Protein AF-A0A832PZA5-F1 (afdb_monomer)

pLDDT: mean 76.02, std 22.04, range [25.92, 98.25]

Structure (mmCIF, N/CA/C/O backbone):
data_AF-A0A832PZA5-F1
#
_entry.id   AF-A0A832PZA5-F1
#
loop_
_atom_site.group_PDB
_atom_site.id
_atom_site.type_symbol
_atom_site.label_atom_id
_atom_site.label_alt_id
_atom_site.label_comp_id
_atom_site.label_asym_id
_atom_site.label_entity_id
_atom_site.label_seq_id
_atom_site.pdbx_PDB_ins_code
_atom_site.Cartn_x
_atom_site.Cartn_y
_atom_site.Cartn_z
_atom_site.occupancy
_atom_site.B_iso_or_equiv
_atom_site.auth_seq_id
_atom_site.auth_comp_id
_atom_site.auth_asym_id
_atom_site.auth_atom_id
_atom_site.pdbx_PDB_model_num
ATOM 1 N N . MET A 1 1 ? -50.909 27.562 25.250 1.00 35.25 1 MET A N 1
ATOM 2 C CA . MET A 1 1 ? -50.581 27.257 23.842 1.00 35.25 1 MET A CA 1
ATOM 3 C C . MET A 1 1 ? -49.892 25.910 23.851 1.00 35.25 1 MET A C 1
ATOM 5 O O . MET A 1 1 ? -49.040 25.723 24.706 1.00 35.25 1 MET A O 1
ATOM 9 N N . SER A 1 2 ? -50.349 24.961 23.034 1.00 37.31 2 SER A N 1
ATOM 10 C CA . SER A 1 2 ? -49.816 23.594 22.998 1.00 37.31 2 SER A CA 1
ATOM 11 C C . SER A 1 2 ? -48.307 23.645 22.751 1.00 37.31 2 SER A C 1
ATOM 13 O O . SER A 1 2 ? -47.894 24.059 21.672 1.00 37.31 2 SER A O 1
ATOM 15 N N . SER A 1 3 ? -47.504 23.308 23.763 1.00 50.38 3 SER A N 1
ATOM 16 C CA . SER A 1 3 ? -46.043 23.255 23.664 1.00 50.38 3 SER A CA 1
ATOM 17 C C . SER A 1 3 ? -45.668 21.981 22.911 1.00 50.38 3 SER A C 1
ATOM 19 O O . SER A 1 3 ? -45.455 20.931 23.508 1.00 50.38 3 SER A O 1
ATOM 21 N N . THR A 1 4 ? -45.730 22.029 21.582 1.00 72.38 4 THR A N 1
ATOM 22 C CA . THR A 1 4 ? -45.308 20.914 20.730 1.00 72.38 4 THR A CA 1
ATOM 23 C C . THR A 1 4 ? -43.789 20.937 20.626 1.00 72.38 4 THR A C 1
ATOM 25 O O . THR A 1 4 ? -43.232 21.939 20.170 1.00 72.38 4 THR A O 1
ATOM 28 N N . ARG A 1 5 ? -43.130 19.854 21.057 1.00 83.94 5 ARG A N 1
ATOM 29 C CA . ARG A 1 5 ? -41.674 19.695 20.941 1.00 83.94 5 ARG A CA 1
ATOM 30 C C . ARG A 1 5 ? -41.260 19.811 19.461 1.00 83.94 5 ARG A C 1
ATOM 32 O O . ARG A 1 5 ? -41.980 19.302 18.599 1.00 83.94 5 ARG A O 1
ATOM 39 N N . PRO A 1 6 ? -40.154 20.498 19.122 1.00 90.69 6 PRO A N 1
ATOM 40 C CA . PRO A 1 6 ? -39.727 20.608 17.731 1.00 90.69 6 PRO A CA 1
ATOM 41 C C . PRO A 1 6 ? -39.336 19.231 17.179 1.00 90.69 6 PRO A C 1
ATOM 43 O O . PRO A 1 6 ? -38.584 18.497 17.820 1.00 90.69 6 PRO A O 1
ATOM 46 N N . ARG A 1 7 ? -39.841 18.887 15.989 1.00 93.75 7 ARG A N 1
ATOM 47 C CA . ARG A 1 7 ? -39.627 17.572 15.368 1.00 93.75 7 ARG A CA 1
ATOM 48 C C . ARG A 1 7 ? -38.314 17.533 14.594 1.00 93.75 7 ARG A C 1
ATOM 50 O O . ARG A 1 7 ? -38.109 18.360 13.705 1.00 93.75 7 ARG A O 1
ATOM 57 N N . ILE A 1 8 ? -37.445 16.578 14.905 1.00 95.38 8 ILE A N 1
ATOM 58 C CA . ILE A 1 8 ? -36.122 16.421 14.286 1.00 95.38 8 ILE A CA 1
ATOM 59 C C . ILE A 1 8 ? -36.120 15.133 13.476 1.00 95.38 8 ILE A C 1
ATOM 61 O O . ILE A 1 8 ? -36.293 14.051 14.029 1.00 95.38 8 ILE A O 1
ATOM 65 N N . LEU A 1 9 ? -35.942 15.239 12.162 1.00 96.12 9 LEU A N 1
ATOM 66 C CA . LEU A 1 9 ? -35.866 14.067 11.294 1.00 96.12 9 LEU A CA 1
ATOM 67 C C . LEU A 1 9 ? -34.481 13.430 11.407 1.00 96.12 9 LEU A C 1
ATOM 69 O O . LEU A 1 9 ? -33.485 14.124 11.221 1.00 96.12 9 LEU A O 1
ATOM 73 N N . ILE A 1 10 ? -34.414 12.125 11.654 1.00 96.25 10 ILE A N 1
ATOM 74 C CA . ILE A 1 10 ? -33.165 11.368 11.754 1.00 96.25 10 ILE A CA 1
ATOM 75 C C . ILE A 1 10 ? -33.154 10.306 10.659 1.00 96.25 10 ILE A C 1
ATOM 77 O O . ILE A 1 10 ? -34.005 9.416 10.640 1.00 96.25 10 ILE A O 1
ATOM 81 N N . LEU A 1 11 ? -32.175 10.403 9.761 1.00 95.31 11 LEU A N 1
ATOM 82 C CA . LEU A 1 11 ? -31.917 9.421 8.713 1.00 95.31 11 LEU A CA 1
ATOM 83 C C . LEU A 1 11 ? -30.481 8.904 8.877 1.00 95.31 11 LEU A C 1
ATOM 85 O O . LEU A 1 11 ? -29.527 9.477 8.347 1.00 95.31 11 LEU A O 1
ATOM 89 N N . GLU A 1 12 ? -30.353 7.831 9.655 1.00 93.88 12 GLU A N 1
ATOM 90 C CA . GLU A 1 12 ? -29.091 7.221 10.095 1.00 93.88 12 GLU A CA 1
ATOM 91 C C . GLU A 1 12 ? -29.134 5.710 9.813 1.00 93.88 12 GLU A C 1
ATOM 93 O O . GLU A 1 12 ? -30.137 5.057 10.119 1.00 93.88 12 GLU A O 1
ATOM 98 N N . ASP A 1 13 ? -28.093 5.154 9.182 1.00 89.62 13 ASP A N 1
ATOM 99 C CA . ASP A 1 13 ? -28.044 3.738 8.781 1.00 89.62 13 ASP A CA 1
ATOM 100 C C . ASP A 1 13 ? -27.594 2.800 9.900 1.00 89.62 13 ASP A C 1
ATOM 102 O O . ASP A 1 13 ? -27.978 1.629 9.898 1.00 89.62 13 ASP A O 1
ATOM 106 N N . ASP A 1 14 ? -26.811 3.303 10.852 1.00 92.56 14 ASP A N 1
ATOM 107 C CA . ASP A 1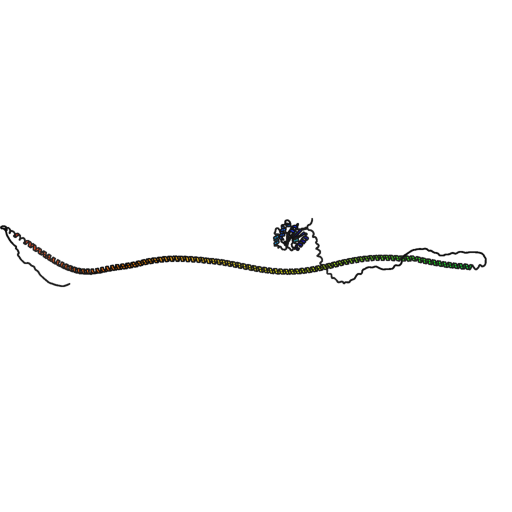 14 ? -26.380 2.534 12.012 1.00 92.56 14 ASP A CA 1
ATOM 108 C C . ASP A 1 14 ? -27.431 2.567 13.135 1.00 92.56 14 ASP A C 1
ATOM 110 O O . ASP A 1 14 ? -27.966 3.619 13.489 1.00 92.56 14 ASP A O 1
ATOM 114 N N . ALA A 1 15 ? -27.753 1.396 13.692 1.00 89.69 15 ALA A N 1
ATOM 115 C CA . ALA A 1 15 ? -28.785 1.265 14.719 1.00 89.69 15 ALA A CA 1
ATOM 116 C C . ALA A 1 15 ? -28.372 1.897 16.059 1.00 89.69 15 ALA A C 1
ATOM 118 O O . ALA A 1 15 ? -29.226 2.465 16.738 1.00 89.69 15 ALA A O 1
ATOM 119 N N . GLY A 1 16 ? -27.084 1.834 16.414 1.00 89.38 16 GLY A N 1
ATOM 120 C CA . GLY A 1 16 ? -26.558 2.419 17.646 1.00 89.38 16 GLY A CA 1
ATOM 121 C C . GLY A 1 16 ? -26.517 3.942 17.572 1.00 89.38 16 GLY A C 1
ATOM 122 O O . GLY A 1 16 ? -27.028 4.614 18.465 1.00 89.38 16 GLY A O 1
ATOM 123 N N . ASP A 1 17 ? -26.003 4.491 16.468 1.00 91.62 17 ASP A N 1
ATOM 124 C CA . ASP A 1 17 ? -26.001 5.938 16.216 1.00 91.62 17 ASP A CA 1
ATOM 125 C C . ASP A 1 17 ? -27.432 6.500 16.206 1.00 91.62 17 ASP A C 1
ATOM 127 O O . ASP A 1 17 ? -27.710 7.554 16.777 1.00 91.62 17 ASP A O 1
ATOM 131 N N . ARG A 1 18 ? -28.371 5.776 15.592 1.00 94.00 18 ARG A N 1
ATOM 132 C CA . ARG A 1 18 ? -29.792 6.139 15.541 1.00 94.00 18 ARG A CA 1
ATOM 133 C C . ARG A 1 18 ? -30.441 6.165 16.925 1.00 94.00 18 ARG A C 1
ATOM 135 O O . ARG A 1 18 ? -31.191 7.096 17.219 1.00 94.00 18 ARG A O 1
ATOM 142 N N . GLU A 1 19 ? -30.182 5.159 17.758 1.00 91.88 19 GLU A N 1
ATOM 143 C CA . GLU A 1 19 ? -30.696 5.102 19.130 1.00 91.88 19 GLU A CA 1
ATOM 144 C C . GLU A 1 19 ? -30.107 6.227 19.986 1.00 91.88 19 GLU A C 1
ATOM 146 O O . GLU A 1 19 ? -30.859 6.952 20.639 1.00 91.88 19 GLU A O 1
ATOM 151 N N . TYR A 1 20 ? -28.795 6.457 19.881 1.00 92.25 20 TYR A N 1
ATOM 152 C CA . TYR A 1 20 ? -28.116 7.575 20.532 1.00 92.25 20 TYR A CA 1
ATOM 153 C C . TYR A 1 20 ? -28.724 8.928 20.134 1.00 92.25 20 TYR A C 1
ATOM 155 O O . TYR A 1 20 ? -29.116 9.704 21.002 1.00 92.25 20 TYR A O 1
ATOM 163 N N . LEU A 1 21 ? -28.883 9.204 18.833 1.00 92.94 21 LEU A N 1
ATOM 164 C CA . LEU A 1 21 ? -29.484 10.452 18.344 1.00 92.94 21 LEU A CA 1
ATOM 165 C C . LEU A 1 21 ? -30.940 10.620 18.800 1.00 92.94 21 LEU A C 1
ATOM 167 O O . LEU A 1 21 ? -31.375 11.739 19.078 1.00 92.94 21 LEU A O 1
ATOM 171 N N . SER A 1 22 ? -31.696 9.523 18.888 1.00 93.06 22 SER A N 1
ATOM 172 C CA . SER A 1 22 ? -33.075 9.531 19.380 1.00 93.06 22 SER A CA 1
ATOM 173 C C . SER A 1 22 ? -33.149 9.895 20.865 1.00 93.06 22 SER A C 1
ATOM 175 O O . SER A 1 22 ? -33.921 10.781 21.243 1.00 93.06 22 SER A O 1
ATOM 177 N N . GLN A 1 23 ? -32.326 9.260 21.705 1.00 90.19 23 GLN A N 1
ATOM 178 C CA . GLN A 1 23 ? -32.237 9.564 23.138 1.00 90.19 23 GLN A CA 1
ATOM 179 C C . GLN A 1 23 ? -31.742 10.997 23.365 1.00 90.19 23 GLN A C 1
ATOM 181 O O . GLN A 1 23 ? -32.330 11.745 24.144 1.00 90.19 23 GLN A O 1
ATOM 186 N N . LEU A 1 24 ? -30.730 11.419 22.603 1.00 90.88 24 LEU A N 1
ATOM 187 C CA . LEU A 1 24 ? -30.199 12.776 22.629 1.00 90.88 24 LEU A CA 1
ATOM 188 C C . LEU A 1 24 ? -31.280 13.823 22.342 1.00 90.88 24 LEU A C 1
ATOM 190 O O . LEU A 1 24 ? -31.416 14.801 23.076 1.00 90.88 24 LEU A O 1
ATOM 194 N N . CYS A 1 25 ? -32.074 13.607 21.290 1.00 90.31 25 CYS A N 1
ATOM 195 C CA . CYS A 1 25 ? -33.170 14.500 20.938 1.00 90.31 25 CYS A CA 1
ATOM 196 C C . CYS A 1 25 ? -34.215 14.580 22.059 1.00 90.31 25 CYS A C 1
ATOM 198 O O . CYS A 1 25 ? -34.615 15.685 22.420 1.00 90.31 25 CYS A O 1
ATOM 200 N N . HIS A 1 26 ? -34.612 13.443 22.643 1.00 89.19 26 HIS A N 1
ATOM 201 C CA . HIS A 1 26 ? -35.561 13.417 23.761 1.00 89.19 26 HIS A CA 1
ATOM 202 C C . HIS A 1 26 ? -35.044 14.194 24.977 1.00 89.19 26 HIS A C 1
ATOM 204 O O . HIS A 1 26 ? -35.772 15.036 25.508 1.00 89.19 26 HIS A O 1
ATOM 210 N N . ASN A 1 27 ? -33.790 13.961 25.372 1.00 86.25 27 ASN A N 1
ATOM 211 C CA . ASN A 1 27 ? -33.162 14.602 26.531 1.00 86.25 27 ASN A CA 1
ATOM 212 C C . ASN A 1 27 ? -33.036 16.123 26.360 1.00 86.25 27 ASN A C 1
ATOM 214 O O . ASN A 1 27 ? -33.122 16.868 27.331 1.00 86.25 27 ASN A O 1
ATOM 218 N N . GLN A 1 28 ? -32.874 16.590 25.120 1.00 85.12 28 GLN A N 1
ATOM 219 C CA . GLN A 1 28 ? -32.786 18.012 24.776 1.00 85.12 28 GLN A CA 1
ATOM 220 C C . GLN A 1 28 ? -34.157 18.656 24.475 1.00 85.12 28 GLN A C 1
ATOM 222 O O . GLN A 1 28 ? -34.224 19.805 24.041 1.00 85.12 28 GLN A O 1
ATOM 227 N N . GLY A 1 29 ? -35.266 17.939 24.697 1.00 86.62 29 GLY A N 1
ATOM 228 C CA . GLY A 1 29 ? -36.623 18.474 24.538 1.00 86.62 29 GLY A CA 1
ATOM 229 C C . GLY A 1 29 ? -37.155 18.498 23.099 1.00 86.62 29 GLY A C 1
ATOM 230 O O . GLY A 1 29 ? -38.168 19.149 22.834 1.00 86.62 29 GLY A O 1
ATOM 231 N N . TYR A 1 30 ? -36.518 17.778 22.177 1.00 91.62 30 TYR A N 1
ATOM 232 C CA . TYR A 1 30 ? -36.980 17.577 20.803 1.00 91.62 30 TYR A CA 1
ATOM 233 C C . TYR A 1 30 ? -37.810 16.289 20.655 1.00 91.62 30 TYR A C 1
ATOM 235 O O . TYR A 1 30 ? -37.770 15.394 21.497 1.00 91.62 30 TYR A O 1
ATOM 243 N N . GLU A 1 31 ? -38.559 16.180 19.556 1.00 92.94 31 GLU A N 1
ATOM 244 C CA . GLU A 1 31 ? -39.270 14.959 19.155 1.00 92.94 31 GLU A CA 1
ATOM 245 C C . GLU A 1 31 ? -38.549 14.316 17.953 1.00 92.94 31 GLU A C 1
ATOM 247 O O . GLU A 1 31 ? -38.624 14.854 16.843 1.00 92.94 31 GLU A O 1
ATOM 252 N N . PRO A 1 32 ? -37.823 13.197 18.119 1.00 94.44 32 PRO A N 1
ATOM 253 C CA . PRO A 1 32 ? -37.143 12.549 17.002 1.00 94.44 32 PRO A CA 1
ATOM 254 C C . PRO A 1 32 ? -38.125 11.795 16.096 1.00 94.44 32 PRO A C 1
ATOM 256 O O . PRO A 1 32 ? -38.978 11.038 16.554 1.00 94.44 32 PRO A O 1
ATOM 259 N N . VAL A 1 33 ? -37.959 11.957 14.785 1.00 94.94 33 VAL A N 1
ATOM 260 C CA . VAL A 1 33 ? -38.695 11.237 13.743 1.00 94.94 33 VAL A CA 1
ATOM 261 C C . VAL A 1 33 ? -37.697 10.426 12.932 1.00 94.94 33 VAL A C 1
ATOM 263 O O . VAL A 1 33 ? -36.955 10.968 12.116 1.00 94.94 33 VAL A O 1
ATOM 266 N N . ILE A 1 34 ? -37.664 9.122 13.171 1.00 95.31 34 ILE A N 1
ATOM 267 C CA . ILE A 1 34 ? -36.734 8.206 12.511 1.00 95.31 34 ILE A CA 1
ATOM 268 C C . ILE A 1 34 ? -37.328 7.767 11.174 1.00 95.31 34 ILE A C 1
ATOM 270 O O . ILE A 1 34 ? -38.479 7.331 11.121 1.00 95.31 34 ILE A O 1
ATOM 274 N N . VAL A 1 35 ? -36.539 7.866 10.107 1.00 94.12 35 VAL A N 1
ATOM 275 C CA . VAL A 1 35 ? -36.907 7.409 8.761 1.00 94.12 35 VAL A CA 1
ATOM 276 C C . VAL A 1 35 ? -35.748 6.662 8.116 1.00 94.12 35 VAL A C 1
ATOM 278 O O . VAL A 1 35 ? -34.586 6.964 8.382 1.00 94.12 35 VAL A O 1
ATOM 281 N N . ASP A 1 36 ? -36.056 5.722 7.223 1.00 89.25 36 ASP A N 1
ATOM 282 C CA . ASP A 1 36 ? -35.030 4.951 6.505 1.00 89.25 36 ASP A CA 1
ATOM 283 C C . ASP A 1 36 ? -34.825 5.450 5.059 1.00 89.25 36 ASP A C 1
ATOM 285 O O . ASP A 1 36 ? -33.898 5.030 4.360 1.00 89.25 36 ASP A O 1
ATOM 289 N N . SER A 1 37 ? -35.682 6.360 4.578 1.00 89.88 37 SER A N 1
ATOM 290 C CA . SER A 1 37 ? -35.643 6.869 3.203 1.00 89.88 37 SER A CA 1
ATOM 291 C C . SER A 1 37 ? -36.042 8.341 3.083 1.00 89.88 37 SER A C 1
ATOM 293 O O . SER A 1 37 ? -36.694 8.920 3.953 1.00 89.88 37 SER A O 1
ATOM 295 N N . PHE A 1 38 ? -35.664 8.958 1.960 1.00 89.56 38 PHE A N 1
ATOM 296 C CA . PHE A 1 38 ? -36.055 10.333 1.642 1.00 89.56 38 PHE A CA 1
ATOM 297 C C . PHE A 1 38 ? -37.581 10.468 1.530 1.00 89.56 38 PHE A C 1
ATOM 299 O O . PHE A 1 38 ? -38.152 11.436 2.017 1.00 89.56 38 PHE A O 1
ATOM 306 N N . GLU A 1 39 ? -38.240 9.486 0.915 1.00 92.25 39 GLU A N 1
ATOM 307 C CA . GLU A 1 39 ? -39.678 9.491 0.635 1.00 92.25 39 GLU A CA 1
ATOM 308 C C . GLU A 1 39 ? -40.533 9.439 1.916 1.00 92.25 39 GLU A C 1
ATOM 310 O O . GLU A 1 39 ? -41.672 9.910 1.933 1.00 92.25 39 GLU A O 1
ATOM 315 N N . GLU A 1 40 ? -40.001 8.861 2.992 1.00 90.50 40 GLU A N 1
ATOM 316 C CA . GLU A 1 40 ? -40.606 8.898 4.327 1.00 90.50 40 GLU A CA 1
ATOM 317 C C . GLU A 1 40 ? -40.354 10.238 5.019 1.00 90.50 40 GLU A C 1
ATOM 319 O O . GLU A 1 40 ? -41.283 10.818 5.584 1.00 90.50 40 GLU A O 1
ATOM 324 N N . GLY A 1 41 ? -39.132 10.770 4.905 1.00 87.50 41 GLY A N 1
ATOM 325 C CA . GLY A 1 41 ? -38.785 12.098 5.412 1.00 87.50 41 GLY A CA 1
ATOM 326 C C . GLY A 1 41 ? -39.622 13.216 4.792 1.00 87.50 41 GLY A C 1
ATOM 327 O O . GLY A 1 41 ? -40.035 14.142 5.486 1.00 87.50 41 GLY A O 1
ATOM 328 N N . GLU A 1 42 ? -39.963 13.089 3.509 1.00 90.19 42 GLU A N 1
ATOM 329 C CA . GLU A 1 42 ? -40.822 14.033 2.788 1.00 90.19 42 GLU A CA 1
ATOM 330 C C . GLU A 1 42 ? -42.252 14.085 3.347 1.00 90.19 42 GLU A C 1
ATOM 332 O O . GLU A 1 42 ? -42.892 15.135 3.365 1.00 90.19 42 GLU A O 1
ATOM 337 N N . LYS A 1 43 ? -42.744 12.966 3.887 1.00 90.25 43 LYS A N 1
ATOM 338 C CA . LYS A 1 43 ? -44.077 12.872 4.502 1.00 90.25 43 LYS A CA 1
ATOM 339 C C . LYS A 1 43 ? -44.095 13.312 5.965 1.00 90.25 43 LYS A C 1
ATOM 341 O O . LYS A 1 43 ? -45.173 13.486 6.527 1.00 90.25 43 LYS A O 1
ATOM 346 N N . ALA A 1 44 ? -42.929 13.479 6.585 1.00 87.81 44 ALA A N 1
ATOM 347 C CA . ALA A 1 44 ? -42.791 13.750 8.011 1.00 87.81 44 ALA A CA 1
ATOM 348 C C . ALA A 1 44 ? -42.921 15.239 8.388 1.00 87.81 44 ALA A C 1
ATOM 350 O O . ALA A 1 44 ? -42.795 15.574 9.563 1.00 87.81 44 ALA A O 1
ATOM 351 N N . VAL A 1 45 ? -43.205 16.131 7.437 1.00 86.69 45 VAL A N 1
ATOM 352 C CA . VAL A 1 45 ? -43.405 17.579 7.651 1.00 86.69 45 VAL A CA 1
ATOM 353 C C . VAL A 1 45 ? -44.602 17.844 8.595 1.00 86.69 45 VAL A C 1
ATOM 355 O O . VAL A 1 45 ? -45.608 17.140 8.496 1.00 86.69 45 VAL A O 1
ATOM 358 N N . PRO A 1 46 ? -44.555 18.843 9.506 1.00 90.06 46 PRO A N 1
ATOM 359 C CA . PRO A 1 46 ? -43.503 19.847 9.703 1.00 90.06 46 PRO A CA 1
ATOM 360 C C . PRO A 1 46 ? -42.302 19.334 10.509 1.00 90.06 46 PRO A C 1
ATOM 362 O O . PRO A 1 46 ? -42.467 18.562 11.455 1.00 90.06 46 PRO A O 1
ATOM 365 N N . LEU A 1 47 ? -41.111 19.810 10.129 1.00 91.94 47 LEU A N 1
ATOM 366 C CA . LEU A 1 47 ? -39.813 19.483 10.726 1.00 91.94 47 LEU A CA 1
ATOM 367 C C . LEU A 1 47 ? -39.073 20.767 11.117 1.00 91.94 47 LEU A C 1
ATOM 369 O O . LEU A 1 47 ? -39.164 21.772 10.415 1.00 91.94 47 LEU A O 1
ATOM 373 N N . ALA A 1 48 ? -38.339 20.715 12.226 1.00 91.50 48 ALA A N 1
ATOM 374 C CA . ALA A 1 48 ? -37.516 21.810 12.731 1.00 91.50 48 ALA A CA 1
ATOM 375 C C . ALA A 1 48 ? -36.043 21.686 12.311 1.00 91.50 48 ALA A C 1
ATOM 377 O O . ALA A 1 48 ? -35.397 22.701 12.077 1.00 91.50 48 ALA A O 1
ATOM 378 N N . ALA A 1 49 ? -35.522 20.463 12.182 1.00 94.31 49 ALA A N 1
ATOM 379 C CA . ALA A 1 49 ? -34.214 20.185 11.590 1.00 94.31 49 ALA A CA 1
ATOM 380 C C . ALA A 1 49 ? -34.151 18.752 11.037 1.00 94.31 49 ALA A C 1
ATOM 382 O O . ALA A 1 49 ? -35.006 17.913 11.336 1.00 94.31 49 ALA A O 1
ATOM 383 N N . ILE A 1 50 ? -33.119 18.481 10.240 1.00 96.06 50 ILE A N 1
ATOM 384 C CA . ILE A 1 50 ? -32.812 17.180 9.645 1.00 96.06 50 ILE A CA 1
ATOM 385 C C . ILE A 1 50 ? -31.383 16.790 10.032 1.00 96.06 50 ILE A C 1
ATOM 387 O O . ILE A 1 50 ? -30.444 17.540 9.770 1.00 96.06 50 ILE A O 1
ATOM 391 N N . VAL A 1 51 ? -31.210 15.600 10.599 1.00 95.94 51 VAL A N 1
ATOM 392 C CA . VAL A 1 51 ? -29.917 14.945 10.810 1.00 95.94 51 VAL A CA 1
ATOM 393 C C . VAL A 1 51 ? -29.797 13.815 9.793 1.00 95.94 51 VAL A C 1
ATOM 395 O O . VAL A 1 51 ? -30.595 12.877 9.794 1.00 95.94 51 VAL A O 1
ATOM 398 N N . LEU A 1 52 ? -28.826 13.931 8.889 1.00 96.19 52 LEU A N 1
ATOM 399 C CA . LEU A 1 52 ? -28.644 13.017 7.765 1.00 96.19 52 LEU A CA 1
ATOM 400 C C . LEU A 1 52 ? -27.248 12.401 7.779 1.00 96.19 52 LEU A C 1
ATOM 402 O O . LEU A 1 52 ? -26.256 13.115 7.623 1.00 96.19 52 LEU A O 1
ATOM 406 N N . CYS A 1 53 ? -27.186 11.075 7.816 1.00 95.38 53 CYS A N 1
ATOM 407 C CA . CYS A 1 53 ? -25.954 10.340 7.593 1.00 95.38 53 CYS A CA 1
ATOM 408 C C . CYS A 1 53 ? -25.572 10.336 6.110 1.00 95.38 53 CYS A C 1
ATOM 410 O O . CYS A 1 53 ? -26.324 9.908 5.233 1.00 95.38 53 CYS A O 1
ATOM 412 N N . ALA A 1 54 ? -24.369 10.815 5.804 1.00 92.56 54 ALA A N 1
ATOM 413 C CA . ALA A 1 54 ? -23.812 10.788 4.458 1.00 92.56 54 ALA A CA 1
ATOM 414 C C . ALA A 1 54 ? -23.336 9.386 4.043 1.00 92.56 54 ALA A C 1
ATOM 416 O O . ALA A 1 54 ? -23.158 9.147 2.845 1.00 92.56 54 ALA A O 1
ATOM 417 N N . ASP A 1 55 ? -23.125 8.483 5.008 1.00 91.62 55 ASP A N 1
ATOM 418 C CA . ASP A 1 55 ? -22.582 7.139 4.772 1.00 91.62 55 ASP A CA 1
ATOM 419 C C . ASP A 1 55 ? -23.639 6.135 4.301 1.00 91.62 55 ASP A C 1
ATOM 421 O O . ASP A 1 55 ? -23.276 5.078 3.768 1.00 91.62 55 ASP A O 1
ATOM 425 N N . ILE A 1 56 ? -24.923 6.499 4.391 1.00 89.56 56 ILE A N 1
ATOM 426 C CA . ILE A 1 56 ? -26.000 5.773 3.725 1.00 89.56 56 ILE A CA 1
ATOM 427 C C . ILE A 1 56 ? -25.733 5.716 2.215 1.00 89.56 56 ILE A C 1
ATOM 429 O O . ILE A 1 56 ? -25.043 6.562 1.627 1.00 89.56 56 ILE A O 1
ATOM 433 N N . ARG A 1 57 ? -26.351 4.753 1.526 1.00 84.81 57 ARG A N 1
ATOM 434 C CA . ARG A 1 57 ? -26.224 4.648 0.068 1.00 84.81 57 ARG A CA 1
ATOM 435 C C . ARG A 1 57 ? -26.650 5.963 -0.601 1.00 84.81 57 ARG A C 1
ATOM 437 O O . ARG A 1 57 ? -27.826 6.304 -0.631 1.00 84.81 57 ARG A O 1
ATOM 444 N N . ASN A 1 58 ? -25.685 6.646 -1.220 1.00 87.12 58 ASN A N 1
ATOM 445 C CA . ASN A 1 58 ? -25.858 7.948 -1.869 1.00 87.12 58 ASN A CA 1
ATOM 446 C C . ASN A 1 58 ? -26.270 9.100 -0.919 1.00 87.12 58 ASN A C 1
ATOM 448 O O . ASN A 1 58 ? -26.986 10.002 -1.354 1.00 87.12 58 ASN A O 1
ATOM 452 N N . GLY A 1 59 ? -25.797 9.130 0.333 1.00 88.44 59 GLY A N 1
ATOM 453 C CA . GLY A 1 59 ? -26.181 10.149 1.325 1.00 88.44 59 GLY A CA 1
ATOM 454 C C . GLY A 1 59 ? -25.978 11.607 0.891 1.00 88.44 59 GLY A C 1
ATOM 455 O O . GLY A 1 59 ? -26.867 12.437 1.069 1.00 88.44 59 GLY A O 1
ATOM 456 N N . PHE A 1 60 ? -24.886 11.927 0.188 1.00 91.31 60 PHE A N 1
ATOM 457 C CA . PHE A 1 60 ? -24.698 13.266 -0.398 1.00 91.31 60 PHE A CA 1
ATOM 458 C C . PHE A 1 60 ? -25.752 13.619 -1.467 1.00 91.31 60 PHE A C 1
ATOM 460 O O . PHE A 1 60 ? -26.170 14.772 -1.572 1.00 91.31 60 PHE A O 1
ATOM 467 N N . ASN A 1 61 ? -26.238 12.639 -2.240 1.00 91.19 61 ASN A N 1
ATOM 468 C CA . ASN A 1 61 ? -27.330 12.873 -3.190 1.00 91.19 61 ASN A CA 1
ATOM 469 C C . ASN A 1 61 ? -28.667 13.048 -2.463 1.00 91.19 61 ASN A C 1
ATOM 471 O O . ASN A 1 61 ? -29.497 13.832 -2.913 1.00 91.19 61 ASN A O 1
ATOM 475 N N . VAL A 1 62 ? -28.880 12.352 -1.343 1.00 91.94 62 VAL A N 1
ATOM 476 C CA . VAL A 1 62 ? -30.058 12.549 -0.485 1.00 91.94 62 VAL A CA 1
ATOM 477 C C . VAL A 1 62 ? -30.048 13.956 0.122 1.00 91.94 62 VAL A C 1
ATOM 479 O O . VAL A 1 62 ? -31.056 14.650 0.037 1.00 91.94 62 VAL A O 1
ATOM 482 N N . SER A 1 63 ? -28.895 14.438 0.600 1.00 93.31 63 SER A N 1
ATOM 483 C CA . SER A 1 63 ? -28.717 15.831 1.047 1.00 93.31 63 SER A CA 1
ATOM 484 C C . SER A 1 63 ? -29.078 16.826 -0.061 1.00 93.31 63 SER A C 1
ATOM 486 O O . SER A 1 63 ? -29.842 17.769 0.149 1.00 93.31 63 SER A O 1
ATOM 488 N N . HIS A 1 64 ? -28.611 16.564 -1.284 1.00 92.75 64 HIS A N 1
ATOM 489 C CA . HIS A 1 64 ? -28.948 17.369 -2.454 1.00 92.75 64 HIS A CA 1
ATOM 490 C C . HIS A 1 64 ? -30.449 17.352 -2.792 1.00 92.75 64 HIS A C 1
ATOM 492 O O . HIS A 1 64 ? -30.982 18.374 -3.226 1.00 92.75 64 HIS A O 1
ATOM 498 N N . ARG A 1 65 ? -31.138 16.218 -2.596 1.00 93.00 65 ARG A N 1
ATOM 499 C CA . ARG A 1 65 ? -32.595 16.101 -2.782 1.00 93.00 65 ARG A CA 1
ATOM 500 C C . ARG A 1 65 ? -33.353 16.919 -1.739 1.00 93.00 65 ARG A C 1
ATOM 502 O O . ARG A 1 65 ? -34.195 17.712 -2.142 1.00 93.00 65 ARG A O 1
ATOM 509 N N . PHE A 1 66 ? -32.996 16.811 -0.455 1.00 92.38 66 PHE A N 1
ATOM 510 C CA . PHE A 1 66 ? -33.586 17.639 0.608 1.00 92.38 66 PHE A CA 1
ATOM 511 C C . PHE A 1 66 ? -33.419 19.131 0.315 1.00 92.38 66 PHE A C 1
ATOM 513 O O . PHE A 1 66 ? -34.373 19.887 0.427 1.00 92.38 66 PHE A O 1
ATOM 520 N N . ARG A 1 67 ? -32.248 19.551 -0.177 1.00 93.50 67 ARG A N 1
ATOM 521 C CA . ARG A 1 67 ? -31.989 20.953 -0.543 1.00 93.50 67 ARG A CA 1
ATOM 522 C C . ARG A 1 67 ? -32.720 21.467 -1.779 1.00 93.50 67 ARG A C 1
ATOM 524 O O . ARG A 1 67 ? -32.820 22.677 -1.948 1.00 93.50 67 ARG A O 1
ATOM 531 N N . LYS A 1 68 ? -33.176 20.583 -2.664 1.00 91.81 68 LYS A N 1
ATOM 532 C CA . LYS A 1 68 ? -33.952 20.956 -3.856 1.00 91.81 68 LYS A CA 1
ATOM 533 C C . LYS A 1 68 ? -35.457 20.945 -3.620 1.00 91.81 68 LYS A C 1
ATOM 535 O O . LYS A 1 68 ? -36.190 21.432 -4.480 1.00 91.81 68 LYS A O 1
ATOM 540 N N . ASP A 1 69 ? -35.901 20.368 -2.511 1.00 92.50 69 ASP A N 1
ATOM 541 C CA . ASP A 1 69 ? -37.308 20.311 -2.164 1.00 92.50 69 ASP A CA 1
ATOM 542 C C . ASP A 1 69 ? -37.840 21.712 -1.786 1.00 92.50 69 ASP A C 1
ATOM 544 O O . ASP A 1 69 ? -37.170 22.421 -1.029 1.00 92.50 69 ASP A O 1
ATOM 548 N N . PRO A 1 70 ? -39.021 22.133 -2.284 1.00 87.69 70 PRO A N 1
ATOM 549 C CA . PRO A 1 70 ? -39.573 23.462 -2.009 1.00 87.69 70 PRO A CA 1
ATOM 550 C C . PRO A 1 70 ? -39.872 23.751 -0.534 1.00 87.69 70 PRO A C 1
ATOM 552 O O . PRO A 1 70 ? -39.963 24.919 -0.172 1.00 87.69 70 PRO A O 1
ATOM 555 N N . VAL A 1 71 ? -40.074 22.718 0.291 1.00 87.62 71 VAL A N 1
ATOM 556 C CA . VAL A 1 71 ? -40.444 22.852 1.708 1.00 87.62 71 VAL A CA 1
ATOM 557 C C . VAL A 1 71 ? -39.273 22.457 2.606 1.00 87.62 71 VAL A C 1
ATOM 559 O O . VAL A 1 71 ? -38.912 23.197 3.515 1.00 87.62 71 VAL A O 1
ATOM 562 N N . LEU A 1 72 ? -38.637 21.315 2.342 1.00 90.62 72 LEU A N 1
ATOM 563 C CA . LEU A 1 72 ? -37.528 20.806 3.159 1.00 90.62 72 LEU A CA 1
ATOM 564 C C . LEU A 1 72 ? -36.208 21.532 2.891 1.00 90.62 72 LEU A C 1
ATOM 566 O O . LEU A 1 72 ? -35.305 21.471 3.722 1.00 90.62 72 LEU A O 1
ATOM 570 N N . GLY A 1 73 ? -36.081 22.235 1.761 1.00 89.56 73 GLY A N 1
ATOM 571 C CA . GLY A 1 73 ? -34.874 22.985 1.427 1.00 89.56 73 GLY A CA 1
ATOM 572 C C . GLY A 1 73 ? -34.564 24.108 2.419 1.00 89.56 73 GLY A C 1
ATOM 573 O O . GLY A 1 73 ? -33.387 24.389 2.655 1.00 89.56 73 GLY A O 1
ATOM 574 N N . GLU A 1 74 ? -35.603 24.690 3.030 1.00 89.69 74 GLU A N 1
ATOM 575 C CA . GLU A 1 74 ? -35.499 25.730 4.064 1.00 89.69 74 GLU A CA 1
ATOM 576 C C . GLU A 1 74 ? -35.233 25.166 5.469 1.00 89.69 74 GLU A C 1
ATOM 578 O O . GLU A 1 74 ? -34.828 25.911 6.361 1.00 89.69 74 GLU A O 1
ATOM 583 N N . VAL A 1 75 ? -35.426 23.859 5.680 1.00 93.50 75 VAL A N 1
ATOM 584 C CA . VAL A 1 75 ? -35.208 23.216 6.981 1.00 93.50 75 VAL A CA 1
ATOM 585 C C . VAL A 1 75 ? -33.699 23.057 7.238 1.00 93.50 75 VAL A C 1
ATOM 587 O O . VAL A 1 75 ? -32.973 22.586 6.352 1.00 93.50 75 VAL A O 1
ATOM 590 N N . PRO A 1 76 ? -33.196 23.414 8.436 1.00 94.50 76 PRO A N 1
ATOM 591 C CA . PRO A 1 76 ? -31.801 23.205 8.796 1.00 94.50 76 PRO A CA 1
ATOM 592 C C . PRO A 1 76 ? -31.364 21.742 8.655 1.00 94.50 76 PRO A C 1
ATOM 594 O O . PRO A 1 76 ? -32.035 20.844 9.161 1.00 94.50 76 PRO A O 1
ATOM 597 N N . LEU A 1 77 ? -30.234 21.493 7.990 1.00 95.75 77 LEU A N 1
ATOM 598 C CA . LEU A 1 77 ? -29.704 20.150 7.737 1.00 95.75 77 LEU A CA 1
ATOM 599 C C . LEU A 1 77 ? -28.291 20.003 8.306 1.00 95.75 77 LEU A C 1
ATOM 601 O O . LEU A 1 77 ? -27.362 20.695 7.880 1.00 95.75 77 LEU A O 1
ATOM 605 N N . ILE A 1 78 ? -28.133 19.049 9.221 1.00 95.75 78 ILE A N 1
ATOM 606 C CA . ILE A 1 78 ? -26.863 18.597 9.788 1.00 95.75 78 ILE A CA 1
ATOM 607 C C . ILE A 1 78 ? -26.458 17.315 9.063 1.00 95.75 78 ILE A C 1
ATOM 609 O O . ILE A 1 78 ? -27.216 16.347 9.026 1.00 95.75 78 ILE A O 1
ATOM 613 N N . LEU A 1 79 ? -25.262 17.306 8.480 1.00 95.44 79 LEU A N 1
ATOM 614 C CA . LEU A 1 79 ? -24.726 16.141 7.782 1.00 95.44 79 LEU A CA 1
ATOM 615 C C . LEU A 1 79 ? -23.716 15.402 8.671 1.00 95.44 79 LEU A C 1
ATOM 617 O O . LEU A 1 79 ? -22.696 15.982 9.049 1.00 95.44 79 LEU A O 1
ATOM 621 N N . THR A 1 80 ? -23.975 14.131 8.974 1.00 94.75 80 THR A N 1
ATOM 622 C CA . THR A 1 80 ? -23.096 13.260 9.774 1.00 94.75 80 THR A CA 1
ATOM 623 C C . THR A 1 80 ? -22.319 12.292 8.876 1.00 94.75 80 THR A C 1
ATOM 625 O O . THR A 1 80 ? -22.805 11.886 7.822 1.00 94.75 80 THR A O 1
ATOM 628 N N . THR A 1 81 ? -21.081 11.934 9.227 1.00 93.38 81 THR A N 1
ATOM 629 C CA . THR A 1 81 ? -20.288 10.940 8.469 1.00 93.38 81 THR A CA 1
ATOM 630 C C . THR A 1 81 ? -19.119 10.389 9.283 1.00 93.38 81 THR A C 1
ATOM 632 O O . THR A 1 81 ? -18.438 11.127 9.988 1.00 93.38 81 THR A O 1
ATOM 635 N N . ALA A 1 82 ? -18.863 9.090 9.163 1.00 91.75 82 ALA A N 1
ATOM 636 C CA . ALA A 1 82 ? -17.664 8.400 9.632 1.00 91.75 82 ALA A CA 1
ATOM 637 C C . ALA A 1 82 ? -16.611 8.252 8.519 1.00 91.75 82 ALA A C 1
ATOM 639 O O . ALA A 1 82 ? -15.419 8.153 8.802 1.00 91.75 82 ALA A O 1
ATOM 640 N N . LYS A 1 83 ? -17.033 8.189 7.245 1.00 89.94 83 LYS A N 1
ATOM 641 C CA . LYS A 1 83 ? -16.160 7.775 6.127 1.00 89.94 83 LYS A CA 1
ATOM 642 C C . LYS A 1 83 ? -15.605 8.933 5.304 1.00 89.94 83 LYS A C 1
ATOM 644 O O . LYS A 1 83 ? -14.581 8.769 4.636 1.00 89.94 83 LYS A O 1
ATOM 649 N N . ALA A 1 84 ? -16.272 10.086 5.276 1.00 87.94 84 ALA A N 1
ATOM 650 C CA . ALA A 1 84 ? -15.856 11.174 4.402 1.00 87.94 84 ALA A CA 1
ATOM 651 C C . ALA A 1 84 ? -14.584 11.862 4.922 1.00 87.94 84 ALA A C 1
ATOM 653 O O . ALA A 1 84 ? -14.511 12.324 6.055 1.00 87.94 84 ALA A O 1
ATOM 654 N N . THR A 1 85 ? -13.576 12.000 4.059 1.00 88.81 85 THR A N 1
ATOM 655 C CA . THR A 1 85 ? -12.381 12.797 4.368 1.00 88.81 85 THR A CA 1
ATOM 656 C C . THR A 1 85 ? -12.721 14.289 4.412 1.00 88.81 85 THR A C 1
ATOM 658 O O . THR A 1 85 ? -13.562 14.755 3.640 1.00 88.81 85 THR A O 1
ATOM 661 N N . GLN A 1 86 ? -11.969 15.072 5.191 1.00 86.81 86 GLN A N 1
ATOM 662 C CA . GLN A 1 86 ? -12.094 16.535 5.258 1.00 86.81 86 GLN A CA 1
ATOM 663 C C . GLN A 1 86 ? -12.174 17.206 3.872 1.00 86.81 86 GLN A C 1
ATOM 665 O O . GLN A 1 86 ? -13.028 18.051 3.627 1.00 86.81 86 GLN A O 1
ATOM 670 N N . LYS A 1 87 ? -11.364 16.741 2.911 1.00 86.94 87 LYS A N 1
ATOM 671 C CA . LYS A 1 87 ? -11.356 17.236 1.523 1.00 86.94 87 LYS A CA 1
ATOM 672 C C . LYS A 1 87 ? -12.700 17.064 0.791 1.00 86.94 87 LYS A C 1
ATOM 674 O O . LYS A 1 87 ? -13.039 17.884 -0.062 1.00 86.94 87 LYS A O 1
ATOM 679 N N . ILE A 1 88 ? -13.452 16.000 1.085 1.00 88.50 88 ILE A N 1
ATOM 680 C CA . ILE A 1 88 ? -14.781 15.744 0.502 1.00 88.50 88 ILE A CA 1
ATOM 681 C C . ILE A 1 88 ? -15.800 16.712 1.108 1.00 88.50 88 ILE A C 1
ATOM 683 O O . ILE A 1 88 ? -16.584 17.314 0.373 1.00 88.50 88 ILE A O 1
ATOM 687 N N . LEU A 1 89 ? -15.739 16.918 2.426 1.00 89.50 89 LEU A N 1
ATOM 688 C CA . LEU A 1 89 ? -16.607 17.857 3.134 1.00 89.50 89 LEU A CA 1
ATOM 689 C C . LEU A 1 89 ? -16.375 19.297 2.690 1.00 89.50 89 LEU A C 1
ATOM 691 O O . LEU A 1 89 ? -17.335 20.008 2.405 1.00 89.50 89 LEU A O 1
ATOM 695 N N . ASP A 1 90 ? -15.119 19.712 2.540 1.00 90.44 90 ASP A N 1
ATOM 696 C CA . ASP A 1 90 ? -14.778 21.056 2.068 1.00 90.44 90 ASP A CA 1
ATOM 697 C C . ASP A 1 90 ? -15.306 21.304 0.650 1.00 90.44 90 ASP A C 1
ATOM 699 O O . ASP A 1 90 ? -15.816 22.383 0.349 1.00 90.44 90 ASP A O 1
ATOM 703 N N . ARG A 1 91 ? -15.279 20.279 -0.213 1.00 89.31 91 ARG A N 1
ATOM 704 C CA . ARG A 1 91 ? -15.888 20.354 -1.546 1.00 89.31 91 ARG A CA 1
ATOM 705 C C . ARG A 1 91 ? -17.413 20.453 -1.474 1.00 89.31 91 ARG A C 1
ATOM 707 O O . ARG A 1 91 ? -17.993 21.219 -2.239 1.00 89.31 91 ARG A O 1
ATOM 714 N N . HIS A 1 92 ? -18.063 19.716 -0.572 1.00 91.25 92 HIS A N 1
ATOM 715 C CA . HIS A 1 92 ? -19.516 19.790 -0.386 1.00 91.25 92 HIS A CA 1
ATOM 716 C C . HIS A 1 92 ? -19.956 21.155 0.169 1.00 91.25 92 HIS A C 1
ATOM 718 O O . HIS A 1 92 ? -20.945 21.720 -0.293 1.00 91.25 92 HIS A O 1
ATOM 724 N N . LYS A 1 93 ? -19.168 21.749 1.074 1.00 92.19 93 LYS A N 1
ATOM 725 C CA . LYS A 1 93 ? -19.384 23.100 1.625 1.00 92.19 93 LYS A CA 1
ATOM 726 C C . LYS A 1 93 ? -19.361 24.209 0.567 1.00 92.19 93 LYS A C 1
ATOM 728 O O . LYS A 1 93 ? -19.958 25.260 0.789 1.00 92.19 93 LYS A O 1
ATOM 733 N N . MET A 1 94 ? -18.695 23.991 -0.569 1.00 89.81 94 MET A N 1
ATOM 734 C CA . MET A 1 94 ? -18.659 24.941 -1.690 1.00 89.81 94 MET A CA 1
ATOM 735 C C . MET A 1 94 ? -19.888 24.858 -2.606 1.00 89.81 94 MET A C 1
ATOM 737 O O . MET A 1 94 ? -20.073 25.733 -3.452 1.00 89.81 94 MET A O 1
ATOM 741 N N . LEU A 1 95 ? -20.723 23.821 -2.479 1.00 89.62 95 LEU A N 1
ATOM 742 C CA . LEU A 1 95 ? -21.907 23.665 -3.319 1.00 89.62 95 LEU A CA 1
ATOM 743 C C . LEU A 1 95 ? -23.055 24.570 -2.839 1.00 89.62 95 LEU A C 1
ATOM 745 O O . LEU A 1 95 ? -23.220 24.770 -1.635 1.00 89.62 95 LEU A O 1
ATOM 749 N N . PRO A 1 96 ? -23.919 25.056 -3.751 1.00 86.38 96 PRO A N 1
ATOM 750 C CA . PRO A 1 96 ? -25.143 25.765 -3.371 1.00 86.38 96 PRO A CA 1
ATOM 751 C C . PRO A 1 96 ? -26.083 24.921 -2.499 1.00 86.38 96 PRO A C 1
ATOM 753 O O . PRO A 1 96 ? -26.810 25.461 -1.678 1.00 86.38 96 PRO A O 1
ATOM 756 N N . THR A 1 97 ? -26.043 23.593 -2.647 1.00 88.56 97 THR A N 1
ATOM 757 C CA . THR A 1 97 ? -26.843 22.630 -1.872 1.00 88.56 97 THR A CA 1
ATOM 758 C C . THR A 1 97 ? -26.086 22.077 -0.664 1.00 88.56 97 THR A C 1
ATOM 760 O O . THR A 1 97 ? -26.185 20.890 -0.363 1.00 88.56 97 THR A O 1
ATOM 763 N N . LYS A 1 98 ? -25.263 22.899 -0.014 1.00 92.19 98 LYS A N 1
ATOM 764 C CA . LYS A 1 98 ? -24.522 22.502 1.186 1.00 92.19 98 LYS A CA 1
ATOM 765 C C . LYS A 1 98 ? -25.463 22.224 2.369 1.00 92.19 98 LYS A C 1
ATOM 767 O O . LYS A 1 98 ? -26.543 22.808 2.474 1.00 92.19 98 LYS A O 1
ATOM 772 N N . ALA A 1 99 ? -25.025 21.356 3.277 1.00 93.69 99 ALA A N 1
ATOM 773 C CA . ALA A 1 99 ? -25.594 21.260 4.620 1.00 93.69 99 ALA A CA 1
ATOM 774 C C . ALA A 1 99 ? -25.257 22.523 5.434 1.00 93.69 99 ALA A C 1
ATOM 776 O O . ALA A 1 99 ? -24.290 23.220 5.100 1.00 93.69 99 ALA A O 1
ATOM 777 N N . ASP A 1 100 ? -26.050 22.809 6.466 1.00 94.62 100 ASP A N 1
ATOM 778 C CA . ASP A 1 100 ? -25.802 23.941 7.368 1.00 94.62 100 ASP A CA 1
ATOM 779 C C . ASP A 1 100 ? -24.651 23.632 8.320 1.00 94.62 100 ASP A C 1
ATOM 781 O O . ASP A 1 100 ? -23.771 24.470 8.492 1.00 94.62 100 ASP A O 1
ATOM 785 N N . GLU A 1 101 ? -24.604 22.402 8.841 1.00 93.88 101 GLU A N 1
ATOM 786 C CA . GLU A 1 101 ? -23.555 21.932 9.746 1.00 93.88 101 GLU A CA 1
ATOM 787 C C . GLU A 1 101 ? -23.051 20.539 9.338 1.00 93.88 101 GLU A C 1
ATOM 789 O O . GLU A 1 101 ? -23.749 19.772 8.669 1.00 93.88 101 GLU A O 1
ATOM 794 N N . TYR A 1 102 ? -21.817 20.213 9.729 1.00 93.81 102 TYR A N 1
ATOM 795 C CA . TYR A 1 102 ? -21.160 18.940 9.433 1.00 93.81 102 TYR A CA 1
ATOM 796 C C . TYR A 1 102 ? -20.558 18.369 10.710 1.00 93.81 102 TYR A C 1
ATOM 798 O O . TYR A 1 102 ? -19.773 19.056 11.362 1.00 93.81 102 TYR A O 1
ATOM 806 N N . VAL A 1 103 ? -20.877 17.116 11.028 1.00 92.94 103 VAL A N 1
ATOM 807 C CA . VAL A 1 103 ? -20.377 16.434 12.227 1.00 92.94 103 VAL A CA 1
ATOM 808 C C . VAL A 1 103 ? -19.709 15.117 11.837 1.00 92.94 103 VAL A C 1
ATOM 810 O O . VAL A 1 103 ? -20.261 14.324 11.075 1.00 92.94 103 VAL A O 1
ATOM 813 N N . MET A 1 104 ? -18.500 14.894 12.351 1.00 91.62 104 MET A N 1
ATOM 814 C CA . MET A 1 104 ? -17.767 13.644 12.153 1.00 91.62 104 MET A CA 1
ATOM 815 C C . MET A 1 104 ? -18.149 12.634 13.233 1.00 91.62 104 MET A C 1
ATOM 817 O O . MET A 1 104 ? -18.269 12.999 14.398 1.00 91.62 104 MET A O 1
ATOM 821 N N . LYS A 1 105 ? -18.322 11.373 12.835 1.00 91.00 105 LYS A N 1
ATOM 822 C CA . LYS A 1 105 ? -18.525 10.238 13.743 1.00 91.00 105 LYS A CA 1
ATOM 823 C C . LYS A 1 105 ? -17.164 9.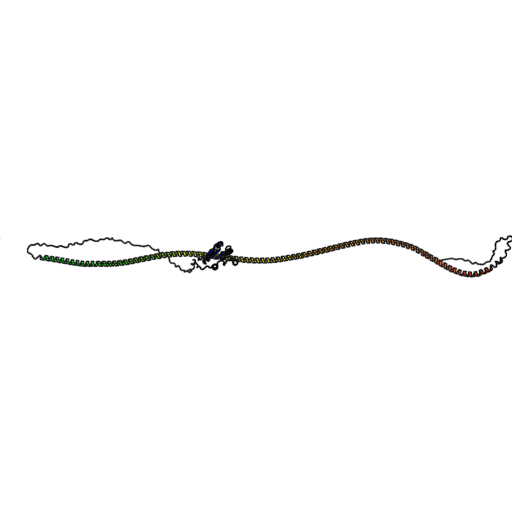657 14.173 1.00 91.00 105 LYS A C 1
ATOM 825 O O . LYS A 1 105 ? -16.234 9.698 13.360 1.00 91.00 105 LYS A O 1
ATOM 830 N N . PRO A 1 106 ? -17.026 9.074 15.380 1.00 87.25 106 PRO A N 1
ATOM 831 C CA . PRO A 1 106 ? -18.049 8.918 16.423 1.00 87.25 106 PRO A CA 1
ATOM 832 C C . PRO A 1 106 ? -18.443 10.259 17.060 1.00 87.25 106 PRO A C 1
ATOM 834 O O . PRO A 1 106 ? -17.647 11.194 17.067 1.00 87.25 106 PRO A O 1
ATOM 837 N N . PHE A 1 107 ? -19.675 10.361 17.567 1.00 84.69 107 PHE A N 1
ATOM 838 C CA . PHE A 1 107 ? -20.214 11.589 18.161 1.00 84.69 107 PHE A CA 1
ATOM 839 C C . PHE A 1 107 ? -19.575 11.879 19.532 1.00 84.69 107 PHE A C 1
ATOM 841 O O . PHE A 1 107 ? -20.164 11.608 20.574 1.00 84.69 107 PHE A O 1
ATOM 848 N N . SER A 1 108 ? -18.347 12.398 19.548 1.00 71.19 108 SER A N 1
ATOM 849 C CA . SER A 1 108 ? -17.699 12.885 20.770 1.00 71.19 108 SER A CA 1
ATOM 850 C C . SER A 1 108 ? -17.970 14.378 20.988 1.00 71.19 108 SER A C 1
ATOM 852 O O . SER A 1 108 ? -18.289 15.119 20.056 1.00 71.19 108 SER A O 1
ATOM 854 N N . ASP A 1 109 ? -17.835 14.824 22.238 1.00 71.69 109 ASP A N 1
ATOM 855 C CA . ASP A 1 109 ? -17.774 16.244 22.619 1.00 71.69 109 ASP A CA 1
ATOM 856 C C . ASP A 1 109 ? -19.071 17.060 22.439 1.00 71.69 109 ASP A C 1
ATOM 858 O O . ASP A 1 109 ? -19.020 18.286 22.333 1.00 71.69 109 ASP A O 1
ATOM 862 N N . GLY A 1 110 ? -20.240 16.409 22.395 1.00 82.50 110 GLY A N 1
ATOM 863 C CA . GLY A 1 110 ? -21.539 17.102 22.365 1.00 82.50 110 GLY A CA 1
ATOM 864 C C . GLY A 1 110 ? -21.775 17.955 21.110 1.00 82.50 110 GLY A C 1
ATOM 865 O O . GLY A 1 110 ? -22.618 18.853 21.085 1.00 82.50 110 GLY A O 1
ATOM 866 N N . LEU A 1 111 ? -21.032 17.699 20.027 1.00 87.38 111 LEU A N 1
ATOM 867 C CA . LEU A 1 111 ? -21.070 18.523 18.813 1.00 87.38 111 LEU A CA 1
ATOM 868 C C . LEU A 1 111 ? -22.460 18.568 18.159 1.00 87.38 111 LEU A C 1
ATOM 870 O O . LEU A 1 111 ? -22.852 19.602 17.612 1.00 87.38 111 LEU A O 1
ATOM 874 N N . ILE A 1 112 ? -23.223 17.472 18.235 1.00 90.12 112 ILE A N 1
ATOM 875 C CA . ILE A 1 112 ? -24.601 17.421 17.725 1.00 90.12 112 ILE A CA 1
ATOM 876 C C . ILE A 1 112 ? -25.546 18.241 18.597 1.00 90.12 112 ILE A C 1
ATOM 878 O O . ILE A 1 112 ? -26.364 18.979 18.055 1.00 90.12 112 ILE A O 1
ATOM 882 N N . GLU A 1 113 ? -25.405 18.180 19.921 1.00 89.69 113 GLU A N 1
ATOM 883 C CA . GLU A 1 113 ? -26.189 18.994 20.860 1.00 89.69 113 GLU A CA 1
ATOM 884 C C . GLU A 1 113 ? -25.967 20.481 20.585 1.00 89.69 113 GLU A C 1
ATOM 886 O O . GLU A 1 113 ? -26.917 21.253 20.461 1.00 89.69 113 GLU A O 1
ATOM 891 N N . GLN A 1 114 ? -24.706 20.878 20.401 1.00 88.19 114 GLN A N 1
ATOM 892 C CA . GLN A 1 114 ? -24.344 22.256 20.094 1.00 88.19 114 GLN A CA 1
ATOM 893 C C . GLN A 1 114 ? -24.840 22.694 18.707 1.00 88.19 114 GLN A C 1
ATOM 895 O O . GLN A 1 114 ? -25.210 23.856 18.513 1.00 88.19 114 GLN A O 1
ATOM 900 N N . ALA A 1 115 ? -24.827 21.803 17.713 1.00 89.56 115 ALA A N 1
ATOM 901 C CA . ALA A 1 115 ? -25.375 22.080 16.389 1.00 89.56 115 ALA A CA 1
ATOM 902 C C . ALA A 1 115 ? -26.899 22.262 16.442 1.00 89.56 115 ALA A C 1
ATOM 904 O O . ALA A 1 115 ? -27.406 23.274 15.957 1.00 89.56 115 ALA A O 1
ATOM 905 N N . LEU A 1 116 ? -27.616 21.339 17.087 1.00 89.69 116 LEU A N 1
ATOM 906 C CA . LEU A 1 116 ? -29.067 21.404 17.247 1.00 89.69 116 LEU A CA 1
ATOM 907 C C . LEU A 1 116 ? -29.490 22.624 18.069 1.00 89.69 116 LEU A C 1
ATOM 909 O O . LEU A 1 116 ? -30.340 23.377 17.611 1.00 89.69 116 LEU A O 1
ATOM 913 N N . GLY A 1 117 ? -28.840 22.901 19.201 1.00 86.50 117 GLY A N 1
ATOM 914 C CA . GLY A 1 117 ? -29.160 24.060 20.041 1.00 86.50 117 GLY A CA 1
ATOM 915 C C . GLY A 1 117 ? -28.921 25.412 19.357 1.00 86.50 117 GLY A C 1
ATOM 916 O O . GLY A 1 117 ? -29.636 26.375 19.628 1.00 86.50 117 GLY A O 1
ATOM 917 N N . ARG A 1 118 ? -27.954 25.500 18.429 1.00 87.44 118 ARG A N 1
ATOM 918 C CA . ARG A 1 118 ? -27.743 26.703 17.600 1.00 87.44 118 ARG A CA 1
ATOM 919 C C . ARG A 1 118 ? -28.807 26.869 16.515 1.00 87.44 118 ARG A C 1
ATOM 921 O O . ARG A 1 118 ? -29.161 28.003 16.200 1.00 87.44 118 ARG A O 1
ATOM 928 N N . LEU A 1 119 ? -29.259 25.769 15.910 1.00 88.25 119 LEU A N 1
ATOM 929 C CA . LEU A 1 119 ? -30.173 25.785 14.762 1.00 88.25 119 LEU A CA 1
ATOM 930 C C . LEU A 1 119 ? -31.651 25.820 15.178 1.00 88.25 119 LEU A C 1
ATOM 932 O O . LEU A 1 119 ? -32.460 26.443 14.494 1.00 88.25 119 LEU A O 1
ATOM 936 N N . VAL A 1 120 ? -31.997 25.182 16.295 1.00 87.31 120 VAL A N 1
ATOM 937 C CA . VAL A 1 120 ? -33.360 25.067 16.822 1.00 87.31 120 VAL A CA 1
ATOM 938 C C . VAL A 1 120 ? -33.338 25.349 18.329 1.00 87.31 120 VAL A C 1
ATOM 940 O O . VAL A 1 120 ? -33.281 24.425 19.131 1.00 87.31 120 VAL A O 1
ATOM 943 N N . PRO A 1 121 ? -33.383 26.618 18.761 1.00 78.50 121 PRO A N 1
ATOM 944 C CA . PRO A 1 121 ? -33.422 26.937 20.183 1.00 78.50 121 PRO A CA 1
ATOM 945 C C . PRO A 1 121 ? -34.743 26.459 20.806 1.00 78.50 121 PRO A C 1
ATOM 947 O O . PRO A 1 121 ? -35.820 26.963 20.475 1.00 78.50 121 PRO A O 1
ATOM 950 N N . VAL A 1 122 ? -34.670 25.491 21.721 1.00 71.00 122 VAL A N 1
ATOM 951 C CA . VAL A 1 122 ? -35.813 25.060 22.538 1.00 71.00 122 VAL A CA 1
ATOM 952 C C . VAL A 1 122 ? -35.980 26.068 23.673 1.00 71.00 122 VAL A C 1
ATOM 954 O O . VAL A 1 122 ? -35.031 26.355 24.394 1.00 71.00 122 VAL A O 1
ATOM 957 N N . SER A 1 123 ? -37.169 26.659 23.818 1.00 60.56 123 SER A N 1
ATOM 958 C CA . SER A 1 123 ? -37.473 27.472 25.004 1.00 60.56 123 SER A CA 1
ATOM 959 C C . SER A 1 123 ? -37.596 26.560 26.221 1.00 60.56 123 SER A C 1
ATOM 961 O O . SER A 1 123 ? -38.335 25.580 26.155 1.00 60.56 123 SER A O 1
ATOM 963 N N . ASP A 1 124 ? -36.888 26.913 27.297 1.00 48.22 124 ASP A N 1
ATOM 964 C CA . ASP A 1 124 ? -36.755 26.165 28.551 1.00 48.22 124 ASP A CA 1
ATOM 965 C C . ASP A 1 124 ? -38.082 25.546 29.031 1.00 48.22 124 ASP A C 1
ATOM 967 O O . ASP A 1 124 ? -38.926 26.217 29.634 1.00 48.22 124 ASP A O 1
ATOM 971 N N . LEU A 1 125 ? -38.259 24.244 28.792 1.00 46.12 125 LEU A N 1
ATOM 972 C CA . LEU A 1 125 ? -39.118 23.409 29.626 1.00 46.12 125 LEU A CA 1
ATOM 973 C C . LEU A 1 125 ? -38.225 22.675 30.635 1.00 46.12 125 LEU A C 1
ATOM 975 O O . LEU A 1 125 ? -37.133 22.244 30.262 1.00 46.12 125 LEU A O 1
ATOM 979 N N . PRO A 1 126 ? -38.661 22.519 31.898 1.00 38.66 126 PRO A N 1
ATOM 980 C CA . PRO A 1 126 ? -37.888 21.787 32.893 1.00 38.66 126 PRO A CA 1
ATOM 981 C C . PRO A 1 126 ? -37.659 20.342 32.423 1.00 38.66 126 PRO A C 1
ATOM 983 O O . PRO A 1 126 ? -38.604 19.741 31.902 1.00 38.66 126 PRO A O 1
ATOM 986 N N . PRO A 1 127 ? -36.456 19.772 32.611 1.00 43.34 127 PRO A N 1
ATOM 987 C CA . PRO A 1 127 ? -36.220 18.366 32.316 1.00 43.34 127 PRO A CA 1
ATOM 988 C C . PRO A 1 127 ? -37.132 17.503 33.198 1.00 43.34 127 PRO A C 1
ATOM 990 O O . PRO A 1 127 ? -37.143 17.643 34.423 1.00 43.34 127 PRO A O 1
ATOM 993 N N . GLU A 1 128 ? -37.926 16.636 32.570 1.00 39.19 128 GLU A N 1
ATOM 994 C CA . GLU A 1 128 ? -38.613 15.556 33.276 1.00 39.19 128 GLU A CA 1
ATOM 995 C C . GLU A 1 128 ? -37.550 14.580 33.784 1.00 39.19 128 GLU A C 1
ATOM 997 O O . GLU A 1 128 ? -36.719 14.089 33.022 1.00 39.19 128 GLU A O 1
ATOM 1002 N N . ILE A 1 129 ? -37.558 14.357 35.096 1.00 38.16 129 ILE A N 1
ATOM 1003 C CA . ILE A 1 129 ? -36.700 13.400 35.788 1.00 38.16 129 ILE A CA 1
ATOM 1004 C C . ILE A 1 129 ? -37.113 12.003 35.309 1.00 38.16 129 ILE A C 1
ATOM 1006 O O . ILE A 1 129 ? -38.230 11.570 35.587 1.00 38.16 129 ILE A O 1
ATOM 1010 N N . SER A 1 130 ? -36.237 11.321 34.573 1.00 39.50 130 SER A N 1
ATOM 1011 C CA . SER A 1 130 ? -36.334 9.881 34.334 1.00 39.50 130 SER A CA 1
ATOM 1012 C C . SER A 1 130 ? -35.728 9.122 35.520 1.00 39.50 130 SER A C 1
ATOM 1014 O O . SER A 1 130 ? -34.711 9.535 36.078 1.00 39.50 130 SER A O 1
ATOM 1016 N N . ASP A 1 131 ? -36.368 8.015 35.899 1.00 42.03 131 ASP A N 1
ATOM 1017 C CA . ASP A 1 131 ? -36.139 7.185 37.097 1.00 42.03 131 ASP A CA 1
ATOM 1018 C C . ASP A 1 131 ? -34.773 6.449 37.176 1.00 42.03 131 ASP A C 1
ATOM 1020 O O . ASP A 1 131 ? -34.655 5.418 37.831 1.00 42.03 131 ASP A O 1
ATOM 1024 N N . GLU A 1 132 ? -33.705 6.955 36.555 1.00 40.62 132 GLU A N 1
ATOM 1025 C CA . GLU A 1 132 ? -32.394 6.275 36.506 1.00 40.62 132 GLU A CA 1
ATOM 1026 C C . GLU A 1 132 ? -31.346 6.823 37.491 1.00 40.62 132 GLU A C 1
ATOM 1028 O O . GLU A 1 132 ? -30.197 6.394 37.483 1.00 40.62 132 GLU A O 1
ATOM 1033 N N . ALA A 1 133 ? -31.726 7.719 38.407 1.00 34.75 133 ALA A N 1
ATOM 1034 C CA . ALA A 1 133 ? -30.825 8.262 39.429 1.00 34.75 133 ALA A CA 1
ATOM 1035 C C . ALA A 1 133 ? -31.092 7.683 40.834 1.00 34.75 133 ALA A C 1
ATOM 1037 O O . ALA A 1 133 ? -31.348 8.425 41.779 1.00 34.75 133 ALA A O 1
ATOM 1038 N N . ILE A 1 134 ? -31.022 6.356 40.987 1.00 41.31 134 ILE A N 1
ATOM 1039 C CA . ILE A 1 134 ? -30.775 5.696 42.285 1.00 41.31 134 ILE A CA 1
ATOM 1040 C C . ILE A 1 134 ? -29.760 4.571 42.064 1.00 41.31 134 ILE A C 1
ATOM 1042 O O . ILE A 1 134 ? -30.077 3.390 42.143 1.00 41.31 134 ILE A O 1
ATOM 1046 N N . GLN A 1 135 ? -28.530 4.939 41.735 1.00 40.72 135 GLN A N 1
ATOM 1047 C CA . GLN A 1 135 ? -27.366 4.059 41.806 1.00 40.72 135 GLN A CA 1
ATOM 1048 C C . GLN A 1 135 ? -26.144 4.967 41.801 1.00 40.72 135 GLN A C 1
ATOM 1050 O O . GLN A 1 135 ? -25.621 5.271 40.745 1.00 40.72 135 GLN A O 1
ATOM 1055 N N . ASP A 1 136 ? -25.824 5.525 42.970 1.00 38.97 136 ASP A N 1
ATOM 1056 C CA . ASP A 1 136 ? -24.486 6.012 43.345 1.00 38.97 136 ASP A CA 1
ATOM 1057 C C . ASP A 1 136 ? -24.550 6.617 44.758 1.00 38.97 136 ASP A C 1
ATOM 1059 O O . ASP A 1 136 ? -24.427 7.823 44.966 1.00 38.97 136 ASP A O 1
ATOM 1063 N N . ALA A 1 137 ? -24.811 5.763 45.749 1.00 43.22 137 ALA A N 1
ATOM 1064 C CA . ALA A 1 137 ? -24.497 6.010 47.156 1.00 43.22 137 ALA A CA 1
ATOM 1065 C C . ALA A 1 137 ? -24.672 4.700 47.934 1.00 43.22 137 ALA A C 1
ATOM 1067 O O . ALA A 1 137 ? -25.779 4.393 48.357 1.00 43.22 137 ALA A O 1
ATOM 1068 N N . ASP A 1 138 ? -23.611 3.899 48.030 1.00 36.22 138 ASP A N 1
ATOM 1069 C CA . ASP A 1 138 ? -23.203 3.221 49.271 1.00 36.22 138 ASP A CA 1
ATOM 1070 C C . ASP A 1 138 ? -22.035 2.278 48.974 1.00 36.22 138 ASP A C 1
ATOM 1072 O O . ASP A 1 138 ? -22.190 1.078 48.772 1.00 36.22 138 ASP A O 1
ATOM 1076 N N . ASP A 1 139 ? -20.839 2.862 48.963 1.00 41.03 139 ASP A N 1
ATOM 1077 C CA . ASP A 1 139 ? -19.575 2.134 49.013 1.00 41.03 139 ASP A CA 1
ATOM 1078 C C . ASP A 1 139 ? -18.872 2.525 50.325 1.00 41.03 139 ASP A C 1
ATOM 1080 O O . ASP A 1 139 ? -17.945 3.334 50.358 1.00 41.03 139 ASP A O 1
ATOM 1084 N N . GLN A 1 140 ? -19.383 2.008 51.450 1.00 39.16 140 GLN A N 1
ATOM 1085 C CA . GLN A 1 140 ? -18.634 1.880 52.706 1.00 39.16 140 GLN A CA 1
ATOM 1086 C C . GLN A 1 140 ? -18.965 0.543 53.372 1.00 39.16 140 GLN A C 1
ATOM 1088 O O . GLN A 1 140 ? -19.942 0.383 54.099 1.00 39.16 140 GLN A O 1
ATOM 1093 N N . VAL A 1 141 ? -18.088 -0.419 53.102 1.00 33.69 141 VAL A N 1
ATOM 1094 C CA . VAL A 1 141 ? -17.989 -1.716 53.764 1.00 33.69 141 VAL A CA 1
ATOM 1095 C C . VAL A 1 141 ? -17.675 -1.501 55.249 1.00 33.69 141 VAL A C 1
ATOM 1097 O O . VAL A 1 141 ? -16.615 -0.978 55.593 1.00 33.69 141 VAL A O 1
ATOM 1100 N N . ILE A 1 142 ? -18.581 -1.926 56.131 1.00 36.03 142 ILE A N 1
ATOM 1101 C CA . ILE A 1 142 ? -18.276 -2.186 57.541 1.00 36.03 142 ILE A CA 1
ATOM 1102 C C . ILE A 1 142 ? -18.104 -3.699 57.679 1.00 36.03 142 ILE A C 1
ATOM 1104 O O . ILE A 1 142 ? -19.067 -4.457 57.585 1.00 36.03 142 ILE A O 1
ATOM 1108 N N . GLU A 1 143 ? -16.859 -4.129 57.883 1.00 38.06 143 GLU A N 1
ATOM 1109 C CA . GLU A 1 143 ? -16.532 -5.462 58.386 1.00 38.06 143 GLU A CA 1
ATOM 1110 C C . GLU A 1 143 ? -17.110 -5.623 59.798 1.00 38.06 143 GLU A C 1
ATOM 1112 O O . GLU A 1 143 ? -16.784 -4.850 60.701 1.00 38.06 143 GLU A O 1
ATOM 1117 N N . LEU A 1 144 ? -17.942 -6.643 60.004 1.00 34.41 144 LEU A N 1
ATOM 1118 C CA . LEU A 1 144 ? -18.319 -7.116 61.332 1.00 34.41 144 LEU A CA 1
ATOM 1119 C C . LEU A 1 144 ? -18.156 -8.636 61.385 1.00 34.41 144 LEU A C 1
ATOM 1121 O O . LEU A 1 144 ? -18.812 -9.383 60.661 1.00 34.41 144 LEU A O 1
ATOM 1125 N N . GLU A 1 145 ? -17.231 -9.054 62.250 1.00 35.06 145 GLU A N 1
ATOM 1126 C CA . GLU A 1 145 ? -16.980 -10.431 62.663 1.00 35.06 145 GLU A CA 1
ATOM 1127 C C . GLU A 1 145 ? -18.271 -11.110 63.134 1.00 35.06 145 GLU A C 1
ATOM 1129 O O . GLU A 1 145 ? -18.930 -10.657 64.072 1.00 35.06 145 GLU A O 1
ATOM 1134 N N . VAL A 1 146 ? -18.595 -12.250 62.528 1.00 33.50 146 VAL A N 1
ATOM 1135 C CA . VAL A 1 146 ? -19.546 -13.213 63.087 1.00 33.50 146 VAL A CA 1
ATOM 1136 C C . VAL A 1 146 ? -18.832 -14.049 64.146 1.00 33.50 146 VAL A C 1
ATOM 1138 O O . VAL A 1 146 ? -17.931 -14.830 63.844 1.00 33.50 146 VAL A O 1
ATOM 1141 N N . VAL A 1 147 ? -19.238 -13.859 65.401 1.00 34.78 147 VAL A N 1
ATOM 1142 C CA . VAL A 1 147 ? -18.888 -14.722 66.533 1.00 34.78 147 VAL A CA 1
ATOM 1143 C C . VAL A 1 147 ? -19.923 -15.842 66.626 1.00 34.78 147 VAL A C 1
ATOM 1145 O O . VAL A 1 147 ? -21.122 -15.583 66.717 1.00 34.78 147 VAL A O 1
ATOM 1148 N N . ASP A 1 148 ? -19.435 -17.081 66.627 1.00 35.94 148 ASP A N 1
ATOM 1149 C CA . ASP A 1 148 ? -20.198 -18.309 66.849 1.00 35.94 148 ASP A CA 1
ATOM 1150 C C . ASP A 1 148 ? -20.959 -18.296 68.187 1.00 35.94 148 ASP A C 1
ATOM 1152 O O . ASP A 1 148 ? -20.345 -18.195 69.253 1.00 35.94 148 ASP A O 1
ATOM 1156 N N . VAL A 1 149 ? -22.281 -18.514 68.155 1.00 36.50 149 VAL A N 1
ATOM 1157 C CA . VAL A 1 149 ? -23.062 -18.948 69.328 1.00 36.50 149 VAL A CA 1
ATOM 1158 C C . VAL A 1 149 ? -24.074 -20.036 68.936 1.00 36.50 149 VAL A C 1
ATOM 1160 O O . VAL A 1 149 ? -25.147 -19.768 68.413 1.00 36.50 149 VAL A O 1
ATOM 1163 N N . ILE A 1 150 ? -23.641 -21.277 69.166 1.00 39.38 150 ILE A N 1
ATOM 1164 C CA . ILE A 1 150 ? -24.315 -22.434 69.791 1.00 39.38 150 ILE A CA 1
ATOM 1165 C C . ILE A 1 150 ? -25.847 -22.564 69.633 1.00 39.38 150 ILE A C 1
ATOM 1167 O O . ILE A 1 150 ? -26.630 -21.766 70.138 1.00 39.38 150 ILE A O 1
ATOM 1171 N N . GLN A 1 151 ? -26.236 -23.698 69.041 1.00 34.28 151 GLN A N 1
ATOM 1172 C CA . GLN A 1 151 ? -27.575 -24.291 69.050 1.00 34.28 151 GLN A CA 1
ATOM 1173 C C . GLN A 1 151 ? -27.989 -24.754 70.457 1.00 34.28 151 GLN A C 1
ATOM 1175 O O . GLN A 1 151 ? -27.265 -25.535 71.071 1.00 34.28 151 GLN A O 1
ATOM 1180 N N . GLU A 1 152 ? -29.199 -24.410 70.898 1.00 37.72 152 GLU A N 1
ATOM 1181 C CA . GLU A 1 152 ? -29.988 -25.315 71.740 1.00 37.72 152 GLU A CA 1
ATOM 1182 C C . GLU A 1 152 ? -31.491 -25.127 71.482 1.00 37.72 152 GLU A C 1
ATOM 1184 O O . GLU A 1 152 ? -32.046 -24.031 71.540 1.00 37.72 152 GLU A O 1
ATOM 1189 N N . GLU A 1 153 ? -32.112 -26.242 71.115 1.00 34.25 153 GLU A N 1
ATOM 1190 C CA . GLU A 1 153 ? -33.502 -26.435 70.730 1.00 34.25 153 GLU A CA 1
ATOM 1191 C C . GLU A 1 153 ? -34.355 -26.627 71.993 1.00 34.25 153 GLU A C 1
ATOM 1193 O O . GLU A 1 153 ? -34.144 -27.575 72.750 1.00 34.25 153 GLU A O 1
ATOM 1198 N N . ILE A 1 154 ? -35.330 -25.743 72.231 1.00 35.88 154 ILE A N 1
ATOM 1199 C CA . ILE A 1 154 ? -36.371 -25.935 73.250 1.00 35.88 154 ILE A CA 1
ATOM 1200 C C . ILE A 1 154 ? -37.734 -25.860 72.562 1.00 35.88 154 ILE A C 1
ATOM 1202 O O . ILE A 1 154 ? -38.139 -24.828 72.031 1.00 35.88 154 ILE A O 1
ATOM 1206 N N . VAL A 1 155 ? -38.424 -26.999 72.583 1.00 42.72 155 VAL A N 1
ATOM 1207 C CA . VAL A 1 155 ? -39.797 -27.212 72.115 1.00 42.72 155 VAL A CA 1
ATOM 1208 C C . VAL A 1 155 ? -40.789 -26.520 73.073 1.00 42.72 155 VAL A C 1
ATOM 1210 O O . VAL A 1 155 ? -40.631 -26.650 74.289 1.00 42.72 155 VAL A O 1
ATOM 1213 N N . PRO A 1 156 ? -41.818 -25.810 72.572 1.00 41.69 156 PRO A N 1
ATOM 1214 C CA . PRO A 1 156 ? -42.783 -25.085 73.404 1.00 41.69 156 PRO A CA 1
ATOM 1215 C C . PRO A 1 156 ? -43.875 -26.001 73.992 1.00 41.69 156 PRO A C 1
ATOM 1217 O O . PRO A 1 156 ? -44.275 -26.966 73.335 1.00 41.69 156 PRO A O 1
ATOM 1220 N N . PRO A 1 157 ? -44.434 -25.692 75.180 1.00 48.09 157 PRO A N 1
ATOM 1221 C CA . PRO A 1 157 ? -45.714 -26.228 75.613 1.00 48.09 157 PRO A CA 1
ATOM 1222 C C . PRO A 1 157 ? -46.822 -25.187 75.408 1.00 48.09 157 PRO A C 1
ATOM 1224 O O . PRO A 1 157 ? -46.715 -24.064 75.894 1.00 48.09 157 PRO A O 1
ATOM 1227 N N . ASP A 1 158 ? -47.918 -25.581 74.768 1.00 37.88 158 ASP A N 1
ATOM 1228 C CA . ASP A 1 158 ? -49.214 -24.963 75.034 1.00 37.88 158 ASP A CA 1
ATOM 1229 C C . ASP A 1 158 ? -50.346 -25.965 74.786 1.00 37.88 158 ASP A C 1
ATOM 1231 O O . ASP A 1 158 ? -50.345 -26.673 73.776 1.00 37.88 158 ASP A O 1
ATOM 1235 N N . LEU A 1 159 ? -51.266 -26.050 75.749 1.00 40.25 159 LEU A N 1
ATOM 1236 C CA . LEU A 1 159 ? -52.706 -25.850 75.547 1.00 40.25 159 LEU A CA 1
ATOM 1237 C C . LEU A 1 159 ? -53.467 -26.163 76.849 1.00 40.25 159 LEU A C 1
ATOM 1239 O O . LEU A 1 159 ? -53.801 -27.311 77.126 1.00 40.25 159 LEU A O 1
ATOM 1243 N N . ALA A 1 160 ? -53.700 -25.082 77.602 1.00 45.03 160 ALA A N 1
ATOM 1244 C CA . ALA A 1 160 ? -54.969 -24.630 78.201 1.00 45.03 160 ALA A CA 1
ATOM 1245 C C . ALA A 1 160 ? -55.822 -25.532 79.153 1.00 45.03 160 ALA A C 1
ATOM 1247 O O . ALA A 1 160 ? -55.760 -26.757 79.111 1.00 45.03 160 ALA A O 1
ATOM 1248 N N . PRO A 1 161 ? -56.638 -24.914 80.045 1.00 53.22 161 PRO A N 1
ATOM 1249 C CA . PRO A 1 161 ? -56.919 -25.413 81.400 1.00 53.22 161 PRO A CA 1
ATOM 1250 C C . PRO A 1 161 ? -58.404 -25.741 81.690 1.00 53.22 161 PRO A C 1
ATOM 1252 O O . PRO A 1 161 ? -59.260 -25.514 80.843 1.00 53.22 161 PRO A O 1
ATOM 1255 N N . GLU A 1 162 ? -58.680 -26.257 82.906 1.00 42.41 162 GLU A N 1
ATOM 1256 C CA . GLU A 1 162 ? -59.727 -25.825 83.882 1.00 42.41 162 GLU A CA 1
ATOM 1257 C C . GLU A 1 162 ? -60.317 -26.961 84.774 1.00 42.41 162 GLU A C 1
ATOM 1259 O O . GLU A 1 162 ? -60.198 -28.134 84.421 1.00 42.41 162 GLU A O 1
ATOM 1264 N N . PRO A 1 163 ? -60.846 -26.645 85.990 1.00 53.31 163 PRO A N 1
ATOM 1265 C CA . PRO A 1 163 ? -60.565 -27.400 87.225 1.00 53.31 163 PRO A CA 1
ATOM 1266 C C . PRO A 1 163 ? -61.835 -28.051 87.878 1.00 53.31 163 PRO A C 1
ATOM 1268 O O . PRO A 1 163 ? -62.704 -28.491 87.132 1.00 53.31 163 PRO A O 1
ATOM 1271 N N . PRO A 1 164 ? -61.944 -28.304 89.212 1.00 50.56 164 PRO A N 1
ATOM 1272 C CA . PRO A 1 164 ? -62.213 -29.640 89.747 1.00 50.56 164 PRO A CA 1
ATOM 1273 C C . PRO A 1 164 ? -63.627 -29.866 90.324 1.00 50.56 164 PRO A C 1
ATOM 1275 O O . PRO A 1 164 ? -64.350 -28.953 90.711 1.00 50.56 164 PRO A O 1
ATOM 1278 N N . ASP A 1 165 ? -63.951 -31.151 90.447 1.00 40.00 165 ASP A N 1
ATOM 1279 C CA . ASP A 1 165 ? -65.130 -31.753 91.076 1.00 40.00 165 ASP A CA 1
ATOM 1280 C C . ASP A 1 165 ? -65.105 -31.625 92.617 1.00 40.00 165 ASP A C 1
ATOM 1282 O O . ASP A 1 165 ? -64.156 -32.081 93.262 1.00 40.00 165 ASP A O 1
ATOM 1286 N N . LEU A 1 166 ? -66.151 -31.040 93.217 1.00 40.09 166 LEU A N 1
ATOM 1287 C CA . LEU A 1 166 ? -66.461 -31.146 94.648 1.00 40.09 166 LEU A CA 1
ATOM 1288 C C . LEU A 1 166 ? -67.982 -31.252 94.869 1.00 40.09 166 LEU A C 1
ATOM 1290 O O . LEU A 1 166 ? -68.782 -30.507 94.310 1.00 40.09 166 LEU A O 1
ATOM 1294 N N . ALA A 1 167 ? -68.331 -32.218 95.717 1.00 43.69 167 ALA A N 1
ATOM 1295 C CA . ALA A 1 167 ? -69.645 -32.803 95.971 1.00 43.69 167 ALA A CA 1
ATOM 1296 C C . ALA A 1 167 ? -70.773 -31.844 96.424 1.00 43.69 167 ALA A C 1
ATOM 1298 O O . ALA A 1 167 ? -70.503 -30.824 97.058 1.00 43.69 167 ALA A O 1
ATOM 1299 N N . PRO A 1 168 ? -72.054 -32.236 96.245 1.00 44.91 168 PRO A N 1
ATOM 1300 C CA . PRO A 1 168 ? -73.190 -31.551 96.844 1.00 44.91 168 PRO A CA 1
ATOM 1301 C C . PRO A 1 168 ? -73.607 -32.178 98.189 1.00 44.91 168 PRO A C 1
ATOM 1303 O O . PRO A 1 168 ? -73.548 -33.392 98.391 1.00 44.91 168 PRO A O 1
ATOM 1306 N N . ALA A 1 169 ? -74.121 -31.339 99.084 1.00 35.59 169 ALA A N 1
ATOM 1307 C CA . ALA A 1 169 ? -74.953 -31.706 100.231 1.00 35.59 169 ALA A CA 1
ATOM 1308 C C . ALA A 1 169 ? -76.134 -30.703 100.310 1.00 35.59 169 ALA A C 1
ATOM 1310 O O . ALA A 1 169 ? -76.070 -29.652 99.676 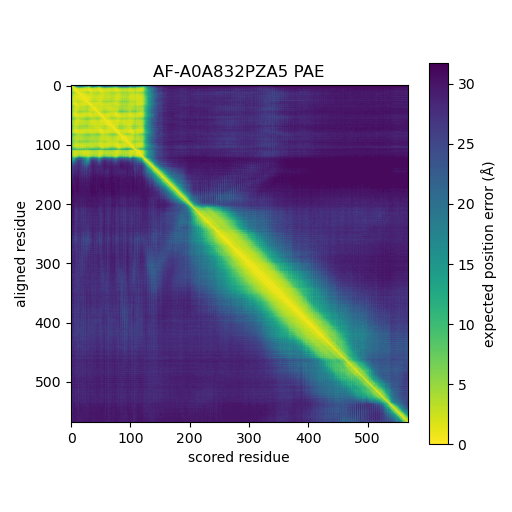1.00 35.59 169 ALA A O 1
ATOM 1311 N N . PRO A 1 170 ? -77.194 -31.002 101.076 1.00 50.28 170 PRO A N 1
ATOM 1312 C CA . PRO A 1 170 ? -78.512 -31.495 100.657 1.00 50.28 170 PRO A CA 1
ATOM 1313 C C . PRO A 1 170 ? -79.574 -30.371 100.487 1.00 50.28 170 PRO A C 1
ATOM 1315 O O . PRO A 1 170 ? -79.252 -29.202 100.691 1.00 50.28 170 PRO A O 1
ATOM 1318 N N . PRO A 1 171 ? -80.828 -30.687 100.083 1.00 53.91 171 PRO A N 1
ATOM 1319 C CA . PRO A 1 171 ? -81.756 -29.694 99.554 1.00 53.91 171 PRO A CA 1
ATOM 1320 C C . PRO A 1 171 ? -82.650 -29.023 100.605 1.00 53.91 171 PRO A C 1
ATOM 1322 O O . PRO A 1 171 ? -82.917 -29.548 101.685 1.00 53.91 171 PRO A O 1
ATOM 1325 N N . ASP A 1 172 ? -83.119 -27.855 100.181 1.00 40.22 172 ASP A N 1
ATOM 1326 C CA . ASP A 1 172 ? -84.134 -26.963 100.738 1.00 40.22 172 ASP A CA 1
ATOM 1327 C C . ASP A 1 172 ? -85.531 -27.615 100.858 1.00 40.22 172 ASP A C 1
ATOM 1329 O O . ASP A 1 172 ? -85.838 -28.521 100.079 1.00 40.22 172 ASP A O 1
ATOM 1333 N N . LEU A 1 173 ? -86.353 -27.132 101.808 1.00 39.06 173 LEU A N 1
ATOM 1334 C CA . LEU A 1 173 ? -87.827 -26.983 101.768 1.00 39.06 173 LEU A CA 1
ATOM 1335 C C . LEU A 1 173 ? -88.402 -26.678 103.177 1.00 39.06 173 LEU A C 1
ATOM 1337 O O . LEU A 1 173 ? -88.375 -27.510 104.083 1.00 39.06 173 LEU A O 1
ATOM 1341 N N . ALA A 1 174 ? -88.973 -25.478 103.321 1.00 41.09 174 ALA A N 1
ATOM 1342 C CA . ALA A 1 174 ? -89.836 -24.999 104.420 1.00 41.09 174 ALA A CA 1
ATOM 1343 C C . ALA A 1 174 ? -91.179 -25.797 104.501 1.00 41.09 174 ALA A C 1
ATOM 1345 O O . ALA A 1 174 ? -91.460 -26.506 103.528 1.00 41.09 174 ALA A O 1
ATOM 1346 N N . PRO A 1 175 ? -92.050 -25.717 105.554 1.00 42.97 175 PRO A N 1
ATOM 1347 C CA . PRO A 1 175 ? -92.584 -24.474 106.161 1.00 42.97 175 PRO A CA 1
ATOM 1348 C C . PRO A 1 175 ? -92.878 -24.483 107.697 1.00 42.97 175 PRO A C 1
ATOM 1350 O O . PRO A 1 175 ? -92.882 -25.518 108.357 1.00 42.97 175 PRO A O 1
ATOM 1353 N N . GLU A 1 176 ? -93.157 -23.298 108.260 1.00 40.09 176 GLU A N 1
ATOM 1354 C CA . GLU A 1 176 ? -93.833 -23.057 109.562 1.00 40.09 176 GLU A CA 1
ATOM 1355 C C . GLU A 1 176 ? -95.362 -23.355 109.489 1.00 40.09 176 GLU A C 1
ATOM 1357 O O . GLU A 1 176 ? -95.855 -23.602 108.385 1.00 40.09 176 GLU A O 1
ATOM 1362 N N . PRO A 1 177 ? -96.205 -23.112 110.525 1.00 57.16 177 PRO A N 1
ATOM 1363 C CA . PRO A 1 177 ? -96.164 -23.391 111.976 1.00 57.16 177 PRO A CA 1
ATOM 1364 C C . PRO A 1 177 ? -97.438 -24.164 112.436 1.00 57.16 177 PRO A C 1
ATOM 1366 O O . PRO A 1 177 ? -98.420 -24.235 111.702 1.00 57.16 177 PRO A O 1
ATOM 1369 N N . SER A 1 178 ? -97.501 -24.683 113.671 1.00 35.47 178 SER A N 1
ATOM 1370 C CA . SER A 1 178 ? -98.800 -24.976 114.320 1.00 35.47 178 SER A CA 1
ATOM 1371 C C . SER A 1 178 ? -98.686 -25.147 115.837 1.00 35.47 178 SER A C 1
ATOM 1373 O O . SER A 1 178 ? -98.066 -26.096 116.315 1.00 35.47 178 SER A O 1
ATOM 1375 N N . ASP A 1 179 ? -99.294 -24.200 116.549 1.00 36.50 179 ASP A N 1
ATOM 1376 C CA . ASP A 1 179 ? -100.104 -24.340 117.763 1.00 36.50 179 ASP A CA 1
ATOM 1377 C C . ASP A 1 179 ? -99.944 -25.608 118.612 1.00 36.50 179 ASP A C 1
ATOM 1379 O O . ASP A 1 179 ? -100.327 -26.695 118.189 1.00 36.50 179 ASP A O 1
ATOM 1383 N N . LEU A 1 180 ? -99.525 -25.421 119.868 1.00 33.00 180 LEU A N 1
ATOM 1384 C CA . LEU A 1 180 ? -100.254 -25.888 121.059 1.00 33.00 180 LEU A CA 1
ATOM 1385 C C . LEU A 1 180 ? -99.519 -25.405 122.319 1.00 33.00 180 LEU A C 1
ATOM 1387 O O . LEU A 1 180 ? -98.518 -25.969 122.755 1.00 33.00 180 LEU A O 1
ATOM 1391 N N . ALA A 1 181 ? -100.033 -24.316 122.887 1.00 33.31 181 ALA A N 1
ATOM 1392 C CA . ALA A 1 181 ? -99.857 -23.989 124.298 1.00 33.31 181 ALA A CA 1
ATOM 1393 C C . ALA A 1 181 ? -100.872 -24.822 125.137 1.00 33.31 181 ALA A C 1
ATOM 1395 O O . ALA A 1 181 ? -101.672 -25.559 124.564 1.00 33.31 181 ALA A O 1
ATOM 1396 N N . PRO A 1 182 ? -100.845 -24.751 126.475 1.00 59.28 182 PRO A N 1
ATOM 1397 C CA . PRO A 1 182 ? -100.416 -25.809 127.390 1.00 59.28 182 PRO A CA 1
ATOM 1398 C C . PRO A 1 182 ? -101.591 -26.413 128.187 1.00 59.28 182 PRO A C 1
ATOM 1400 O O . PRO A 1 182 ? -102.692 -25.887 128.131 1.00 59.28 182 PRO A O 1
ATOM 1403 N N . GLU A 1 183 ? -101.359 -27.438 129.014 1.00 34.12 183 GLU A N 1
ATOM 1404 C CA . GLU A 1 183 ? -102.270 -27.744 130.132 1.00 34.12 183 GLU A CA 1
ATOM 1405 C C . GLU A 1 183 ? -101.505 -28.362 131.318 1.00 34.12 183 GLU A C 1
ATOM 1407 O O . GLU A 1 183 ? -101.048 -29.504 131.291 1.00 34.12 183 GLU A O 1
ATOM 1412 N N . LEU A 1 184 ? -101.327 -27.541 132.358 1.00 40.75 184 LEU A N 1
ATOM 1413 C CA . LEU A 1 184 ? -101.175 -27.964 133.752 1.00 40.75 184 LEU A CA 1
ATOM 1414 C C . LEU A 1 184 ? -102.532 -28.496 134.246 1.00 40.75 184 LEU A C 1
ATOM 1416 O O . LEU A 1 184 ? -103.562 -28.019 133.773 1.00 40.75 184 LEU A O 1
ATOM 1420 N N . PRO A 1 185 ? -102.563 -29.296 135.320 1.00 39.12 185 PRO A N 1
ATOM 1421 C CA . PRO A 1 185 ? -103.615 -29.159 136.306 1.00 39.12 185 PRO A CA 1
ATOM 1422 C C . PRO A 1 185 ? -103.021 -28.590 137.595 1.00 39.12 185 PRO A C 1
ATOM 1424 O O . PRO A 1 185 ? -102.268 -29.246 138.314 1.00 39.12 185 PRO A O 1
ATOM 1427 N N . GLU A 1 186 ? -103.385 -27.339 137.857 1.00 31.06 186 GLU A N 1
ATOM 1428 C CA . GLU A 1 186 ? -103.438 -26.747 139.186 1.00 31.06 186 GLU A CA 1
ATOM 1429 C C . GLU A 1 186 ? -104.844 -26.989 139.771 1.00 31.06 186 GLU A C 1
ATOM 1431 O O . GLU A 1 186 ? -105.831 -26.664 139.123 1.00 31.06 186 GLU A O 1
ATOM 1436 N N . VAL A 1 187 ? -104.870 -27.504 141.010 1.00 37.62 187 VAL A N 1
ATOM 1437 C CA . VAL A 1 187 ? -105.735 -27.092 142.143 1.00 37.62 187 VAL A CA 1
ATOM 1438 C C . VAL A 1 187 ? -107.252 -27.386 142.117 1.00 37.62 187 VAL A C 1
ATOM 1440 O O . VAL A 1 187 ? -107.939 -27.111 141.149 1.00 37.62 187 VAL A O 1
ATOM 1443 N N . GLU A 1 188 ? -107.759 -27.888 143.259 1.00 35.34 188 GLU A N 1
ATOM 1444 C CA . GLU A 1 188 ? -108.956 -27.456 144.042 1.00 35.34 188 GLU A CA 1
ATOM 1445 C C . GLU A 1 188 ? -109.245 -28.568 145.082 1.00 35.34 188 GLU A C 1
ATOM 1447 O O . GLU A 1 188 ? -109.468 -29.716 144.713 1.00 35.34 188 GLU A O 1
ATOM 1452 N N . ILE A 1 189 ? -108.956 -28.429 146.385 1.00 35.12 189 ILE A N 1
ATOM 1453 C CA . ILE A 1 189 ? -109.545 -27.578 147.448 1.00 35.12 189 ILE A CA 1
ATOM 1454 C C . ILE A 1 189 ? -111.062 -27.773 147.596 1.00 35.12 189 ILE A C 1
ATOM 1456 O O . ILE A 1 189 ? -111.770 -27.789 146.598 1.00 35.12 189 ILE A O 1
ATOM 1460 N N . SER A 1 190 ? -111.514 -27.782 148.860 1.00 31.03 190 SER A N 1
ATOM 1461 C CA . SER A 1 190 ? -112.895 -27.637 149.370 1.00 31.03 190 SER A CA 1
ATOM 1462 C C . SER A 1 190 ? -113.672 -28.948 149.508 1.00 31.03 190 SER A C 1
ATOM 1464 O O . SER A 1 190 ? -113.529 -29.845 148.690 1.00 31.03 190 SER A O 1
ATOM 1466 N N . ASP A 1 191 ? -114.511 -29.193 150.507 1.00 35.16 191 ASP A N 1
ATOM 1467 C CA . ASP A 1 191 ? -114.918 -28.520 151.747 1.00 35.16 191 ASP A CA 1
ATOM 1468 C C . ASP A 1 191 ? -115.602 -29.651 152.555 1.00 35.16 191 ASP A C 1
ATOM 1470 O O . ASP A 1 191 ? -116.212 -30.548 151.979 1.00 35.16 191 ASP A O 1
ATOM 1474 N N . PHE A 1 192 ? -115.291 -29.850 153.834 1.00 35.88 192 PHE A N 1
ATOM 1475 C CA . PHE A 1 192 ? -116.018 -29.270 154.965 1.00 35.88 192 PHE A CA 1
ATOM 1476 C C . PHE A 1 192 ? -117.494 -29.704 155.033 1.00 35.88 192 PHE A C 1
ATOM 1478 O O . PHE A 1 192 ? -118.339 -29.101 154.388 1.00 35.88 192 PHE A O 1
ATOM 1485 N N . ASP A 1 193 ? -117.790 -30.683 155.897 1.00 36.88 193 ASP A N 1
ATOM 1486 C CA . ASP A 1 193 ? -119.132 -30.901 156.447 1.00 36.88 193 ASP A CA 1
ATOM 1487 C C . ASP A 1 193 ? -119.041 -31.067 157.975 1.00 36.88 193 ASP A C 1
ATOM 1489 O O . ASP A 1 193 ? -118.420 -31.992 158.507 1.00 36.88 193 ASP A O 1
ATOM 1493 N N . LEU A 1 194 ? -119.632 -30.085 158.656 1.00 40.69 194 LEU A N 1
ATOM 1494 C CA . LEU A 1 194 ? -120.004 -30.056 160.068 1.00 40.69 194 LEU A CA 1
ATOM 1495 C C . LEU A 1 194 ? -121.335 -30.797 160.234 1.00 40.69 194 LEU A C 1
ATOM 1497 O O . LEU A 1 194 ? -122.264 -30.462 159.517 1.00 40.69 194 LEU A O 1
ATOM 1501 N N . ASP A 1 195 ? -121.437 -31.682 161.225 1.00 37.84 195 ASP A N 1
ATOM 1502 C CA . ASP A 1 195 ? -122.680 -32.038 161.936 1.00 37.84 195 ASP A CA 1
ATOM 1503 C C . ASP A 1 195 ? -122.248 -32.681 163.277 1.00 37.84 195 ASP A C 1
ATOM 1505 O O . ASP A 1 195 ? -121.494 -33.652 163.286 1.00 37.84 195 ASP A O 1
ATOM 1509 N N . ASP A 1 196 ? -122.329 -32.003 164.422 1.00 37.59 196 ASP A N 1
ATOM 1510 C CA . ASP A 1 196 ? -123.466 -31.744 165.329 1.00 37.59 196 ASP A CA 1
ATOM 1511 C C . ASP A 1 196 ? -123.720 -32.867 166.375 1.00 37.59 196 ASP A C 1
ATOM 1513 O O . ASP A 1 196 ? -123.719 -34.058 166.077 1.00 37.59 196 ASP A O 1
ATOM 1517 N N . ASP A 1 197 ? -123.916 -32.423 167.624 1.00 40.41 197 ASP A N 1
ATOM 1518 C CA . ASP A 1 197 ? -124.438 -33.112 168.825 1.00 40.41 197 ASP A CA 1
ATOM 1519 C C . ASP A 1 197 ? -123.623 -34.131 169.689 1.00 40.41 197 ASP A C 1
ATOM 1521 O O . ASP A 1 197 ? -123.781 -35.346 169.608 1.00 40.41 197 ASP A O 1
ATOM 1525 N N . THR A 1 198 ? -123.013 -33.589 170.768 1.00 40.16 198 THR A N 1
ATOM 1526 C CA . THR A 1 198 ? -122.965 -34.089 172.187 1.00 40.16 198 THR A CA 1
ATOM 1527 C C . THR A 1 198 ? -122.179 -35.371 172.595 1.00 40.16 198 THR A C 1
ATOM 1529 O O . THR A 1 198 ? -122.065 -36.306 171.816 1.00 40.16 198 THR A O 1
ATOM 1532 N N . PRO A 1 199 ? -121.756 -35.553 173.881 1.00 46.56 199 PRO A N 1
ATOM 1533 C CA . PRO A 1 199 ? -121.378 -34.600 174.933 1.00 46.56 199 PRO A CA 1
ATOM 1534 C C . PRO A 1 199 ? -119.978 -34.852 175.566 1.00 46.56 199 PRO A C 1
ATOM 1536 O O . PRO A 1 199 ? -119.413 -35.939 175.542 1.00 46.56 199 PRO A O 1
ATOM 1539 N N . VAL A 1 200 ? -119.478 -33.798 176.220 1.00 45.06 200 VAL A N 1
ATOM 1540 C CA . VAL A 1 200 ? -118.598 -33.736 177.410 1.00 45.06 200 VAL A CA 1
ATOM 1541 C C . VAL A 1 200 ? -118.000 -35.062 177.926 1.00 45.06 200 VAL A C 1
ATOM 1543 O O . VAL A 1 200 ? -118.652 -35.791 178.664 1.00 45.06 200 VAL A O 1
ATOM 1546 N N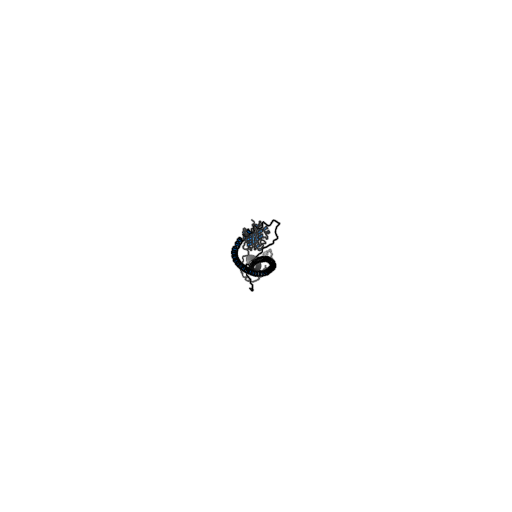 . SER A 1 201 ? -116.698 -35.273 177.711 1.00 40.62 201 SER A N 1
ATOM 1547 C CA . SER A 1 201 ? -115.666 -35.216 178.770 1.00 40.62 201 SER A CA 1
ATOM 1548 C C . SER A 1 201 ? -114.318 -35.676 178.210 1.00 40.62 201 SER A C 1
ATOM 1550 O O . SER A 1 201 ? -114.231 -36.770 177.662 1.00 40.62 201 SER A O 1
ATOM 1552 N N . GLY A 1 202 ? -113.270 -34.870 178.377 1.00 42.09 202 GLY A N 1
ATOM 1553 C CA . GLY A 1 202 ? -111.907 -35.266 178.002 1.00 42.09 202 GLY A CA 1
ATOM 1554 C C . GLY A 1 202 ? -111.134 -34.218 177.207 1.00 42.09 202 GLY A C 1
ATOM 1555 O O . GLY A 1 202 ? -110.404 -34.563 176.286 1.00 42.09 202 GLY A O 1
ATOM 1556 N N . LEU A 1 203 ? -111.280 -32.931 177.545 1.00 43.16 203 LEU A N 1
ATOM 1557 C CA . LEU A 1 203 ? -110.258 -31.943 177.200 1.00 43.16 203 LEU A CA 1
ATOM 1558 C C . LEU A 1 203 ? -108.956 -32.377 177.879 1.00 43.16 203 LEU A C 1
ATOM 1560 O O . LEU A 1 203 ? -108.891 -32.265 179.096 1.00 43.16 203 LEU A O 1
ATOM 1564 N N . TYR A 1 204 ? -107.979 -32.875 177.116 1.00 48.78 204 TYR A N 1
ATOM 1565 C CA . TYR A 1 204 ? -106.546 -32.593 177.314 1.00 48.78 204 TYR A CA 1
ATOM 1566 C C . TYR A 1 204 ? -105.628 -33.114 176.180 1.00 48.78 204 TYR A C 1
ATOM 1568 O O . TYR A 1 204 ? -104.478 -32.692 176.144 1.00 48.78 204 TYR A O 1
ATOM 1576 N N . ASP A 1 205 ? -106.118 -33.897 175.201 1.00 50.66 205 ASP A N 1
ATOM 1577 C CA . ASP A 1 205 ? -105.222 -34.561 174.222 1.00 50.66 205 ASP A CA 1
ATOM 1578 C C . ASP A 1 205 ? -105.286 -34.066 172.752 1.00 50.66 205 ASP A C 1
ATOM 1580 O O . ASP A 1 205 ? -104.391 -34.375 171.971 1.00 50.66 205 ASP A O 1
ATOM 1584 N N . HIS A 1 206 ? -106.279 -33.268 172.326 1.00 50.19 206 HIS A N 1
ATOM 1585 C CA . HIS A 1 206 ? -106.429 -32.868 170.902 1.00 50.19 206 HIS A CA 1
ATOM 1586 C C . HIS A 1 206 ? -105.661 -31.602 170.469 1.00 50.19 206 HIS A C 1
ATOM 1588 O O . HIS A 1 206 ? -105.476 -31.376 169.275 1.00 50.19 206 HIS A O 1
ATOM 1594 N N . ALA A 1 207 ? -105.163 -30.783 171.401 1.00 52.75 207 ALA A N 1
ATOM 1595 C CA . ALA A 1 207 ? -104.393 -29.580 171.056 1.00 52.75 207 ALA A CA 1
ATOM 1596 C C . ALA A 1 207 ? -102.982 -29.898 170.513 1.00 52.75 207 ALA A C 1
ATOM 1598 O O . ALA A 1 207 ? -102.406 -29.088 169.793 1.00 52.75 207 ALA A O 1
ATOM 1599 N N . ALA A 1 208 ? -102.434 -31.078 170.825 1.00 56.72 208 ALA A N 1
ATOM 1600 C CA . ALA A 1 208 ? -101.090 -31.473 170.403 1.00 56.72 208 ALA A CA 1
ATOM 1601 C C . ALA A 1 208 ? -101.012 -31.854 168.912 1.00 56.72 208 ALA A C 1
ATOM 1603 O O . ALA A 1 208 ? -100.029 -31.528 168.253 1.00 56.72 208 ALA A O 1
ATOM 1604 N N . VAL A 1 209 ? -102.056 -32.496 168.374 1.00 59.44 209 VAL A N 1
ATOM 1605 C CA . VAL A 1 209 ? -102.082 -32.981 166.980 1.00 59.44 209 VAL A CA 1
ATOM 1606 C C . VAL A 1 209 ? -102.177 -31.813 165.992 1.00 59.44 209 VAL A C 1
ATOM 1608 O O . VAL A 1 209 ? -101.403 -31.743 165.045 1.00 59.44 209 VAL A O 1
ATOM 1611 N N . VAL A 1 210 ? -103.037 -30.829 166.276 1.00 58.00 210 VAL A N 1
ATOM 1612 C CA . VAL A 1 210 ? -103.219 -29.639 165.422 1.00 58.00 210 VAL A CA 1
ATOM 1613 C C . VAL A 1 210 ? -101.966 -28.754 165.390 1.00 58.00 210 VAL A C 1
ATOM 1615 O O . VAL A 1 210 ? -101.617 -28.213 164.344 1.00 58.00 210 VAL A O 1
ATOM 1618 N N . SER A 1 211 ? -101.245 -28.619 166.509 1.00 61.00 211 SER A N 1
ATOM 1619 C CA . SER A 1 211 ? -99.969 -27.889 166.521 1.00 61.00 211 SER A CA 1
ATOM 1620 C C . SER A 1 211 ? -98.884 -28.584 165.695 1.00 61.00 211 SER A C 1
ATOM 1622 O O . SER A 1 211 ? -98.115 -27.899 165.026 1.00 61.00 211 SER A O 1
ATOM 1624 N N . GLN A 1 212 ? -98.847 -29.919 165.692 1.00 64.62 212 GLN A N 1
ATOM 1625 C CA . GLN A 1 212 ? -97.859 -30.688 164.934 1.00 64.62 212 GLN A CA 1
ATOM 1626 C C . GLN A 1 212 ? -98.098 -30.619 163.414 1.00 64.62 212 GLN A C 1
ATOM 1628 O O . GLN A 1 212 ? -97.148 -30.582 162.636 1.00 64.62 212 GLN A O 1
ATOM 1633 N N . GLU A 1 213 ? -99.358 -30.536 162.985 1.00 63.88 213 GLU A N 1
ATOM 1634 C CA . GLU A 1 213 ? -99.750 -30.451 161.570 1.00 63.88 213 GLU A CA 1
ATOM 1635 C C . GLU A 1 213 ? -99.504 -29.049 160.975 1.00 63.88 213 GLU A C 1
ATOM 1637 O O . GLU A 1 213 ? -99.042 -28.909 159.842 1.00 63.88 213 GLU A O 1
ATOM 1642 N N . ILE A 1 214 ? -99.687 -27.995 161.781 1.00 69.12 214 ILE A N 1
ATOM 1643 C CA . ILE A 1 214 ? -99.311 -26.618 161.415 1.00 69.12 214 ILE A CA 1
ATOM 1644 C C . ILE A 1 214 ? -97.790 -26.483 161.251 1.00 69.12 214 ILE A C 1
ATOM 1646 O O . ILE A 1 214 ? -97.331 -25.810 160.326 1.00 69.12 214 ILE A O 1
ATOM 1650 N N . GLU A 1 215 ? -96.997 -27.118 162.118 1.00 66.00 215 GLU A N 1
ATOM 1651 C CA . GLU A 1 215 ? -95.532 -27.118 161.997 1.00 66.00 215 GLU A CA 1
ATOM 1652 C C . GLU A 1 215 ? -95.055 -27.797 160.703 1.00 66.00 215 GLU A C 1
ATOM 1654 O O . GLU A 1 215 ? -94.105 -27.321 160.078 1.00 66.00 215 GLU A O 1
ATOM 1659 N N . LEU A 1 216 ? -95.747 -28.851 160.259 1.00 76.06 216 LEU A N 1
ATOM 1660 C CA . LEU A 1 216 ? -95.429 -29.593 159.037 1.00 76.06 216 LEU A CA 1
ATOM 1661 C C . LEU A 1 216 ? -95.727 -28.771 157.771 1.00 76.06 216 LEU A C 1
ATOM 1663 O O . LEU A 1 216 ? -94.852 -28.616 156.920 1.00 76.06 216 LEU A O 1
ATOM 1667 N N . HIS A 1 217 ? -96.894 -28.127 157.690 1.00 72.31 217 HIS A N 1
ATOM 1668 C CA . HIS A 1 217 ? -97.216 -27.233 156.569 1.00 72.31 217 HIS A CA 1
ATOM 1669 C C . HIS A 1 217 ? -96.351 -25.968 156.536 1.00 72.31 217 HIS A C 1
ATOM 1671 O O . HIS A 1 217 ? -96.019 -25.463 155.463 1.00 72.31 217 HIS A O 1
ATOM 1677 N N . LEU A 1 218 ? -95.939 -25.440 157.693 1.00 72.75 218 LEU A N 1
ATOM 1678 C CA . LEU A 1 218 ? -94.977 -24.335 157.739 1.00 72.75 218 LEU A CA 1
ATOM 1679 C C . LEU A 1 218 ? -93.596 -24.755 157.212 1.00 72.75 218 LEU A C 1
ATOM 1681 O O . LEU A 1 218 ? -92.920 -23.928 156.593 1.00 72.75 218 LEU A O 1
ATOM 1685 N N . ALA A 1 219 ? -93.198 -26.015 157.414 1.00 74.12 219 ALA A N 1
ATOM 1686 C CA . ALA A 1 219 ? -91.979 -26.579 156.841 1.00 74.12 219 ALA A CA 1
ATOM 1687 C C . ALA A 1 219 ? -92.090 -26.758 155.315 1.00 74.12 219 ALA A C 1
ATOM 1689 O O . ALA A 1 219 ? -91.198 -26.303 154.600 1.00 74.12 219 ALA A O 1
ATOM 1690 N N . GLU A 1 220 ? -93.205 -27.294 154.806 1.00 77.38 220 GLU A N 1
ATOM 1691 C CA . GLU A 1 220 ? -93.477 -27.416 153.359 1.00 77.38 220 GLU A CA 1
ATOM 1692 C C . GLU A 1 220 ? -93.516 -26.046 152.660 1.00 77.38 220 GLU A C 1
ATOM 1694 O O . GLU A 1 220 ? -92.923 -25.850 151.600 1.00 77.38 220 GLU A O 1
ATOM 1699 N N . ILE A 1 221 ? -94.144 -25.042 153.285 1.00 76.50 221 ILE A N 1
ATOM 1700 C CA . ILE A 1 221 ? -94.120 -23.651 152.802 1.00 76.50 221 ILE A CA 1
ATOM 1701 C C . ILE A 1 221 ? -92.689 -23.090 152.818 1.00 76.50 221 ILE A C 1
ATOM 1703 O O . ILE A 1 221 ? -92.343 -22.252 151.981 1.00 76.50 221 ILE A O 1
ATOM 1707 N N . GLY A 1 222 ? -91.858 -23.515 153.772 1.00 76.50 222 GLY A N 1
ATOM 1708 C CA . GLY A 1 222 ? -90.435 -23.190 153.831 1.00 76.50 222 GLY A CA 1
ATOM 1709 C C . GLY A 1 222 ? -89.659 -23.769 152.647 1.00 76.50 222 GLY A C 1
ATOM 1710 O O . GLY A 1 222 ? -88.945 -23.021 151.977 1.00 76.50 222 GLY A O 1
ATOM 1711 N N . GLU A 1 223 ? -89.851 -25.055 152.348 1.00 80.25 223 GLU A N 1
ATOM 1712 C CA . GLU A 1 223 ? -89.220 -25.740 151.212 1.00 80.25 223 GLU A CA 1
ATOM 1713 C C . GLU A 1 223 ? -89.654 -25.151 149.868 1.00 80.25 223 GLU A C 1
ATOM 1715 O O . GLU A 1 223 ? -88.800 -24.776 149.066 1.00 80.25 223 GLU A O 1
ATOM 1720 N N . LEU A 1 224 ? -90.955 -24.942 149.650 1.00 81.12 224 LEU A N 1
ATOM 1721 C CA . LEU A 1 224 ? -91.466 -24.326 148.420 1.00 81.12 224 LEU A CA 1
ATOM 1722 C C . LEU A 1 224 ? -90.960 -22.889 148.238 1.00 81.12 224 LEU A C 1
ATOM 1724 O O . LEU A 1 224 ? -90.698 -22.449 147.119 1.00 81.12 224 LEU A O 1
ATOM 1728 N N . LYS A 1 225 ? -90.776 -22.129 149.326 1.00 80.06 225 LYS A N 1
ATOM 1729 C CA . LYS A 1 225 ? -90.162 -20.793 149.252 1.00 80.06 225 LYS A CA 1
ATOM 1730 C C . LYS A 1 225 ? -88.692 -20.859 148.854 1.00 80.06 225 LYS A C 1
ATOM 1732 O O . LYS A 1 225 ? -88.252 -19.985 148.102 1.00 80.06 225 LYS A O 1
ATOM 1737 N N . GLU A 1 226 ? -87.944 -21.849 149.336 1.00 82.19 226 GLU A N 1
ATOM 1738 C CA . GLU A 1 226 ? -86.566 -22.070 148.890 1.00 82.19 226 GLU A CA 1
ATOM 1739 C C . GLU A 1 226 ? -86.508 -22.534 147.433 1.00 82.19 226 GLU A C 1
ATOM 1741 O O . GLU A 1 226 ? -85.695 -22.018 146.668 1.00 82.19 226 GLU A O 1
ATOM 1746 N N . GLU A 1 227 ? -87.417 -23.405 146.998 1.00 84.81 227 GLU A N 1
ATOM 1747 C CA . GLU A 1 227 ? -87.504 -23.847 145.605 1.00 84.81 227 GLU A CA 1
ATOM 1748 C C . GLU A 1 227 ? -87.874 -22.689 144.666 1.00 84.81 227 GLU A C 1
ATOM 1750 O O . GLU A 1 227 ? -87.237 -22.492 143.631 1.00 84.81 227 GLU A O 1
ATOM 1755 N N . ILE A 1 228 ? -88.804 -21.817 145.071 1.00 83.94 228 ILE A N 1
ATOM 1756 C CA . ILE A 1 228 ? -89.116 -20.578 144.346 1.00 83.94 228 ILE A CA 1
ATOM 1757 C C . ILE A 1 228 ? -87.902 -19.642 144.301 1.00 83.94 228 ILE A C 1
ATOM 1759 O O . ILE A 1 228 ? -87.670 -19.004 143.271 1.00 83.94 228 ILE A O 1
ATOM 1763 N N . ARG A 1 229 ? -87.106 -19.527 145.377 1.00 83.31 229 ARG A N 1
ATOM 1764 C CA . ARG A 1 229 ? -85.853 -18.748 145.331 1.00 83.31 229 ARG A CA 1
ATOM 1765 C C . ARG A 1 229 ? -84.848 -19.368 144.368 1.00 83.31 229 ARG A C 1
ATOM 1767 O O . ARG A 1 229 ? -84.257 -18.629 143.582 1.00 83.31 229 ARG A O 1
ATOM 1774 N N . ALA A 1 230 ? -84.684 -20.687 144.390 1.00 84.06 230 ALA A N 1
ATOM 1775 C CA . ALA A 1 230 ? -83.781 -21.407 143.500 1.00 84.06 230 ALA A CA 1
ATOM 1776 C C . ALA A 1 230 ? -84.201 -21.259 142.030 1.00 84.06 230 ALA A C 1
ATOM 1778 O O . ALA A 1 230 ? -83.367 -20.958 141.177 1.00 84.06 230 ALA A O 1
ATOM 1779 N N . LEU A 1 231 ? -85.496 -21.376 141.731 1.00 85.69 231 LEU A N 1
ATOM 1780 C CA . LEU A 1 231 ? -86.042 -21.168 140.391 1.00 85.69 231 LEU A CA 1
ATOM 1781 C C . LEU A 1 231 ? -85.906 -19.718 139.938 1.00 85.69 231 LEU A C 1
ATOM 1783 O O . LEU A 1 231 ? -85.541 -19.485 138.792 1.00 85.69 231 LEU A O 1
ATOM 1787 N N . LYS A 1 232 ? -86.123 -18.735 140.819 1.00 84.56 232 LYS A N 1
ATOM 1788 C CA . LYS A 1 232 ? -85.877 -17.320 140.495 1.00 84.56 232 LYS A CA 1
ATOM 1789 C C . LYS A 1 232 ? -84.410 -17.056 140.174 1.00 84.56 232 LYS A C 1
ATOM 1791 O O . LYS A 1 232 ? -84.139 -16.367 139.196 1.00 84.56 232 LYS A O 1
ATOM 1796 N N . LEU A 1 233 ? -83.487 -17.632 140.945 1.00 86.69 233 LEU A N 1
ATOM 1797 C CA . LEU A 1 233 ? -82.049 -17.513 140.700 1.00 86.69 233 LEU A CA 1
ATOM 1798 C C . LEU A 1 233 ? -81.637 -18.206 139.392 1.00 86.69 233 LEU A C 1
ATOM 1800 O O . LEU A 1 233 ? -80.839 -17.684 138.615 1.00 86.69 233 LEU A O 1
ATOM 1804 N N . ARG A 1 234 ? -82.220 -19.373 139.106 1.00 87.06 234 ARG A N 1
ATOM 1805 C CA . ARG A 1 234 ? -82.011 -20.078 137.839 1.00 87.06 234 ARG A CA 1
ATOM 1806 C C . ARG A 1 234 ? -82.578 -19.292 136.662 1.00 87.06 234 ARG A C 1
ATOM 1808 O O . ARG A 1 234 ? -81.941 -19.238 135.620 1.00 87.06 234 ARG A O 1
ATOM 1815 N N . ASN A 1 235 ? -83.735 -18.659 136.827 1.00 84.62 235 ASN A N 1
ATOM 1816 C CA . ASN A 1 235 ? -84.352 -17.843 135.790 1.00 84.62 235 ASN A CA 1
ATOM 1817 C C . ASN A 1 235 ? -83.553 -16.553 135.544 1.00 84.62 235 ASN A C 1
ATOM 1819 O O . ASN A 1 235 ? -83.393 -16.152 134.397 1.00 84.62 235 ASN A O 1
ATOM 1823 N N . SER A 1 236 ? -82.959 -15.948 136.582 1.00 84.69 236 SER A N 1
ATOM 1824 C CA . SER A 1 236 ? -82.014 -14.840 136.387 1.00 84.69 236 SER A CA 1
ATOM 1825 C C . SER A 1 236 ? -80.736 -15.292 135.678 1.00 84.69 236 SER A C 1
ATOM 1827 O O . SER A 1 236 ? -80.304 -14.620 134.751 1.00 84.69 236 SER A O 1
ATOM 1829 N N . SER A 1 237 ? -80.179 -16.455 136.038 1.00 85.38 237 SER A N 1
ATOM 1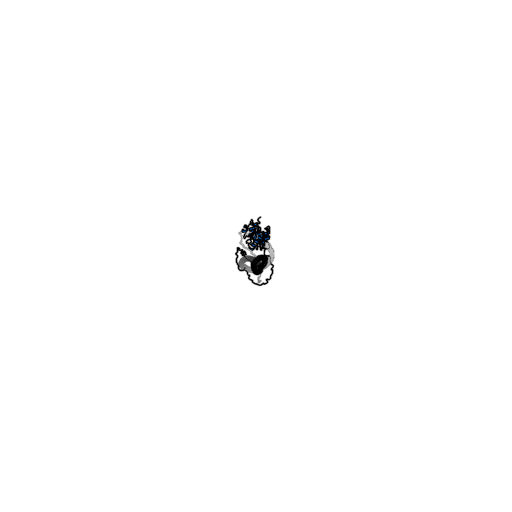830 C CA . SER A 1 237 ? -78.992 -17.020 135.373 1.00 85.38 237 SER A CA 1
ATOM 1831 C C . SER A 1 237 ? -79.257 -17.346 133.902 1.00 85.38 237 SER A C 1
ATOM 1833 O O . SER A 1 237 ? -78.478 -16.973 133.034 1.00 85.38 237 SER A O 1
ATOM 1835 N N . LEU A 1 238 ? -80.381 -18.004 133.606 1.00 86.56 238 LEU A N 1
ATOM 1836 C CA . LEU A 1 238 ? -80.790 -18.306 132.236 1.00 86.56 238 LEU A CA 1
ATOM 1837 C C . LEU A 1 238 ? -81.089 -17.029 131.453 1.00 86.56 238 LEU A C 1
ATOM 1839 O O . LEU A 1 238 ? -80.735 -16.950 130.286 1.00 86.56 238 LEU A O 1
ATOM 1843 N N . SER A 1 239 ? -81.696 -16.017 132.078 1.00 81.38 239 SER A N 1
ATOM 1844 C CA . SER A 1 239 ? -81.917 -14.715 131.443 1.00 81.38 239 SER A CA 1
ATOM 1845 C C . SER A 1 239 ? -80.602 -14.007 131.109 1.00 81.38 239 SER A C 1
ATOM 1847 O O . SER A 1 239 ? -80.527 -13.344 130.076 1.00 81.38 239 SER A O 1
ATOM 1849 N N . GLU A 1 240 ? -79.576 -14.124 131.955 1.00 83.25 240 GLU A N 1
ATOM 1850 C CA . GLU A 1 240 ? -78.241 -13.590 131.672 1.00 83.25 240 GLU A CA 1
ATOM 1851 C C . GLU A 1 240 ? -77.567 -14.352 130.527 1.00 83.25 240 GLU A C 1
ATOM 1853 O O . GLU A 1 240 ? -77.091 -13.726 129.580 1.00 83.25 240 GLU A O 1
ATOM 1858 N N . GLU A 1 241 ? -77.593 -15.687 130.545 1.00 83.06 241 GLU A N 1
ATOM 1859 C CA . GLU A 1 241 ? -77.081 -16.515 129.446 1.00 83.06 241 GLU A CA 1
ATOM 1860 C C . GLU A 1 241 ? -77.799 -16.196 128.126 1.00 83.06 241 GLU A C 1
ATOM 1862 O O . GLU A 1 241 ? -77.146 -15.920 127.116 1.00 83.06 241 GLU A O 1
ATOM 1867 N N . LEU A 1 242 ? -79.133 -16.111 128.140 1.00 84.12 242 LEU A N 1
ATOM 1868 C CA . LEU A 1 242 ? -79.938 -15.769 126.967 1.00 84.12 242 LEU A CA 1
ATOM 1869 C C . LEU A 1 242 ? -79.627 -14.359 126.445 1.00 84.12 242 LEU A C 1
ATOM 1871 O O . LEU A 1 242 ? -79.683 -14.135 125.241 1.00 84.12 242 LEU A O 1
ATOM 1875 N N . ALA A 1 243 ? -79.249 -13.419 127.316 1.00 81.94 243 ALA A N 1
ATOM 1876 C CA . ALA A 1 243 ? -78.832 -12.073 126.921 1.00 81.94 243 ALA A CA 1
ATOM 1877 C C . ALA A 1 243 ? -77.418 -12.023 126.307 1.00 81.94 243 ALA A C 1
ATOM 1879 O O . ALA A 1 243 ? -77.098 -11.082 125.574 1.00 81.94 243 ALA A O 1
ATOM 1880 N N . THR A 1 244 ? -76.558 -13.014 126.576 1.00 85.44 244 THR A N 1
ATOM 1881 C CA . THR A 1 244 ? -75.208 -13.096 125.981 1.00 85.44 244 THR A CA 1
ATOM 1882 C C . THR A 1 244 ? -75.194 -13.711 124.584 1.00 85.44 244 THR A C 1
ATOM 1884 O O . THR A 1 244 ? -74.345 -13.347 123.769 1.00 85.44 244 THR A O 1
ATOM 1887 N N . ILE A 1 245 ? -76.147 -14.593 124.277 1.00 86.62 245 ILE A N 1
ATOM 1888 C CA . ILE A 1 245 ? -76.238 -15.291 122.989 1.00 86.62 245 ILE A CA 1
ATOM 1889 C C . ILE A 1 245 ? -76.386 -14.311 121.802 1.00 86.62 245 ILE A C 1
ATOM 1891 O O . ILE A 1 245 ? -75.592 -14.427 120.865 1.00 86.62 245 ILE A O 1
ATOM 1895 N N . PRO A 1 246 ? -77.293 -13.308 121.820 1.00 87.00 246 PRO A N 1
ATOM 1896 C CA . PRO A 1 246 ? -77.394 -12.304 120.760 1.00 87.00 246 PRO A CA 1
ATOM 1897 C C . PRO A 1 246 ? -76.085 -11.548 120.539 1.00 87.00 246 PRO A C 1
ATOM 1899 O O . PRO A 1 246 ? -75.648 -11.423 119.403 1.00 87.00 246 PRO A O 1
ATOM 1902 N N . LYS A 1 247 ? -75.395 -11.147 121.616 1.00 84.44 247 LYS A N 1
ATOM 1903 C CA . LYS A 1 247 ? -74.095 -10.459 121.524 1.00 84.44 247 LYS A CA 1
ATOM 1904 C C . LYS A 1 247 ? -73.015 -11.344 120.896 1.00 84.44 247 LYS A C 1
ATOM 1906 O O . LYS A 1 247 ? -72.177 -10.863 120.136 1.00 84.44 247 LYS A O 1
ATOM 1911 N N . ALA A 1 248 ? -73.018 -12.642 121.204 1.00 86.06 248 ALA A N 1
ATOM 1912 C CA . ALA A 1 248 ? -72.101 -13.602 120.597 1.00 86.06 248 ALA A CA 1
ATOM 1913 C C . ALA A 1 248 ? -72.406 -13.828 119.104 1.00 86.06 248 ALA A C 1
ATOM 1915 O O . ALA A 1 248 ? -71.475 -13.930 118.302 1.00 86.06 248 ALA A O 1
ATOM 1916 N N . PHE A 1 249 ? -73.688 -13.872 118.723 1.00 88.56 249 PHE A N 1
ATOM 1917 C CA . PHE A 1 249 ? -74.107 -13.946 117.323 1.00 88.56 249 PHE A CA 1
ATOM 1918 C C . PHE A 1 249 ? -73.764 -12.674 116.555 1.00 88.56 249 PHE A C 1
ATOM 1920 O O . PHE A 1 249 ? -73.157 -12.791 115.498 1.00 88.56 249 PHE A O 1
ATOM 1927 N N . GLU A 1 250 ? -74.049 -11.491 117.101 1.00 89.00 250 GLU A N 1
ATOM 1928 C CA . GLU A 1 250 ? -73.653 -10.195 116.533 1.00 89.00 250 GLU A CA 1
ATOM 1929 C C . GLU A 1 250 ? -72.138 -10.135 116.298 1.00 89.00 250 GLU A C 1
ATOM 1931 O O . GLU A 1 250 ? -71.692 -9.769 115.215 1.00 89.00 250 GLU A O 1
ATOM 1936 N N . GLY A 1 251 ? -71.330 -10.594 117.261 1.00 89.69 251 GLY A N 1
ATOM 1937 C CA . GLY A 1 251 ? -69.875 -10.667 117.101 1.00 89.69 251 GLY A CA 1
ATOM 1938 C C . GLY A 1 251 ? -69.409 -11.658 116.025 1.00 89.69 251 GLY A C 1
ATOM 1939 O O . GLY A 1 251 ? -68.399 -11.418 115.365 1.00 89.69 251 GLY A O 1
ATOM 1940 N N . ARG A 1 252 ? -70.122 -12.775 115.822 1.00 92.31 252 ARG A N 1
ATOM 1941 C CA . ARG A 1 252 ? -69.858 -13.713 114.714 1.00 92.31 252 ARG A CA 1
ATOM 1942 C C . ARG A 1 252 ? -70.281 -13.133 113.369 1.00 92.31 252 ARG A C 1
ATOM 1944 O O . ARG A 1 252 ? -69.590 -13.362 112.384 1.00 92.31 252 ARG A O 1
ATOM 1951 N N . LEU A 1 253 ? -71.391 -12.402 113.344 1.00 92.06 253 LEU A N 1
ATOM 1952 C CA . LEU A 1 253 ? -71.942 -11.775 112.150 1.00 92.06 253 LEU A CA 1
ATOM 1953 C C . LEU A 1 253 ? -71.004 -10.672 111.653 1.00 92.06 253 LEU A C 1
ATOM 1955 O O . LEU A 1 253 ? -70.607 -10.720 110.499 1.00 92.06 253 LEU A O 1
ATOM 1959 N N . ALA A 1 254 ? -70.513 -9.814 112.553 1.00 90.88 254 ALA A N 1
ATOM 1960 C CA . ALA A 1 254 ? -69.509 -8.798 112.232 1.00 90.88 254 ALA A CA 1
ATOM 1961 C C . ALA A 1 254 ? -68.216 -9.404 111.652 1.00 90.88 254 ALA A C 1
ATOM 1963 O O . ALA A 1 254 ? -67.695 -8.922 110.653 1.00 90.88 254 ALA A O 1
ATOM 1964 N N . LYS A 1 255 ? -67.717 -10.515 112.217 1.00 92.38 255 LYS A N 1
ATOM 1965 C CA . LYS A 1 255 ? -66.544 -11.214 111.656 1.00 92.38 255 LYS A CA 1
ATOM 1966 C C . LYS A 1 255 ? -66.804 -11.773 110.258 1.00 92.38 255 LYS A C 1
ATOM 1968 O O . LYS A 1 255 ? -65.931 -11.695 109.405 1.00 92.38 255 LYS A O 1
ATOM 1973 N N . LEU A 1 256 ? -67.986 -12.345 110.027 1.00 91.81 256 LEU A N 1
ATOM 1974 C CA . LEU A 1 256 ? -68.371 -12.866 108.713 1.00 91.81 256 LEU A CA 1
ATOM 1975 C C . LEU A 1 256 ? -68.586 -11.746 107.688 1.00 91.81 256 LEU A C 1
ATOM 1977 O O . LEU A 1 256 ? -68.338 -11.954 106.502 1.00 91.81 256 LEU A O 1
ATOM 1981 N N . GLU A 1 257 ? -69.047 -10.575 108.122 1.00 92.06 257 GLU A N 1
ATOM 1982 C CA . GLU A 1 257 ? -69.137 -9.374 107.290 1.00 92.06 257 GLU A CA 1
ATOM 1983 C C . GLU A 1 257 ? -67.738 -8.879 106.902 1.00 92.06 257 GLU A C 1
ATOM 1985 O O . GLU A 1 257 ? -67.476 -8.695 105.713 1.00 92.06 257 GLU A O 1
ATOM 1990 N N . ASP A 1 258 ? -66.812 -8.779 107.862 1.00 93.12 258 ASP A N 1
ATOM 1991 C CA . ASP A 1 258 ? -65.409 -8.420 107.610 1.00 93.12 258 ASP A CA 1
ATOM 1992 C C . ASP A 1 258 ? -64.722 -9.424 106.662 1.00 93.12 258 ASP A C 1
ATOM 1994 O O . ASP A 1 258 ? -64.009 -9.035 105.733 1.00 93.12 258 ASP A O 1
ATOM 1998 N N . GLU A 1 259 ? -64.951 -10.727 106.858 1.00 93.81 259 GLU A N 1
ATOM 1999 C CA . GLU A 1 259 ? -64.439 -11.787 105.980 1.00 93.81 259 GLU A CA 1
ATOM 2000 C C . GLU A 1 259 ? -65.033 -11.700 104.566 1.00 93.81 259 GLU A C 1
ATOM 2002 O O . GLU A 1 259 ? -64.302 -11.864 103.586 1.00 93.81 259 GLU A O 1
ATOM 2007 N N . ASN A 1 260 ? -66.328 -11.399 104.432 1.00 91.88 260 ASN A N 1
ATOM 2008 C CA . ASN A 1 260 ? -66.964 -11.198 103.128 1.00 91.88 260 ASN A CA 1
ATOM 2009 C C . ASN A 1 260 ? -66.402 -9.978 102.397 1.00 91.88 260 ASN A C 1
ATOM 2011 O O . ASN A 1 260 ? -66.135 -10.058 101.199 1.00 91.88 260 ASN A O 1
ATOM 2015 N N . GLU A 1 261 ? -66.190 -8.861 103.091 1.00 92.81 261 GLU A N 1
ATOM 2016 C CA . GLU A 1 261 ? -65.565 -7.680 102.490 1.00 92.81 261 GLU A CA 1
ATOM 2017 C C . GLU A 1 261 ? -64.111 -7.957 102.076 1.00 92.81 261 GLU A C 1
ATOM 2019 O O . GLU A 1 261 ? -63.694 -7.590 100.974 1.00 92.81 261 GLU A O 1
ATOM 2024 N N . ALA A 1 262 ? -63.353 -8.707 102.883 1.00 92.69 262 ALA A N 1
ATOM 2025 C CA . ALA A 1 262 ? -62.010 -9.150 102.511 1.00 92.69 262 ALA A CA 1
ATOM 2026 C C . ALA A 1 262 ? -62.009 -10.078 101.280 1.00 92.69 262 ALA A C 1
ATOM 2028 O O . ALA A 1 262 ? -61.117 -9.981 100.431 1.00 92.69 262 ALA A O 1
ATOM 2029 N N . LEU A 1 263 ? -63.001 -10.968 101.153 1.00 93.56 263 LEU A N 1
ATOM 2030 C CA . LEU A 1 263 ? -63.158 -11.839 99.985 1.00 93.56 263 LEU A CA 1
ATOM 2031 C C . LEU A 1 263 ? -63.538 -11.053 98.727 1.00 93.56 263 LEU A C 1
ATOM 2033 O O . LEU A 1 263 ? -62.936 -11.289 97.681 1.00 93.56 263 LEU A O 1
ATOM 2037 N N . LYS A 1 264 ? -64.452 -10.081 98.822 1.00 93.50 264 LYS A N 1
ATOM 2038 C CA . LYS A 1 264 ? -64.786 -9.183 97.702 1.00 93.50 264 LYS A CA 1
ATOM 2039 C C . LYS A 1 264 ? -63.562 -8.412 97.213 1.00 93.50 264 LYS A C 1
ATOM 2041 O O . LYS A 1 264 ? -63.330 -8.333 96.010 1.00 93.50 264 LYS A O 1
ATOM 2046 N N . ALA A 1 265 ? -62.740 -7.900 98.130 1.00 91.75 265 ALA A N 1
ATOM 2047 C CA . ALA A 1 265 ? -61.506 -7.201 97.775 1.00 91.75 265 ALA A CA 1
ATOM 2048 C C . ALA A 1 265 ? -60.490 -8.120 97.067 1.00 91.75 265 ALA A C 1
ATOM 2050 O O . ALA A 1 265 ? -59.837 -7.705 96.109 1.00 91.75 265 ALA A O 1
ATOM 2051 N N . ARG A 1 266 ? -60.369 -9.383 97.501 1.00 94.19 266 ARG A N 1
ATOM 2052 C CA . ARG A 1 266 ? -59.522 -10.386 96.829 1.00 94.19 266 ARG A CA 1
ATOM 2053 C C . ARG A 1 266 ? -60.047 -10.767 95.449 1.00 94.19 266 ARG A C 1
ATOM 2055 O O . ARG A 1 266 ? -59.237 -10.919 94.543 1.00 94.19 266 ARG A O 1
ATOM 2062 N N . LEU A 1 267 ? -61.363 -10.896 95.290 1.00 93.56 267 LEU A N 1
ATOM 2063 C CA . LEU A 1 267 ? -61.990 -11.171 93.999 1.00 93.56 267 LEU A CA 1
ATOM 2064 C C . LEU A 1 267 ? -61.705 -10.035 93.007 1.00 93.56 267 LEU A C 1
ATOM 2066 O O . LEU A 1 267 ? -61.184 -10.297 91.932 1.00 93.56 267 LEU A O 1
ATOM 2070 N N . ALA A 1 268 ? -61.899 -8.779 93.418 1.00 92.25 268 ALA A N 1
ATOM 2071 C CA . ALA A 1 268 ? -61.565 -7.615 92.593 1.00 92.25 268 ALA A CA 1
ATOM 2072 C C . ALA A 1 268 ? -60.068 -7.565 92.223 1.00 92.25 268 ALA A C 1
ATOM 2074 O O . ALA A 1 268 ? -59.695 -7.195 91.112 1.00 92.25 268 ALA A O 1
ATOM 2075 N N . SER A 1 269 ? -59.187 -7.968 93.146 1.00 93.88 269 SER A N 1
ATOM 2076 C CA . SER A 1 269 ? -57.758 -8.108 92.852 1.00 93.88 269 SER A CA 1
ATOM 2077 C C . SER A 1 269 ? -57.467 -9.229 91.850 1.00 93.88 269 SER A C 1
ATOM 2079 O O . SER A 1 269 ? -56.539 -9.082 91.057 1.00 93.88 269 SER A O 1
ATOM 2081 N N . ALA A 1 270 ? -58.191 -10.348 91.906 1.00 91.50 270 ALA A N 1
ATOM 2082 C CA . ALA A 1 270 ? -58.036 -11.458 90.971 1.00 91.50 270 ALA A CA 1
ATOM 2083 C C . ALA A 1 270 ? -58.532 -11.076 89.568 1.00 91.50 270 ALA A C 1
ATOM 2085 O O . ALA A 1 270 ? -57.816 -11.307 88.600 1.00 91.50 270 ALA A O 1
ATOM 2086 N N . GLU A 1 271 ? -59.671 -10.387 89.471 1.00 92.38 271 GLU A N 1
ATOM 2087 C CA . GLU A 1 271 ? -60.189 -9.829 88.212 1.00 92.38 271 GLU A CA 1
ATOM 2088 C C . GLU A 1 271 ? -59.186 -8.846 87.577 1.00 92.38 271 GLU A C 1
ATOM 2090 O O . GLU A 1 271 ? -58.956 -8.863 86.369 1.00 92.38 271 GLU A O 1
ATOM 2095 N N . GLY A 1 272 ? -58.518 -8.015 88.389 1.00 91.31 272 GLY A N 1
ATOM 2096 C CA . GLY A 1 272 ? -57.454 -7.127 87.906 1.00 91.31 272 GLY A CA 1
ATOM 2097 C C . GLY A 1 272 ? -56.215 -7.872 87.388 1.00 91.31 272 GLY A C 1
ATOM 2098 O O . GLY A 1 272 ? -55.585 -7.434 86.424 1.00 91.31 272 GLY A O 1
ATOM 2099 N N . LEU A 1 273 ? -55.863 -9.009 87.999 1.00 93.31 273 LEU A N 1
ATOM 2100 C CA . LEU A 1 273 ? -54.782 -9.871 87.512 1.00 93.31 273 LEU A CA 1
ATOM 2101 C C . LEU A 1 273 ? -55.159 -10.567 86.201 1.00 93.31 273 LEU A C 1
ATOM 2103 O O . LEU A 1 273 ? -54.308 -10.672 85.322 1.00 93.31 273 LEU A O 1
ATOM 2107 N N . GLU A 1 274 ? -56.411 -10.994 86.053 1.00 92.81 274 GLU A N 1
ATOM 2108 C CA . GLU A 1 274 ? -56.923 -11.625 84.835 1.00 92.81 274 GLU A CA 1
ATOM 2109 C C . GLU A 1 274 ? -56.856 -10.664 83.640 1.00 92.81 274 GLU A C 1
ATOM 2111 O O . GLU A 1 274 ? -56.275 -11.003 82.611 1.00 92.81 274 GLU A O 1
ATOM 2116 N N . GLN A 1 275 ? -57.292 -9.412 83.820 1.00 93.56 275 GLN A N 1
ATOM 2117 C CA . GLN A 1 275 ? -57.143 -8.361 82.802 1.00 93.56 275 GLN A CA 1
ATOM 2118 C C . GLN A 1 275 ? -55.673 -8.091 82.441 1.00 93.56 275 GLN A C 1
ATOM 2120 O O . GLN A 1 275 ? -55.334 -7.864 81.279 1.00 93.56 275 GLN A O 1
ATOM 2125 N N . SER A 1 276 ? -54.777 -8.113 83.433 1.00 94.06 276 SER A N 1
ATOM 2126 C CA . SER A 1 276 ? -53.336 -7.958 83.202 1.00 94.06 276 SER A CA 1
ATOM 2127 C C . SER A 1 276 ? -52.767 -9.131 82.398 1.00 94.06 276 SER A C 1
ATOM 2129 O O . SER A 1 276 ? -51.924 -8.929 81.527 1.00 94.06 276 SER A O 1
ATOM 2131 N N . LEU A 1 277 ? -53.230 -10.352 82.666 1.00 94.69 277 LEU A N 1
ATOM 2132 C CA . LEU A 1 277 ? -52.803 -11.561 81.966 1.00 94.69 277 LEU A CA 1
ATOM 2133 C C . LEU A 1 277 ? -53.294 -11.564 80.513 1.00 94.69 277 LEU A C 1
ATOM 2135 O O . LEU A 1 277 ? -52.512 -11.846 79.608 1.00 94.69 277 LEU A O 1
ATOM 2139 N N . GLU A 1 278 ? -54.533 -11.137 80.276 1.00 94.25 278 GLU A N 1
ATOM 2140 C CA . GLU A 1 278 ? -55.086 -10.955 78.931 1.00 94.25 278 GLU A CA 1
ATOM 2141 C C . GLU A 1 278 ? -54.307 -9.890 78.137 1.00 94.25 278 GLU A C 1
ATOM 2143 O O . GLU A 1 278 ? -53.952 -10.104 76.977 1.00 94.25 278 GLU A O 1
ATOM 2148 N N . ALA A 1 279 ? -53.920 -8.782 78.780 1.00 93.69 279 ALA A N 1
ATOM 2149 C CA . ALA A 1 279 ? -53.075 -7.762 78.161 1.00 93.69 279 ALA A CA 1
ATOM 2150 C C . ALA A 1 279 ? -51.651 -8.261 77.844 1.00 93.69 279 ALA A C 1
ATOM 2152 O O . ALA A 1 279 ? -51.060 -7.848 76.843 1.00 93.69 279 ALA A O 1
ATOM 2153 N N . VAL A 1 280 ? -51.078 -9.128 78.686 1.00 94.94 280 VAL A N 1
ATOM 2154 C CA . VAL A 1 280 ? -49.771 -9.753 78.426 1.00 94.94 280 VAL A CA 1
ATOM 2155 C C . VAL A 1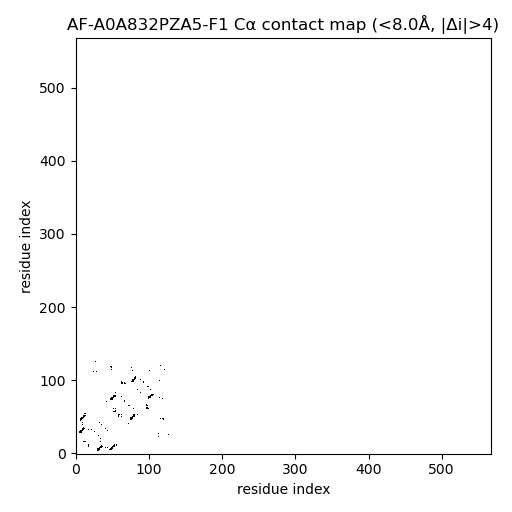 280 ? -49.863 -10.738 77.262 1.00 94.94 280 VAL A C 1
ATOM 2157 O O . VAL A 1 280 ? -48.993 -10.697 76.396 1.00 94.94 280 VAL A O 1
ATOM 2160 N N . ASN A 1 281 ? -50.920 -11.548 77.188 1.00 94.31 281 ASN A N 1
ATOM 2161 C CA . ASN A 1 281 ? -51.138 -12.465 76.068 1.00 94.31 281 ASN A CA 1
ATOM 2162 C C . ASN A 1 281 ? -51.311 -11.708 74.748 1.00 94.31 281 ASN A C 1
ATOM 2164 O O . ASN A 1 281 ? -50.629 -12.021 73.780 1.00 94.31 281 ASN A O 1
ATOM 2168 N N . ALA A 1 282 ? -52.100 -10.630 74.730 1.00 94.25 282 ALA A N 1
ATOM 2169 C CA . ALA A 1 282 ? -52.240 -9.794 73.537 1.00 94.25 282 ALA A CA 1
ATOM 2170 C C . ALA A 1 282 ? -50.898 -9.192 73.073 1.00 94.25 282 ALA A C 1
ATOM 2172 O O . ALA A 1 282 ? -50.627 -9.105 71.876 1.00 94.25 282 ALA A O 1
ATOM 2173 N N . ARG A 1 283 ? -50.024 -8.796 74.012 1.00 95.19 283 ARG A N 1
ATOM 2174 C CA . ARG A 1 283 ? -48.660 -8.342 73.681 1.00 95.19 283 ARG A CA 1
ATOM 2175 C C . ARG A 1 283 ? -47.772 -9.476 73.177 1.00 95.19 283 ARG A C 1
ATOM 2177 O O . ARG A 1 283 ? -46.948 -9.230 72.302 1.00 95.19 283 ARG A O 1
ATOM 2184 N N . ALA A 1 284 ? -47.911 -10.681 73.726 1.00 94.62 284 ALA A N 1
ATOM 2185 C CA . ALA A 1 284 ? -47.179 -11.854 73.263 1.00 94.62 284 ALA A CA 1
ATOM 2186 C C . ALA A 1 284 ? -47.584 -12.221 71.827 1.00 94.62 284 ALA A C 1
ATOM 2188 O O . ALA A 1 284 ? -46.708 -12.421 70.990 1.00 94.62 284 ALA A O 1
ATOM 2189 N N . ASP A 1 285 ? -48.882 -12.196 71.516 1.00 94.94 285 ASP A N 1
ATOM 2190 C CA . ASP A 1 285 ? -49.402 -12.434 70.166 1.00 94.94 285 ASP A CA 1
ATOM 2191 C C . ASP A 1 285 ? -48.897 -11.383 69.172 1.00 94.94 285 ASP A C 1
ATOM 2193 O O . ASP A 1 285 ? -48.463 -11.718 68.069 1.00 94.94 285 ASP A O 1
ATOM 2197 N N . GLN A 1 286 ? -48.888 -10.106 69.572 1.00 95.94 286 GLN A N 1
ATOM 2198 C CA . GLN A 1 286 ? -48.326 -9.036 68.749 1.00 95.94 286 GLN A CA 1
ATOM 2199 C C . GLN A 1 286 ? -46.827 -9.248 68.496 1.00 95.94 286 GLN A C 1
ATOM 2201 O O . GLN A 1 286 ? -46.383 -9.165 67.352 1.00 95.94 286 GLN A O 1
ATOM 2206 N N . ALA A 1 287 ? -46.047 -9.552 69.537 1.00 94.19 287 ALA A N 1
ATOM 2207 C CA . ALA A 1 287 ? -44.616 -9.808 69.397 1.00 94.19 287 ALA A CA 1
ATOM 2208 C C . ALA A 1 287 ? -44.341 -11.025 68.497 1.00 94.19 287 ALA A C 1
ATOM 2210 O O . ALA A 1 287 ? -43.402 -11.005 67.703 1.00 94.19 287 ALA A O 1
ATOM 2211 N N . GLN A 1 288 ? -45.179 -12.062 68.574 1.00 95.50 288 GLN A N 1
ATOM 2212 C CA . GLN A 1 288 ? -45.089 -13.236 67.712 1.00 95.50 288 GLN A CA 1
ATOM 2213 C C . GLN A 1 288 ? -45.387 -12.889 66.245 1.00 95.50 288 GLN A C 1
ATOM 2215 O O . GLN A 1 288 ? -44.699 -13.377 65.345 1.00 95.50 288 GLN A O 1
ATOM 2220 N N . ALA A 1 289 ? -46.375 -12.025 65.996 1.00 94.62 289 ALA A N 1
ATOM 2221 C CA . ALA A 1 289 ? -46.683 -11.533 64.657 1.00 94.62 289 ALA A CA 1
ATOM 2222 C C . ALA A 1 289 ? -45.515 -10.719 64.076 1.00 94.62 289 ALA A C 1
ATOM 2224 O O . ALA A 1 289 ? -45.060 -11.018 62.971 1.00 94.62 289 ALA A O 1
ATOM 2225 N N . GLU A 1 290 ? -44.964 -9.772 64.841 1.00 96.00 290 GLU A N 1
ATOM 2226 C CA . GLU A 1 290 ? -43.790 -8.984 64.438 1.00 96.00 290 GLU A CA 1
ATOM 2227 C C . G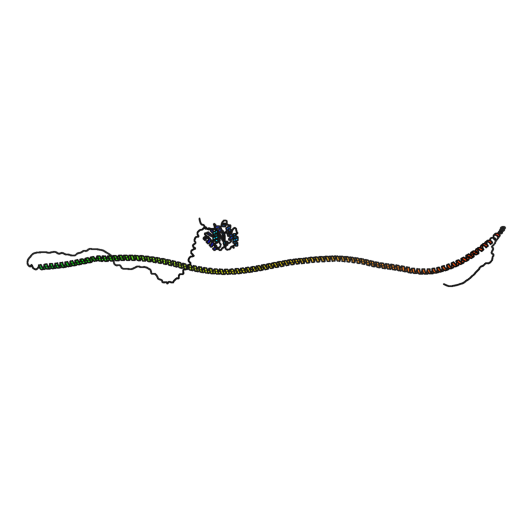LU A 1 290 ? -42.579 -9.888 64.155 1.00 96.00 290 GLU A C 1
ATOM 2229 O O . GLU A 1 290 ? -41.913 -9.736 63.132 1.00 96.00 290 GLU A O 1
ATOM 2234 N N . LEU A 1 291 ? -42.323 -10.889 65.006 1.00 96.50 291 LEU A N 1
ATOM 2235 C CA . LEU A 1 291 ? -41.247 -11.861 64.798 1.00 96.50 291 LEU A CA 1
ATOM 2236 C C . LEU A 1 291 ? -41.418 -12.622 63.473 1.00 96.50 291 LEU A C 1
ATOM 2238 O O . LEU A 1 291 ? -40.446 -12.800 62.738 1.00 96.50 291 LEU A O 1
ATOM 2242 N N . SER A 1 292 ? -42.643 -13.045 63.147 1.00 93.81 292 SER A N 1
ATOM 2243 C CA . SER A 1 292 ? -42.935 -13.752 61.893 1.00 93.81 292 SER A CA 1
ATOM 2244 C C . SER A 1 292 ? -42.743 -12.866 60.653 1.00 93.81 292 SER A C 1
ATOM 2246 O O . SER A 1 292 ? -42.261 -13.328 59.613 1.00 93.81 292 SER A O 1
ATOM 2248 N N . GLU A 1 293 ? -43.044 -11.571 60.769 1.00 95.69 293 GLU A N 1
ATOM 2249 C CA . GLU A 1 293 ? -42.824 -10.592 59.707 1.00 95.69 293 GLU A CA 1
ATOM 2250 C C . GLU A 1 293 ? -41.325 -10.341 59.492 1.00 95.69 293 GLU A C 1
ATOM 2252 O O . GLU A 1 293 ? -40.843 -10.411 58.358 1.00 95.69 293 GLU A O 1
ATOM 2257 N N . TYR A 1 294 ? -40.556 -10.168 60.574 1.00 96.00 294 TYR A N 1
ATOM 2258 C CA . TYR A 1 294 ? -39.097 -10.064 60.500 1.00 96.00 294 TYR A CA 1
ATOM 2259 C C . TYR A 1 294 ? -38.450 -11.320 59.912 1.00 96.00 294 TYR A C 1
ATOM 2261 O O . TYR A 1 294 ? -37.533 -11.203 59.100 1.00 96.00 294 TYR A O 1
ATOM 2269 N N . GLN A 1 295 ? -38.935 -12.516 60.256 1.00 95.81 295 GLN A N 1
ATOM 2270 C CA . GLN A 1 295 ? -38.455 -13.767 59.661 1.00 95.81 295 GLN A CA 1
ATOM 2271 C C . GLN A 1 295 ? -38.709 -13.814 58.152 1.00 95.81 295 GLN A C 1
ATOM 2273 O O . GLN A 1 295 ? -37.812 -14.168 57.387 1.00 95.81 295 GLN A O 1
ATOM 2278 N N . THR A 1 296 ? -39.900 -13.404 57.715 1.00 96.38 296 THR A N 1
ATOM 2279 C CA . THR A 1 296 ? -40.247 -13.348 56.288 1.00 96.38 296 THR A CA 1
ATOM 2280 C C . THR A 1 296 ? -39.368 -12.335 55.548 1.00 96.38 296 THR A C 1
ATOM 2282 O O . THR A 1 296 ? -38.836 -12.627 54.477 1.00 96.38 296 THR A O 1
ATOM 2285 N N . SER A 1 297 ? -39.153 -11.161 56.146 1.00 96.00 297 SER A N 1
ATOM 2286 C CA . SER A 1 297 ? -38.273 -10.119 55.608 1.00 96.00 297 SER A CA 1
ATOM 2287 C C . SER A 1 297 ? -36.817 -10.593 55.507 1.00 96.00 297 SER A C 1
ATOM 2289 O O . SER A 1 297 ? -36.184 -10.439 54.464 1.00 96.00 297 SER A O 1
ATOM 2291 N N . SER A 1 298 ? -36.303 -11.272 56.538 1.00 95.62 298 SER A N 1
ATOM 2292 C CA . SER A 1 298 ? -34.957 -11.861 56.540 1.00 95.62 298 SER A CA 1
ATOM 2293 C C . SER A 1 298 ? -34.768 -12.864 55.400 1.00 95.62 298 SER A C 1
ATOM 2295 O O . SER A 1 298 ? -33.765 -12.799 54.693 1.00 95.62 298 SER A O 1
ATOM 2297 N N . GLN A 1 299 ? -35.741 -13.751 55.168 1.00 96.50 299 GLN A N 1
ATOM 2298 C CA . GLN A 1 299 ? -35.689 -14.718 54.064 1.00 96.50 299 GLN A CA 1
ATOM 2299 C C . GLN A 1 299 ? -35.711 -14.037 52.687 1.00 96.50 299 GLN A C 1
ATOM 2301 O O . GLN A 1 299 ? -35.036 -14.483 51.752 1.00 96.50 299 GLN A O 1
ATOM 2306 N N . ALA A 1 300 ? -36.462 -12.941 52.550 1.00 95.94 300 ALA A N 1
ATOM 2307 C CA . ALA A 1 300 ? -36.482 -12.147 51.326 1.00 95.94 300 ALA A CA 1
ATOM 2308 C C . ALA A 1 300 ? -35.122 -11.475 51.064 1.00 95.94 300 ALA A C 1
ATOM 2310 O O . ALA A 1 300 ? -34.615 -11.541 49.941 1.00 95.94 300 ALA A O 1
ATOM 2311 N N . TYR A 1 301 ? -34.493 -10.893 52.092 1.00 96.69 301 TYR A N 1
ATOM 2312 C CA . TYR A 1 301 ? -33.143 -10.333 51.974 1.00 96.69 301 TYR A CA 1
ATOM 2313 C C . TYR A 1 301 ? -32.109 -11.399 51.624 1.00 96.69 301 TYR A C 1
ATOM 2315 O O . TYR A 1 301 ? -31.279 -11.178 50.748 1.00 96.69 301 TYR A O 1
ATOM 2323 N N . GLU A 1 302 ? -32.186 -12.574 52.239 1.00 97.50 302 GLU A N 1
ATOM 2324 C CA . GLU A 1 302 ? -31.265 -13.676 51.964 1.00 97.50 302 GLU A CA 1
ATOM 2325 C C . GLU A 1 302 ? -31.376 -14.164 50.511 1.00 97.50 302 GLU A C 1
ATOM 2327 O O . GLU A 1 302 ? -30.366 -14.339 49.826 1.00 97.50 302 GLU A O 1
ATOM 2332 N N . SER A 1 303 ? -32.602 -14.255 49.989 1.00 96.88 303 SER A N 1
ATOM 2333 C CA . SER A 1 303 ? -32.852 -14.556 48.573 1.00 96.88 303 SER A CA 1
ATOM 2334 C C . SER A 1 303 ? -32.271 -13.477 47.650 1.00 96.88 303 SER A C 1
ATOM 2336 O O . SER A 1 303 ? -31.658 -13.789 46.627 1.00 96.88 303 SER A O 1
ATOM 2338 N N . ARG A 1 304 ? -32.409 -12.197 48.021 1.00 97.62 304 ARG A N 1
ATOM 2339 C CA . ARG A 1 304 ? -31.858 -11.076 47.248 1.00 97.62 304 ARG A CA 1
ATOM 2340 C C . ARG A 1 304 ? -30.331 -11.071 47.242 1.00 97.62 304 ARG A C 1
ATOM 2342 O O . ARG A 1 304 ? -29.731 -10.781 46.209 1.00 97.62 304 ARG A O 1
ATOM 2349 N N . ILE A 1 305 ? -29.701 -11.410 48.364 1.00 97.12 305 ILE A N 1
ATOM 2350 C CA . ILE A 1 305 ? -28.243 -11.526 48.465 1.00 97.12 305 ILE A CA 1
ATOM 2351 C C . ILE A 1 305 ? -27.738 -12.632 47.534 1.00 97.12 305 ILE A C 1
ATOM 2353 O O . ILE A 1 305 ? -26.787 -12.404 46.790 1.00 97.12 305 ILE A O 1
ATOM 2357 N N . GLN A 1 306 ? -28.397 -13.794 47.509 1.00 96.94 306 GLN A N 1
ATOM 2358 C CA . GLN A 1 306 ? -28.030 -14.886 46.598 1.00 96.94 306 GLN A CA 1
ATOM 2359 C C . GLN A 1 306 ? -28.163 -14.479 45.124 1.00 96.94 306 GLN A C 1
ATOM 2361 O O . GLN A 1 306 ? -27.288 -14.780 44.310 1.00 96.94 306 GLN A O 1
ATOM 2366 N N . GLU A 1 307 ? -29.229 -13.755 44.776 1.00 97.06 307 GLU A N 1
ATOM 2367 C CA . GLU A 1 307 ? -29.418 -13.239 43.420 1.00 97.06 307 GLU A CA 1
ATOM 2368 C C . GLU A 1 307 ? -28.289 -12.273 43.029 1.00 97.06 307 GLU A C 1
ATOM 2370 O O . GLU A 1 307 ? -27.657 -12.455 41.986 1.00 97.06 307 GLU A O 1
ATOM 2375 N N . LEU A 1 308 ? -27.970 -11.298 43.884 1.00 96.88 308 LEU A N 1
ATOM 2376 C CA . LEU A 1 308 ? -26.883 -10.344 43.646 1.00 96.88 308 LEU A CA 1
ATOM 2377 C C . LEU A 1 308 ? -25.515 -11.031 43.545 1.00 96.88 308 LEU A C 1
ATOM 2379 O O . LEU A 1 308 ? -24.712 -10.674 42.685 1.00 96.88 308 LEU A O 1
ATOM 2383 N N . GLN A 1 309 ? -25.261 -12.056 44.360 1.00 97.50 309 GLN A N 1
ATOM 2384 C CA . GLN A 1 309 ? -24.046 -12.868 44.261 1.00 97.50 309 GLN A CA 1
ATOM 2385 C C . GLN A 1 309 ? -23.951 -13.578 42.906 1.00 97.50 309 GLN A C 1
ATOM 2387 O O . GLN A 1 309 ? -22.895 -13.556 42.273 1.00 97.50 309 GLN A O 1
ATOM 2392 N N . SER A 1 310 ? -25.052 -14.157 42.421 1.00 96.25 310 SER A N 1
ATOM 2393 C CA . SER A 1 310 ? -25.075 -14.800 41.102 1.00 96.25 310 SER A CA 1
ATOM 2394 C C . SER A 1 310 ? -24.844 -13.799 39.961 1.00 96.25 310 SER A C 1
ATOM 2396 O O . SER A 1 310 ? -24.109 -14.093 39.017 1.00 96.25 310 SER A O 1
ATOM 2398 N N . GLN A 1 311 ? -25.397 -12.586 40.073 1.00 97.94 311 GLN A N 1
ATOM 2399 C CA . GLN A 1 311 ? -25.167 -11.509 39.108 1.00 97.94 311 GLN A CA 1
ATOM 2400 C C . GLN A 1 311 ? -23.709 -11.042 39.124 1.00 97.94 311 GLN A C 1
ATOM 2402 O O . GLN A 1 311 ? -23.108 -10.882 38.064 1.00 97.94 311 GLN A O 1
ATOM 2407 N N . SER A 1 312 ? -23.111 -10.885 40.307 1.00 96.06 312 SER A N 1
ATOM 2408 C CA . SER A 1 312 ? -21.698 -10.523 40.457 1.00 96.06 312 SER A CA 1
ATOM 2409 C C . SER A 1 312 ? -20.773 -11.544 39.782 1.00 96.06 312 SER A C 1
ATOM 2411 O O . SER A 1 312 ? -19.911 -11.158 38.993 1.00 96.06 312 SER A O 1
ATOM 2413 N N . GLN A 1 313 ? -21.027 -12.844 39.966 1.00 97.19 313 GLN A N 1
ATOM 2414 C CA . GLN A 1 313 ? -20.273 -13.910 39.291 1.00 97.19 313 GLN A CA 1
ATOM 2415 C C . GLN A 1 313 ? -20.437 -13.881 37.762 1.00 97.19 313 GLN A C 1
ATOM 2417 O O . GLN A 1 313 ? -19.486 -14.134 37.012 1.00 97.19 313 GLN A O 1
ATOM 2422 N N . ALA A 1 314 ? -21.639 -13.558 37.274 1.00 97.06 314 ALA A N 1
ATOM 2423 C CA . ALA A 1 314 ? -21.886 -13.397 35.844 1.00 97.06 314 ALA A CA 1
ATOM 2424 C C . ALA A 1 314 ? -21.111 -12.198 35.271 1.00 97.06 314 ALA A C 1
ATOM 2426 O O . ALA A 1 314 ? -20.502 -12.314 34.202 1.00 97.06 314 ALA A O 1
ATOM 2427 N N . TYR A 1 315 ? -21.068 -11.073 35.992 1.00 97.50 315 TYR A N 1
ATOM 2428 C CA . TYR A 1 315 ? -20.276 -9.908 35.598 1.00 97.50 315 TYR A CA 1
ATOM 2429 C C . TYR A 1 315 ? -18.774 -10.195 35.606 1.00 97.50 315 TYR A C 1
ATOM 2431 O O . TYR A 1 315 ? -18.096 -9.837 34.645 1.00 97.50 315 TYR A O 1
ATOM 2439 N N . GLU A 1 316 ? -18.250 -10.902 36.609 1.00 98.12 316 GLU A N 1
ATOM 2440 C CA . GLU A 1 316 ? -16.843 -11.328 36.621 1.00 98.12 316 GLU A CA 1
ATOM 2441 C C . GLU A 1 316 ? -16.498 -12.192 35.407 1.00 98.12 316 GLU A C 1
ATOM 2443 O O . GLU A 1 316 ? -15.493 -11.953 34.734 1.00 98.12 316 GLU A O 1
ATOM 2448 N N . SER A 1 317 ? -17.366 -13.147 35.070 1.00 97.44 317 SER A N 1
ATOM 2449 C CA . SER A 1 317 ? -17.192 -13.993 33.885 1.00 97.44 317 SER A CA 1
ATOM 2450 C C . SER A 1 317 ? -17.182 -13.160 32.598 1.00 97.44 317 SER A C 1
ATOM 2452 O O . SER A 1 317 ? -16.345 -13.371 31.717 1.00 97.44 317 SER A O 1
ATOM 2454 N N . ARG A 1 318 ? -18.069 -12.162 32.498 1.00 98.19 318 ARG A N 1
ATOM 2455 C CA . ARG A 1 318 ? -18.128 -11.253 31.347 1.00 98.19 318 ARG A CA 1
ATOM 2456 C C . ARG A 1 318 ? -16.884 -10.372 31.238 1.00 98.19 318 ARG A C 1
ATOM 2458 O O . ARG A 1 318 ? -16.394 -10.147 30.132 1.00 98.19 318 ARG A O 1
ATOM 2465 N N . ILE A 1 319 ? -16.360 -9.892 32.362 1.00 97.62 319 ILE A N 1
ATOM 2466 C CA . ILE A 1 319 ? -15.122 -9.106 32.405 1.00 97.62 319 ILE A CA 1
ATOM 2467 C C . ILE A 1 319 ? -13.945 -9.951 31.913 1.00 97.62 319 ILE A C 1
ATOM 2469 O O . ILE A 1 319 ? -13.176 -9.482 31.076 1.00 97.62 319 ILE A O 1
ATOM 2473 N N . GLN A 1 320 ? -13.827 -11.203 32.364 1.00 97.69 320 GLN A N 1
ATOM 2474 C CA . GLN A 1 320 ? -12.772 -12.114 31.903 1.00 97.69 320 GLN A CA 1
ATOM 2475 C C . GLN A 1 320 ? -12.868 -12.390 30.397 1.00 97.69 320 GLN A C 1
ATOM 2477 O O . GLN A 1 320 ? -11.857 -12.377 29.692 1.00 97.69 320 GLN A O 1
ATOM 2482 N N . GLU A 1 321 ? -14.082 -12.586 29.878 1.00 97.69 321 GLU A N 1
ATOM 2483 C CA . GLU A 1 321 ? -14.304 -12.766 28.443 1.00 97.69 321 GLU A CA 1
ATOM 2484 C C . GLU A 1 321 ? -13.851 -11.530 27.652 1.00 97.69 321 GLU A C 1
ATOM 2486 O O . GLU A 1 321 ? -13.061 -11.655 26.715 1.00 97.69 321 GLU A O 1
ATOM 2491 N N . LEU A 1 322 ? -14.277 -10.331 28.059 1.00 97.62 322 LEU A N 1
ATOM 2492 C CA . LEU A 1 322 ? -13.879 -9.078 27.413 1.00 97.62 322 LEU A CA 1
ATOM 2493 C C . LEU A 1 322 ? -12.364 -8.843 27.486 1.00 97.62 322 LEU A C 1
ATOM 2495 O O . LEU A 1 322 ? -11.764 -8.399 26.509 1.00 97.62 322 LEU A O 1
ATOM 2499 N N . GLN A 1 323 ? -11.721 -9.189 28.603 1.00 97.94 323 GLN A N 1
ATOM 2500 C CA . GLN A 1 323 ? -10.263 -9.134 28.730 1.00 97.94 323 GLN A CA 1
ATOM 2501 C C . GLN A 1 323 ? -9.573 -10.063 27.725 1.00 97.94 323 GLN A C 1
ATOM 2503 O O . GLN A 1 323 ? -8.631 -9.643 27.053 1.00 97.94 323 GLN A O 1
ATOM 2508 N N . SER A 1 324 ? -10.062 -11.296 27.566 1.00 96.81 324 SER A N 1
ATOM 2509 C CA . SER A 1 324 ? -9.517 -12.234 26.578 1.00 96.81 324 SER A CA 1
ATOM 2510 C C . SER A 1 324 ? -9.720 -11.750 25.134 1.00 96.81 324 SER A C 1
ATOM 2512 O O . SER A 1 324 ? -8.814 -11.867 24.307 1.00 96.81 324 SER A O 1
ATOM 2514 N N . GLN A 1 325 ? -10.870 -11.132 24.836 1.00 98.06 325 GLN A N 1
ATOM 2515 C CA . GLN A 1 325 ? -11.139 -10.530 23.528 1.00 98.06 325 GLN A CA 1
ATOM 2516 C C . GLN A 1 325 ? -10.200 -9.354 23.252 1.00 98.06 325 GLN A C 1
ATOM 2518 O O . GLN A 1 325 ? -9.641 -9.268 22.161 1.00 98.06 325 GLN A O 1
ATOM 2523 N N . ASN A 1 326 ? -9.959 -8.490 24.240 1.00 97.31 326 ASN A N 1
ATOM 2524 C CA . ASN A 1 326 ? -9.020 -7.378 24.103 1.00 97.31 326 ASN A CA 1
ATOM 2525 C C . ASN A 1 326 ? -7.591 -7.863 23.835 1.00 97.31 326 ASN A C 1
ATOM 2527 O O . ASN A 1 326 ? -6.943 -7.345 22.930 1.00 97.31 326 ASN A O 1
ATOM 2531 N N . GLN A 1 327 ? -7.128 -8.914 24.516 1.00 97.69 327 GLN A N 1
ATOM 2532 C CA . GLN A 1 327 ? -5.821 -9.524 24.230 1.00 97.69 327 GLN A CA 1
ATOM 2533 C C . GLN A 1 327 ? -5.736 -10.087 22.801 1.00 97.69 327 GLN A C 1
ATOM 2535 O O . GLN A 1 327 ? -4.705 -9.968 22.129 1.00 97.69 327 GLN A O 1
ATOM 2540 N N . ALA A 1 328 ? -6.824 -10.683 22.303 1.00 97.38 328 ALA A N 1
ATOM 2541 C CA . ALA A 1 328 ? -6.895 -11.155 20.924 1.00 97.38 328 ALA A CA 1
ATOM 2542 C C . ALA A 1 328 ? -6.849 -9.988 19.920 1.00 97.38 328 ALA A C 1
ATOM 2544 O O . ALA A 1 328 ? -6.133 -10.069 18.917 1.00 97.38 328 ALA A O 1
ATOM 2545 N N . TYR A 1 329 ? -7.552 -8.886 20.198 1.00 97.69 329 TYR A N 1
ATOM 2546 C CA . TYR A 1 329 ? -7.496 -7.678 19.373 1.00 97.69 329 TYR A CA 1
ATOM 2547 C C . TYR A 1 329 ? -6.110 -7.031 19.382 1.00 97.69 329 TYR A C 1
ATOM 2549 O O . TYR A 1 329 ? -5.607 -6.686 18.315 1.00 97.69 329 TYR A O 1
ATOM 2557 N N . GLU A 1 330 ? -5.451 -6.932 20.535 1.00 98.25 330 GLU A N 1
ATOM 2558 C CA . GLU A 1 330 ? -4.072 -6.442 20.639 1.00 98.25 330 GLU A CA 1
ATOM 2559 C C . GLU A 1 330 ? -3.112 -7.280 19.789 1.00 98.25 330 GLU A C 1
ATOM 2561 O O . GLU A 1 330 ? -2.324 -6.735 19.013 1.00 98.25 330 GLU A O 1
ATOM 2566 N N . SER A 1 331 ? -3.232 -8.608 19.859 1.00 97.75 331 SER A N 1
ATOM 2567 C CA . SER A 1 331 ? -2.432 -9.527 19.040 1.00 97.75 331 SER A CA 1
ATOM 2568 C C . SER A 1 331 ? -2.685 -9.316 17.544 1.00 97.75 331 SER A C 1
ATOM 2570 O O . SER A 1 331 ? -1.749 -9.285 16.743 1.00 97.75 331 SER A O 1
ATOM 2572 N N . ARG A 1 332 ? -3.949 -9.108 17.150 1.00 98.25 332 ARG A N 1
ATOM 2573 C CA . ARG A 1 332 ? -4.317 -8.839 15.755 1.00 98.25 332 ARG A CA 1
ATOM 2574 C C . ARG A 1 332 ? -3.781 -7.496 15.261 1.00 98.25 332 ARG A C 1
ATOM 2576 O O . ARG A 1 332 ? -3.350 -7.403 14.114 1.00 98.25 332 ARG A O 1
ATOM 2583 N N . ILE A 1 333 ? -3.796 -6.471 16.109 1.00 97.88 333 ILE A N 1
ATOM 2584 C CA . ILE A 1 333 ? -3.231 -5.155 15.795 1.00 97.88 333 ILE A CA 1
ATOM 2585 C C . ILE A 1 333 ? -1.722 -5.275 15.558 1.00 97.88 333 ILE A C 1
ATOM 2587 O O . ILE A 1 333 ? -1.231 -4.751 14.562 1.00 97.88 333 ILE A O 1
ATOM 2591 N N . GLN A 1 334 ? -0.997 -6.008 16.408 1.00 97.81 334 GLN A N 1
ATOM 2592 C CA . GLN A 1 334 ? 0.441 -6.241 16.221 1.00 97.81 334 GLN A CA 1
ATOM 2593 C C . GLN A 1 334 ? 0.742 -6.991 14.916 1.00 97.81 334 GLN A C 1
ATOM 2595 O O . GLN A 1 334 ? 1.671 -6.636 14.190 1.00 97.81 334 GLN A O 1
ATOM 2600 N N . GLU A 1 335 ? -0.063 -8.003 14.583 1.00 97.69 335 GLU A N 1
ATOM 2601 C CA . GLU A 1 335 ? 0.076 -8.735 13.324 1.00 97.69 335 GLU A CA 1
ATOM 2602 C C . GLU A 1 335 ? -0.126 -7.809 12.115 1.00 97.69 335 GLU A C 1
ATOM 2604 O O . GLU A 1 335 ? 0.711 -7.788 11.211 1.00 97.69 335 GLU A O 1
ATOM 2609 N N . LEU A 1 336 ? -1.186 -6.994 12.116 1.00 97.69 336 LEU A N 1
ATOM 2610 C CA . LEU A 1 336 ? -1.450 -6.027 11.047 1.00 97.69 336 LEU A CA 1
ATOM 2611 C C . LEU A 1 336 ? -0.328 -4.988 10.923 1.00 97.69 336 LEU A C 1
ATOM 2613 O O . LEU A 1 336 ? 0.134 -4.732 9.817 1.00 97.69 336 LEU A O 1
ATOM 2617 N N . GLN A 1 337 ? 0.191 -4.474 12.039 1.00 97.88 337 GLN A N 1
ATOM 2618 C CA . GLN A 1 337 ? 1.339 -3.560 12.032 1.00 97.88 337 GLN A CA 1
ATOM 2619 C C . GLN A 1 337 ? 2.585 -4.197 11.403 1.00 97.88 337 GLN A C 1
ATOM 2621 O O . GLN A 1 337 ? 3.299 -3.545 10.641 1.00 97.88 337 GLN A O 1
ATOM 2626 N N . SER A 1 338 ? 2.845 -5.478 11.681 1.00 96.62 338 SER A N 1
ATOM 2627 C CA . SER A 1 338 ? 3.962 -6.196 11.056 1.00 96.62 338 SER A CA 1
ATOM 2628 C C . SER A 1 338 ? 3.764 -6.381 9.545 1.00 96.62 338 SER A C 1
ATOM 2630 O O . SER A 1 338 ? 4.722 -6.274 8.775 1.00 96.62 338 SER A O 1
ATOM 2632 N N . GLN A 1 339 ? 2.521 -6.603 9.100 1.00 98.00 339 GLN A N 1
ATOM 2633 C CA . GLN A 1 339 ? 2.183 -6.681 7.678 1.00 98.00 339 GLN A CA 1
ATOM 2634 C C . GLN A 1 339 ? 2.359 -5.327 6.989 1.00 98.00 339 GLN A C 1
ATOM 2636 O O . GLN A 1 339 ? 2.947 -5.277 5.909 1.00 98.00 339 GLN A O 1
ATOM 2641 N N . ASP A 1 340 ? 1.930 -4.235 7.621 1.00 97.62 340 ASP A N 1
ATOM 2642 C CA . ASP A 1 340 ? 2.100 -2.882 7.088 1.00 97.62 340 ASP A CA 1
ATOM 2643 C C . ASP A 1 340 ? 3.584 -2.536 6.900 1.00 97.62 340 ASP A C 1
ATOM 2645 O O . ASP A 1 340 ? 3.977 -2.073 5.829 1.00 97.62 340 ASP A O 1
ATOM 2649 N N . GLN A 1 341 ? 4.443 -2.873 7.869 1.00 97.50 341 GLN A N 1
ATOM 2650 C CA . GLN A 1 341 ? 5.898 -2.699 7.743 1.00 97.50 341 GLN A CA 1
ATOM 2651 C C . GLN A 1 341 ? 6.497 -3.524 6.590 1.00 97.50 341 GLN A C 1
ATOM 2653 O O . GLN A 1 341 ? 7.395 -3.062 5.871 1.00 97.50 341 GLN A O 1
ATOM 2658 N N . ALA A 1 342 ? 6.004 -4.749 6.383 1.00 97.25 342 ALA A N 1
ATOM 2659 C CA . ALA A 1 342 ? 6.430 -5.585 5.265 1.00 97.25 342 ALA A CA 1
ATOM 2660 C C . ALA A 1 342 ? 5.996 -4.985 3.915 1.00 97.25 342 ALA A C 1
ATOM 2662 O O . ALA A 1 342 ? 6.787 -4.961 2.966 1.00 97.25 342 ALA A O 1
ATOM 2663 N N . TYR A 1 343 ? 4.774 -4.451 3.828 1.00 97.88 343 TYR A N 1
ATOM 2664 C CA . TYR A 1 343 ? 4.286 -3.770 2.630 1.00 97.88 343 TYR A CA 1
ATOM 2665 C C . TYR A 1 343 ? 5.044 -2.472 2.348 1.00 97.88 343 TYR A C 1
ATOM 2667 O O . TYR A 1 343 ? 5.410 -2.237 1.196 1.00 97.88 343 TYR A O 1
ATOM 2675 N N . GLU A 1 344 ? 5.359 -1.668 3.364 1.00 98.12 344 GLU A N 1
ATOM 2676 C CA . GLU A 1 344 ? 6.199 -0.474 3.212 1.00 98.12 344 GLU A CA 1
ATOM 2677 C C . GLU A 1 344 ? 7.580 -0.825 2.654 1.00 98.12 344 GLU A C 1
ATOM 2679 O O . GLU A 1 344 ? 8.031 -0.218 1.679 1.00 98.12 344 GLU A O 1
ATOM 2684 N N . SER A 1 345 ? 8.218 -1.863 3.201 1.00 97.50 345 SER A N 1
ATOM 2685 C CA . SER A 1 345 ? 9.513 -2.354 2.713 1.00 97.50 345 SER A CA 1
ATOM 2686 C C . SER A 1 345 ? 9.429 -2.800 1.249 1.00 97.50 345 SER A C 1
ATOM 2688 O O . SER A 1 345 ? 10.298 -2.476 0.435 1.00 97.50 345 SER A O 1
ATOM 2690 N N . ARG A 1 346 ? 8.344 -3.492 0.871 1.00 98.19 346 ARG A N 1
ATOM 2691 C CA . ARG A 1 346 ? 8.118 -3.926 -0.513 1.00 98.19 346 ARG A CA 1
ATOM 2692 C C . ARG A 1 346 ? 7.885 -2.753 -1.465 1.00 98.19 346 ARG A C 1
ATOM 2694 O O . ARG A 1 346 ? 8.368 -2.782 -2.597 1.00 98.19 346 ARG A O 1
ATOM 2701 N N . ILE A 1 347 ? 7.162 -1.724 -1.027 1.00 97.88 347 ILE A N 1
ATOM 2702 C CA . ILE A 1 347 ? 6.946 -0.502 -1.810 1.00 97.88 347 ILE A CA 1
ATOM 2703 C C . ILE A 1 347 ? 8.278 0.214 -2.049 1.00 97.88 347 ILE A C 1
ATOM 2705 O O . ILE A 1 347 ? 8.552 0.598 -3.185 1.00 97.88 347 ILE A O 1
ATOM 2709 N N . GLN A 1 348 ? 9.127 0.342 -1.026 1.00 97.38 348 GLN A N 1
ATOM 2710 C CA . GLN A 1 348 ? 10.455 0.950 -1.166 1.00 97.38 348 GLN A CA 1
ATOM 2711 C C . GLN A 1 348 ? 11.339 0.176 -2.155 1.00 97.38 348 GLN A C 1
ATOM 2713 O O . GLN A 1 348 ? 11.987 0.778 -3.015 1.00 97.38 348 GLN A O 1
ATOM 2718 N N . GLU A 1 349 ? 11.324 -1.157 -2.095 1.00 97.81 349 GLU A N 1
ATOM 2719 C CA . GLU A 1 349 ? 12.061 -2.002 -3.037 1.00 97.81 349 GLU A CA 1
ATOM 2720 C C . GLU A 1 349 ? 11.579 -1.793 -4.483 1.00 97.81 349 GLU A C 1
ATOM 2722 O O . GLU A 1 349 ? 12.385 -1.566 -5.387 1.00 97.81 349 GLU A O 1
ATOM 2727 N N . LEU A 1 350 ? 10.260 -1.800 -4.708 1.00 97.94 350 LEU A N 1
ATOM 2728 C CA . LEU A 1 350 ? 9.670 -1.558 -6.029 1.00 97.94 350 LEU A CA 1
ATOM 2729 C C . LEU A 1 350 ? 9.957 -0.143 -6.548 1.00 97.94 350 LEU A C 1
ATOM 2731 O O . LEU A 1 350 ? 10.157 0.046 -7.748 1.00 97.94 350 LEU A O 1
ATOM 2735 N N . GLN A 1 351 ? 10.000 0.859 -5.669 1.00 97.50 351 GLN A N 1
ATOM 2736 C CA . GLN A 1 351 ? 10.396 2.219 -6.035 1.00 97.50 351 GLN A CA 1
ATOM 2737 C C . GLN A 1 351 ? 11.860 2.276 -6.478 1.00 97.50 351 GLN A C 1
ATOM 2739 O O . GLN A 1 351 ? 12.150 2.864 -7.519 1.00 97.50 351 GLN A O 1
ATOM 2744 N N . SER A 1 352 ? 12.769 1.621 -5.750 1.00 97.06 352 SER A N 1
ATOM 2745 C CA . SER A 1 352 ? 14.182 1.530 -6.134 1.00 97.06 352 SER A CA 1
ATOM 2746 C C . SER A 1 352 ? 14.365 0.813 -7.477 1.00 97.06 352 SER A C 1
ATOM 2748 O O . SER A 1 352 ? 15.101 1.290 -8.343 1.00 97.06 352 SER A O 1
ATOM 2750 N N . GLN A 1 353 ? 13.638 -0.287 -7.703 1.00 97.56 353 GLN A N 1
ATOM 2751 C CA . GLN A 1 353 ? 13.652 -0.998 -8.984 1.00 97.56 353 GLN A CA 1
ATOM 2752 C C . GLN A 1 353 ? 13.141 -0.121 -10.133 1.00 97.56 353 GLN A C 1
ATOM 2754 O O . GLN A 1 353 ? 13.777 -0.066 -11.184 1.00 97.56 353 GLN A O 1
ATOM 2759 N N . ASN A 1 354 ? 12.040 0.609 -9.934 1.00 97.31 354 ASN A N 1
ATOM 2760 C CA . ASN A 1 354 ? 11.524 1.534 -10.943 1.00 97.31 354 ASN A CA 1
ATOM 2761 C C . ASN A 1 354 ? 12.508 2.667 -11.255 1.00 97.31 354 ASN A C 1
ATOM 2763 O O . ASN A 1 354 ? 12.689 2.997 -12.423 1.00 97.31 354 ASN A O 1
ATOM 2767 N N . GLN A 1 355 ? 13.184 3.227 -10.246 1.00 96.81 355 GLN A N 1
ATOM 2768 C CA . GLN A 1 355 ? 14.235 4.226 -10.466 1.00 96.81 355 GLN A CA 1
ATOM 2769 C C . GLN A 1 355 ? 15.389 3.651 -11.291 1.00 96.81 355 GLN A C 1
ATOM 2771 O O . GLN A 1 355 ? 15.846 4.292 -12.235 1.00 96.81 355 GLN A O 1
ATOM 2776 N N . LYS A 1 356 ? 15.827 2.424 -10.986 1.00 97.69 356 LYS A N 1
ATOM 2777 C CA . LYS A 1 356 ? 16.882 1.750 -11.749 1.00 97.69 356 LYS A CA 1
ATOM 2778 C C . LYS A 1 356 ? 16.478 1.541 -13.211 1.00 97.69 356 LYS A C 1
ATOM 2780 O O . LYS A 1 356 ? 17.238 1.899 -14.102 1.00 97.69 356 LYS A O 1
ATOM 2785 N N . ILE A 1 357 ? 15.270 1.032 -13.453 1.00 97.50 357 ILE A N 1
ATOM 2786 C CA . ILE A 1 357 ? 14.726 0.847 -14.807 1.00 97.50 357 ILE A CA 1
ATOM 2787 C C . ILE A 1 357 ? 14.616 2.189 -15.541 1.00 97.50 357 ILE A C 1
ATOM 2789 O O . ILE A 1 357 ? 14.870 2.266 -16.739 1.00 97.50 357 ILE A O 1
ATOM 2793 N N . GLN A 1 358 ? 14.244 3.264 -14.844 1.00 96.69 358 GLN A N 1
ATOM 2794 C CA . GLN A 1 358 ? 14.159 4.595 -15.437 1.00 96.69 358 GLN A CA 1
ATOM 2795 C C . GLN A 1 358 ? 15.532 5.103 -15.899 1.00 96.69 358 GLN A C 1
ATOM 2797 O O . GLN A 1 358 ? 15.630 5.634 -17.004 1.00 96.69 358 GLN A O 1
ATOM 2802 N N . VAL A 1 359 ? 16.580 4.893 -15.095 1.00 97.62 359 VAL A N 1
ATOM 2803 C CA . VAL A 1 359 ? 17.965 5.217 -15.472 1.00 97.62 359 VAL A CA 1
ATOM 2804 C C . VAL A 1 359 ? 18.425 4.357 -16.650 1.00 97.62 359 VAL A C 1
ATOM 2806 O O . VAL A 1 359 ? 18.888 4.907 -17.643 1.00 97.62 359 VAL A O 1
ATOM 2809 N N . GLU A 1 360 ? 18.220 3.036 -16.603 1.00 97.69 360 GLU A N 1
ATOM 2810 C CA . GLU A 1 360 ? 18.578 2.127 -17.706 1.00 97.69 360 GLU A CA 1
ATOM 2811 C C . GLU A 1 360 ? 17.876 2.516 -19.021 1.00 97.69 360 GLU A C 1
ATOM 2813 O O . GLU A 1 360 ? 18.496 2.536 -20.085 1.00 97.69 360 GLU A O 1
ATOM 2818 N N . ASN A 1 361 ? 16.595 2.891 -18.964 1.00 96.94 361 ASN A N 1
ATOM 2819 C CA . ASN A 1 361 ? 15.858 3.370 -20.135 1.00 96.94 361 ASN A CA 1
ATOM 2820 C C . ASN A 1 361 ? 16.411 4.695 -20.673 1.00 96.94 361 ASN A C 1
ATOM 2822 O O . ASN A 1 361 ? 16.428 4.895 -21.888 1.00 96.94 361 ASN A O 1
ATOM 2826 N N . GLN A 1 362 ? 16.855 5.598 -19.797 1.00 96.62 362 GLN A N 1
ATOM 2827 C CA . GLN A 1 362 ? 17.465 6.860 -20.207 1.00 96.62 362 GLN A CA 1
ATOM 2828 C C . GLN A 1 362 ? 18.818 6.624 -20.893 1.00 96.62 362 GLN A C 1
ATOM 2830 O O . GLN A 1 362 ? 19.048 7.153 -21.980 1.00 96.62 362 GLN A O 1
ATOM 2835 N N . GLU A 1 363 ? 19.668 5.768 -20.326 1.00 96.44 363 GLU A N 1
ATOM 2836 C CA . GLU A 1 363 ? 20.946 5.378 -20.934 1.00 96.44 363 GLU A CA 1
ATOM 2837 C C . GLU A 1 363 ? 20.744 4.714 -22.305 1.00 96.44 363 GLU A C 1
ATOM 2839 O O . GLU A 1 363 ? 21.457 5.006 -23.270 1.00 96.44 363 GLU A O 1
ATOM 2844 N N . LEU A 1 364 ? 19.735 3.846 -22.428 1.00 97.44 364 LEU A N 1
ATOM 2845 C CA . LEU A 1 364 ? 19.409 3.180 -23.687 1.00 97.44 364 LEU A CA 1
ATOM 2846 C C . LEU A 1 364 ? 18.859 4.159 -24.736 1.00 97.44 364 LEU A C 1
ATOM 2848 O O . LEU A 1 364 ? 19.167 4.024 -25.923 1.00 97.44 364 LEU A O 1
ATOM 2852 N N . LEU A 1 365 ? 18.090 5.169 -24.318 1.00 96.44 365 LEU A N 1
ATOM 2853 C CA . LEU A 1 365 ? 17.634 6.253 -25.191 1.00 96.44 365 LEU A CA 1
ATOM 2854 C C . LEU A 1 365 ? 18.822 7.058 -25.737 1.00 96.44 365 LEU A C 1
ATOM 2856 O O . LEU A 1 365 ? 18.910 7.273 -26.946 1.00 96.44 365 LEU A O 1
ATOM 2860 N N . GLU A 1 366 ? 19.750 7.462 -24.867 1.00 96.56 366 GLU A N 1
ATOM 2861 C CA . GLU A 1 366 ? 20.963 8.196 -25.250 1.00 96.56 366 GLU A CA 1
ATOM 2862 C C . GLU A 1 366 ? 21.846 7.368 -26.197 1.00 96.56 366 GLU A C 1
ATOM 2864 O O . GLU A 1 366 ? 22.334 7.872 -27.213 1.00 96.56 366 GLU A O 1
ATOM 2869 N N . SER A 1 367 ? 21.998 6.069 -25.922 1.00 96.50 367 SER A N 1
ATOM 2870 C CA . SER A 1 367 ? 22.711 5.137 -26.800 1.00 96.50 367 SER A CA 1
ATOM 2871 C C . SER A 1 367 ? 22.062 5.035 -28.185 1.00 96.50 367 SER A C 1
ATOM 2873 O O . SER A 1 367 ? 22.753 5.133 -29.200 1.00 96.50 367 SER A O 1
ATOM 2875 N N . ASN A 1 368 ? 20.732 4.911 -28.251 1.00 96.12 368 ASN A N 1
ATOM 2876 C CA . ASN A 1 368 ? 20.005 4.870 -29.521 1.00 96.12 368 ASN A CA 1
ATOM 2877 C C . ASN A 1 368 ? 20.137 6.172 -30.314 1.00 96.12 368 ASN A C 1
ATOM 2879 O O . ASN A 1 368 ? 20.372 6.114 -31.518 1.00 96.12 368 ASN A O 1
ATOM 2883 N N . GLN A 1 369 ? 20.054 7.334 -29.661 1.00 96.12 369 GLN A N 1
ATOM 2884 C CA . GLN A 1 369 ? 20.274 8.626 -30.320 1.00 96.12 369 GLN A CA 1
ATOM 2885 C C . GLN A 1 369 ? 21.685 8.726 -30.905 1.00 96.12 369 GLN A C 1
ATOM 2887 O O . GLN A 1 369 ? 21.862 9.168 -32.039 1.00 96.12 369 GLN A O 1
ATOM 2892 N N . LYS A 1 370 ? 22.698 8.260 -30.165 1.00 96.31 370 LYS A N 1
ATOM 2893 C CA . LYS A 1 370 ? 24.079 8.218 -30.654 1.00 96.31 370 LYS A CA 1
ATOM 2894 C C . LYS A 1 370 ? 24.229 7.291 -31.859 1.00 96.31 370 LYS A C 1
ATOM 2896 O O . LYS A 1 370 ? 24.868 7.674 -32.835 1.00 96.31 370 LYS A O 1
ATOM 2901 N N . ASN A 1 371 ? 23.642 6.097 -31.806 1.00 95.75 371 ASN A N 1
ATOM 2902 C CA . ASN A 1 371 ? 23.673 5.151 -32.921 1.00 95.75 371 ASN A CA 1
ATOM 2903 C C . ASN A 1 371 ? 22.951 5.713 -34.151 1.00 95.75 371 ASN A C 1
ATOM 2905 O O . ASN A 1 371 ? 23.436 5.553 -35.267 1.00 95.75 371 ASN A O 1
ATOM 2909 N N . GLN A 1 372 ? 21.832 6.412 -33.954 1.00 95.81 372 GLN A N 1
ATOM 2910 C CA . GLN A 1 372 ? 21.111 7.080 -35.030 1.00 95.81 372 GLN A CA 1
ATOM 2911 C C . GLN A 1 372 ? 21.960 8.186 -35.670 1.00 95.81 372 GLN A C 1
ATOM 2913 O O . GLN A 1 372 ? 22.116 8.194 -36.886 1.00 95.81 372 GLN A O 1
ATOM 2918 N N . ALA A 1 373 ? 22.592 9.050 -34.871 1.00 95.12 373 ALA A N 1
ATOM 2919 C CA . ALA A 1 373 ? 23.495 10.082 -35.383 1.00 95.12 373 ALA A CA 1
ATOM 2920 C C . ALA A 1 373 ? 24.697 9.482 -36.138 1.00 95.12 373 ALA A C 1
ATOM 2922 O O . ALA A 1 373 ? 25.123 10.007 -37.163 1.00 95.12 373 ALA A O 1
ATOM 2923 N N . GLN A 1 374 ? 25.237 8.355 -35.660 1.00 95.69 374 GLN A N 1
ATOM 2924 C CA . GLN A 1 374 ? 26.293 7.624 -36.366 1.00 95.69 374 GLN A CA 1
ATOM 2925 C C . GLN A 1 374 ? 25.806 7.036 -37.694 1.00 95.69 374 GLN A C 1
ATOM 2927 O O . GLN A 1 374 ? 26.543 7.083 -38.676 1.00 95.69 374 GLN A O 1
ATOM 2932 N N . ALA A 1 375 ? 24.585 6.501 -37.740 1.00 94.88 375 ALA A N 1
ATOM 2933 C CA . ALA A 1 375 ? 23.990 5.989 -38.968 1.00 94.88 375 ALA A CA 1
ATOM 2934 C C . ALA A 1 375 ? 23.747 7.113 -39.989 1.00 94.88 375 ALA A C 1
ATOM 2936 O O . ALA A 1 375 ? 24.092 6.951 -41.156 1.00 94.88 375 ALA A O 1
ATOM 2937 N N . GLU A 1 376 ? 23.235 8.264 -39.545 1.00 96.06 376 GLU A N 1
ATOM 2938 C CA . GLU A 1 376 ? 23.057 9.460 -40.380 1.00 96.06 376 GLU A CA 1
ATOM 2939 C C . GLU A 1 376 ? 24.400 9.964 -40.928 1.00 96.06 376 GLU A C 1
ATOM 2941 O O . GLU A 1 376 ? 24.522 10.239 -42.122 1.00 96.06 376 GLU A O 1
ATOM 2946 N N . GLN A 1 377 ? 25.442 10.007 -40.091 1.00 95.31 377 GLN A N 1
ATOM 2947 C CA . GLN A 1 377 ? 26.784 10.385 -40.535 1.00 95.31 377 GLN A CA 1
ATOM 2948 C C . GLN A 1 377 ? 27.350 9.398 -41.564 1.00 95.31 377 GLN A C 1
ATOM 2950 O O . GLN A 1 377 ? 27.870 9.817 -42.595 1.00 95.31 377 GLN A O 1
ATOM 2955 N N . ALA A 1 378 ? 27.224 8.092 -41.319 1.00 94.62 378 ALA A N 1
ATOM 2956 C CA . ALA A 1 378 ? 27.676 7.071 -42.260 1.00 94.62 378 ALA A CA 1
ATOM 2957 C C . ALA A 1 378 ? 26.919 7.148 -43.598 1.00 94.62 378 ALA A C 1
ATOM 2959 O O . ALA A 1 378 ? 27.500 6.892 -44.653 1.00 94.62 378 ALA A O 1
ATOM 2960 N N . GLN A 1 379 ? 25.638 7.524 -43.566 1.00 95.94 379 GLN A N 1
ATOM 2961 C CA . GLN A 1 379 ? 24.837 7.741 -44.766 1.00 95.94 379 GLN A CA 1
ATOM 2962 C C . GLN A 1 379 ? 25.331 8.955 -45.566 1.00 95.94 379 GLN A C 1
ATOM 2964 O O . GLN A 1 379 ? 25.499 8.843 -46.779 1.00 95.94 379 GLN A O 1
ATOM 2969 N N . LEU A 1 380 ? 25.646 10.072 -44.902 1.00 96.31 380 LEU A N 1
ATOM 2970 C CA . LEU A 1 380 ? 26.260 11.237 -45.553 1.00 96.31 380 LEU A CA 1
ATOM 2971 C C . LEU A 1 380 ? 27.624 10.901 -46.166 1.00 96.31 380 LEU A C 1
ATOM 2973 O O . LEU A 1 380 ? 27.913 11.290 -47.297 1.00 96.31 380 LEU A O 1
ATOM 2977 N N . ASP A 1 381 ? 28.460 10.147 -45.451 1.00 95.88 381 ASP A N 1
ATOM 2978 C CA . ASP A 1 381 ? 29.767 9.722 -45.958 1.00 95.88 381 ASP A CA 1
ATOM 2979 C C . ASP A 1 381 ? 29.623 8.815 -47.192 1.00 95.88 381 ASP A C 1
ATOM 2981 O O . ASP A 1 381 ? 30.381 8.951 -48.158 1.00 95.88 381 ASP A O 1
ATOM 2985 N N . LEU A 1 382 ? 28.619 7.930 -47.203 1.00 95.50 382 LEU A N 1
ATOM 2986 C CA . LEU A 1 382 ? 28.288 7.101 -48.361 1.00 95.50 382 LEU A CA 1
ATOM 2987 C C . LEU A 1 382 ? 27.815 7.945 -49.552 1.00 95.50 382 LEU A C 1
ATOM 2989 O O . LEU A 1 382 ? 28.254 7.696 -50.676 1.00 95.50 382 LEU A O 1
ATOM 2993 N N . GLU A 1 383 ? 26.960 8.946 -49.336 1.00 95.44 383 GLU A N 1
ATOM 2994 C CA . GLU A 1 383 ? 26.524 9.875 -50.388 1.00 95.44 383 GLU A CA 1
ATOM 2995 C C . GLU A 1 383 ? 27.705 10.663 -50.963 1.00 95.44 383 GLU A C 1
ATOM 2997 O O . GLU A 1 383 ? 27.865 10.752 -52.183 1.00 95.44 383 GLU A O 1
ATOM 3002 N N . HIS A 1 384 ? 28.592 11.172 -50.105 1.00 95.31 384 HIS A N 1
ATOM 3003 C CA . HIS A 1 384 ? 29.809 11.858 -50.532 1.00 95.31 384 HIS A CA 1
ATOM 3004 C C . HIS A 1 384 ? 30.730 10.953 -51.357 1.00 95.31 384 HIS A C 1
ATOM 3006 O O . HIS A 1 384 ? 31.236 11.384 -52.399 1.00 95.31 384 HIS A O 1
ATOM 3012 N N . ALA A 1 385 ? 30.942 9.709 -50.917 1.00 94.88 385 ALA A N 1
ATOM 3013 C CA . ALA A 1 385 ? 31.744 8.727 -51.640 1.00 94.88 385 ALA A CA 1
ATOM 3014 C C . ALA A 1 385 ? 31.107 8.369 -52.989 1.00 94.88 385 ALA A C 1
ATOM 3016 O O . ALA A 1 385 ? 31.794 8.358 -54.009 1.00 94.88 385 ALA A O 1
ATOM 3017 N N . THR A 1 386 ? 29.792 8.149 -53.014 1.00 95.12 386 THR A N 1
ATOM 3018 C CA . THR A 1 386 ? 29.040 7.852 -54.240 1.00 95.12 386 THR A CA 1
ATOM 3019 C C . THR A 1 386 ? 29.161 9.006 -55.229 1.00 95.12 386 THR A C 1
ATOM 3021 O O . THR A 1 386 ? 29.606 8.800 -56.354 1.00 95.12 386 THR A O 1
ATOM 3024 N N . GLY A 1 387 ? 28.915 10.243 -54.788 1.00 94.62 387 GLY A N 1
ATOM 3025 C CA . GLY A 1 387 ? 29.076 11.425 -55.633 1.00 94.62 387 GLY A CA 1
ATOM 3026 C C . GLY A 1 387 ? 30.522 11.649 -56.096 1.00 94.62 387 GLY A C 1
ATOM 3027 O O . GLY A 1 387 ? 30.752 12.174 -57.185 1.00 94.62 387 GLY A O 1
ATOM 3028 N N . PHE A 1 388 ? 31.525 11.258 -55.300 1.00 95.69 388 PHE A N 1
ATOM 3029 C CA . PHE A 1 388 ? 32.922 11.255 -55.742 1.00 95.69 388 PHE A CA 1
ATOM 3030 C C . PHE A 1 388 ? 33.150 10.259 -56.883 1.00 95.69 388 PHE A C 1
ATOM 3032 O O . PHE A 1 388 ? 33.727 10.643 -57.901 1.00 95.69 388 PHE A O 1
ATOM 3039 N N . PHE A 1 389 ? 32.672 9.019 -56.745 1.00 94.62 389 PHE A N 1
ATOM 3040 C CA . PHE A 1 389 ? 32.798 8.007 -57.792 1.00 94.62 389 PHE A CA 1
ATOM 3041 C C . PHE A 1 389 ? 32.016 8.373 -59.055 1.00 94.62 389 PHE A C 1
ATOM 3043 O O . PHE A 1 389 ? 32.558 8.205 -60.140 1.00 94.62 389 PHE A O 1
ATOM 3050 N N . GLU A 1 390 ? 30.819 8.951 -58.940 1.00 94.31 390 GLU A N 1
ATOM 3051 C CA . GLU A 1 390 ? 30.052 9.450 -60.090 1.00 94.31 390 GLU A CA 1
ATOM 3052 C C . GLU A 1 390 ? 30.817 10.537 -60.858 1.00 94.31 390 GLU A C 1
ATOM 3054 O O . GLU A 1 390 ? 30.947 10.463 -62.080 1.00 94.31 390 GLU A O 1
ATOM 3059 N N . ARG A 1 391 ? 31.392 11.529 -60.159 1.00 94.69 391 ARG A N 1
ATOM 3060 C CA . ARG A 1 391 ? 32.229 12.566 -60.798 1.00 94.69 391 ARG A CA 1
ATOM 3061 C C . ARG A 1 391 ? 33.454 11.973 -61.485 1.00 94.69 391 ARG A C 1
ATOM 3063 O O . ARG A 1 391 ? 33.841 12.430 -62.557 1.00 94.69 391 ARG A O 1
ATOM 3070 N N . LEU A 1 392 ? 34.075 10.981 -60.857 1.00 93.94 392 LEU A N 1
ATOM 3071 C CA . LEU A 1 392 ? 35.257 10.309 -61.379 1.00 93.94 392 LEU A CA 1
ATOM 3072 C C . LEU A 1 392 ? 34.911 9.446 -62.603 1.00 93.94 392 LEU A C 1
ATOM 3074 O O . LEU A 1 392 ? 35.646 9.461 -63.588 1.00 93.94 392 LEU A O 1
ATOM 3078 N N . GLU A 1 393 ? 33.762 8.769 -62.589 1.00 94.06 393 GLU A N 1
ATOM 3079 C CA . GLU A 1 393 ? 33.221 8.038 -63.735 1.00 94.06 393 GLU A CA 1
ATOM 3080 C C . GLU A 1 393 ? 32.920 8.980 -64.907 1.00 94.06 393 GLU A C 1
ATOM 3082 O O . GLU A 1 393 ? 33.314 8.683 -66.034 1.00 94.06 393 GLU A O 1
ATOM 3087 N N . ILE A 1 394 ? 32.282 10.130 -64.654 1.00 93.94 394 ILE A N 1
ATOM 3088 C CA . ILE A 1 394 ? 32.063 11.171 -65.672 1.00 93.94 394 ILE A CA 1
ATOM 3089 C C . ILE A 1 394 ? 33.407 11.641 -66.241 1.00 93.94 394 ILE A C 1
ATOM 3091 O O . ILE A 1 394 ? 33.590 11.626 -67.454 1.00 93.94 394 ILE A O 1
ATOM 3095 N N . GLY A 1 395 ? 34.381 11.959 -65.382 1.00 93.81 395 GLY A N 1
ATOM 3096 C CA . GLY A 1 395 ? 35.712 12.388 -65.817 1.00 93.81 395 GLY A CA 1
ATOM 3097 C C . GLY A 1 395 ? 36.436 11.352 -66.686 1.00 93.81 395 GLY A C 1
ATOM 3098 O O . GLY A 1 395 ? 37.060 11.711 -67.685 1.00 93.81 395 GLY A O 1
ATOM 3099 N N . TYR A 1 396 ? 36.331 10.058 -66.361 1.00 92.56 396 TYR A N 1
ATOM 3100 C CA . TYR A 1 396 ? 36.876 9.002 -67.218 1.00 92.56 396 TYR A CA 1
ATOM 3101 C C . TYR A 1 396 ? 36.112 8.852 -68.532 1.00 92.56 396 TYR A C 1
ATOM 3103 O O . TYR A 1 396 ? 36.754 8.682 -69.567 1.00 92.56 396 TYR A O 1
ATOM 3111 N N . LYS A 1 397 ? 34.777 8.941 -68.522 1.00 94.62 397 LYS A N 1
ATOM 3112 C CA . LYS A 1 397 ? 33.971 8.927 -69.754 1.00 94.62 397 LYS A CA 1
ATOM 3113 C C . LYS A 1 397 ? 34.363 10.075 -70.685 1.00 94.62 397 LYS A C 1
ATOM 3115 O O . LYS A 1 397 ? 34.584 9.828 -71.868 1.00 94.62 397 LYS A O 1
ATOM 3120 N N . ASP A 1 398 ? 34.542 11.281 -70.151 1.00 94.62 398 ASP A N 1
ATOM 3121 C CA . ASP A 1 398 ? 34.983 12.452 -70.916 1.00 94.62 398 ASP A CA 1
ATOM 3122 C C . ASP A 1 398 ? 36.400 12.261 -71.477 1.00 94.62 398 ASP A C 1
ATOM 3124 O O . ASP A 1 398 ? 36.652 12.535 -72.652 1.00 94.62 398 ASP A O 1
ATOM 3128 N N . SER A 1 399 ? 37.327 11.730 -70.671 1.00 93.81 399 SER A N 1
ATOM 3129 C CA . SER A 1 399 ? 38.688 11.431 -71.129 1.00 93.81 399 SER A CA 1
ATOM 3130 C C . SER A 1 399 ? 38.715 10.368 -72.229 1.00 93.81 399 SER A C 1
ATOM 3132 O O . SER A 1 399 ? 39.508 10.491 -73.162 1.00 93.81 399 SER A O 1
ATOM 3134 N N . ILE A 1 400 ? 37.881 9.328 -72.134 1.00 93.56 400 ILE A N 1
ATOM 3135 C CA . ILE A 1 400 ? 37.750 8.302 -73.176 1.00 93.56 400 ILE A CA 1
ATOM 3136 C C . ILE A 1 400 ? 37.194 8.932 -74.453 1.00 93.56 400 ILE A C 1
ATOM 3138 O O . ILE A 1 400 ? 37.791 8.749 -75.509 1.00 93.56 400 ILE A O 1
ATOM 3142 N N . ALA A 1 401 ? 36.123 9.726 -74.362 1.00 92.69 401 ALA A N 1
ATOM 3143 C CA . ALA A 1 401 ? 35.543 10.409 -75.516 1.00 92.69 401 ALA A CA 1
ATOM 3144 C C . ALA A 1 401 ? 36.557 11.342 -76.206 1.00 92.69 401 ALA A C 1
ATOM 3146 O O . ALA A 1 401 ? 36.635 11.379 -77.435 1.00 92.69 401 ALA A O 1
ATOM 3147 N N . MET A 1 402 ? 37.382 12.053 -75.429 1.00 92.56 402 MET A N 1
ATOM 3148 C CA . MET A 1 402 ? 38.454 12.896 -75.965 1.00 92.56 402 MET A CA 1
ATOM 3149 C C . MET A 1 402 ? 39.519 12.071 -76.701 1.00 92.56 402 MET A C 1
ATOM 3151 O O . MET A 1 402 ? 39.907 12.428 -77.812 1.00 92.56 402 MET A O 1
ATOM 3155 N N . LEU A 1 403 ? 39.960 10.950 -76.120 1.00 93.31 403 LEU A N 1
ATOM 3156 C CA . LEU A 1 403 ? 40.924 10.042 -76.754 1.00 93.31 403 LEU A CA 1
ATOM 3157 C C . LEU A 1 403 ? 40.353 9.366 -78.008 1.00 93.31 403 LEU A C 1
ATOM 3159 O O . LEU A 1 403 ? 41.076 9.173 -78.983 1.00 93.31 403 LEU A O 1
ATOM 3163 N N . GLU A 1 404 ? 39.069 9.007 -78.015 1.00 92.81 404 GLU A N 1
ATOM 3164 C CA . GLU A 1 404 ? 38.389 8.468 -79.196 1.00 92.81 404 GLU A CA 1
ATOM 3165 C C . GLU A 1 404 ? 38.318 9.504 -80.325 1.00 92.81 404 GLU A C 1
ATOM 3167 O O . GLU A 1 404 ? 38.585 9.163 -81.479 1.00 92.81 404 GLU A O 1
ATOM 3172 N N . ALA A 1 405 ? 38.039 10.771 -79.999 1.00 92.06 405 ALA A N 1
ATOM 3173 C CA . ALA A 1 405 ? 38.064 11.870 -80.960 1.00 92.06 405 ALA A CA 1
ATOM 3174 C C . ALA A 1 405 ? 39.480 12.132 -81.506 1.00 92.06 405 ALA A C 1
ATOM 3176 O O . ALA A 1 405 ? 39.655 12.293 -82.714 1.00 92.06 405 ALA A O 1
ATOM 3177 N N . GLU A 1 406 ? 40.503 12.119 -80.646 1.00 91.94 406 GLU A N 1
ATOM 3178 C CA . GLU A 1 406 ? 41.903 12.266 -81.061 1.00 91.94 406 GLU A CA 1
ATOM 3179 C C . GLU A 1 406 ? 42.352 11.100 -81.951 1.00 91.94 406 GLU A C 1
ATOM 3181 O O . GLU A 1 406 ? 42.954 11.314 -83.004 1.00 91.94 406 GLU A O 1
ATOM 3186 N N . LYS A 1 407 ? 41.994 9.861 -81.590 1.00 93.44 407 LYS A N 1
ATOM 3187 C CA . LYS A 1 407 ? 42.234 8.675 -82.421 1.00 93.44 407 LYS A CA 1
ATOM 3188 C C . LYS A 1 407 ? 41.563 8.805 -83.788 1.00 93.44 407 LYS A C 1
ATOM 3190 O O . LYS A 1 407 ? 42.184 8.455 -84.789 1.00 93.44 407 LYS A O 1
ATOM 3195 N N . ALA A 1 408 ? 40.319 9.282 -83.845 1.00 92.69 408 ALA A N 1
ATOM 3196 C CA . ALA A 1 408 ? 39.610 9.497 -85.104 1.00 92.69 408 ALA A CA 1
ATOM 3197 C C . ALA A 1 408 ? 40.318 10.544 -85.983 1.00 92.69 408 ALA A C 1
ATOM 3199 O O . ALA A 1 408 ? 40.556 10.284 -87.160 1.00 92.69 408 ALA A O 1
ATOM 3200 N N . ALA A 1 409 ? 40.741 11.672 -85.404 1.00 91.62 409 ALA A N 1
ATOM 3201 C CA . ALA A 1 409 ? 41.503 12.699 -86.117 1.00 91.62 409 ALA A CA 1
ATOM 3202 C C . ALA A 1 409 ? 42.873 12.185 -86.604 1.00 91.62 409 ALA A C 1
ATOM 3204 O O . ALA A 1 409 ? 43.315 12.505 -87.708 1.00 91.62 409 ALA A O 1
ATOM 3205 N N . ALA A 1 410 ? 43.549 11.359 -85.802 1.00 90.69 410 ALA A N 1
ATOM 3206 C CA . ALA A 1 410 ? 44.805 10.728 -86.191 1.00 90.69 410 ALA A CA 1
ATOM 3207 C C . ALA A 1 410 ? 44.613 9.729 -87.343 1.00 90.69 410 ALA A C 1
ATOM 3209 O O . ALA A 1 410 ? 45.432 9.713 -88.258 1.00 90.69 410 ALA A O 1
ATOM 3210 N N . LEU A 1 411 ? 43.537 8.933 -87.328 1.00 92.56 411 LEU A N 1
ATOM 3211 C CA . LEU A 1 411 ? 43.184 8.039 -88.436 1.00 92.56 411 LEU A CA 1
ATOM 3212 C C . LEU A 1 411 ? 42.916 8.825 -89.724 1.00 92.56 411 LEU A C 1
ATOM 3214 O O . LEU A 1 411 ? 43.485 8.487 -90.753 1.00 92.56 411 LEU A O 1
ATOM 3218 N N . GLU A 1 412 ? 42.158 9.922 -89.657 1.00 91.44 412 GLU A N 1
ATOM 3219 C CA . GLU A 1 412 ? 41.922 10.791 -90.818 1.00 91.44 412 GLU A CA 1
ATOM 3220 C C . GLU A 1 412 ? 43.233 11.396 -91.360 1.00 91.44 412 GLU A C 1
ATOM 3222 O O . GLU A 1 412 ? 43.455 11.462 -92.570 1.00 91.44 412 GLU A O 1
ATOM 3227 N N . SER A 1 413 ? 44.153 11.783 -90.470 1.00 90.88 413 SER A N 1
ATOM 3228 C CA . SER A 1 413 ? 45.497 12.238 -90.849 1.00 90.88 413 SER A CA 1
ATOM 3229 C C . SER A 1 413 ? 46.328 11.130 -91.510 1.00 90.88 413 SER A C 1
ATOM 3231 O O . SER A 1 413 ? 47.021 11.385 -92.497 1.00 90.88 413 SER A O 1
ATOM 3233 N N . VAL A 1 414 ? 46.250 9.893 -91.008 1.00 92.38 414 VAL A N 1
ATOM 3234 C CA . VAL A 1 414 ? 46.899 8.724 -91.622 1.00 92.38 414 VAL A CA 1
ATOM 3235 C C . VAL A 1 414 ? 46.329 8.466 -93.011 1.00 92.38 414 VAL A C 1
ATOM 3237 O O . VAL A 1 414 ? 47.117 8.362 -93.947 1.00 92.38 414 VAL A O 1
ATOM 3240 N N . ASP A 1 415 ? 45.006 8.458 -93.175 1.00 91.69 415 ASP A N 1
ATOM 3241 C CA . ASP A 1 415 ? 44.347 8.284 -94.474 1.00 91.69 415 ASP A CA 1
ATOM 3242 C C . ASP A 1 415 ? 44.778 9.385 -95.462 1.00 91.69 415 ASP A C 1
ATOM 3244 O O . ASP A 1 415 ? 45.100 9.119 -96.624 1.00 91.69 415 ASP A O 1
ATOM 3248 N N . ALA A 1 416 ? 44.873 10.637 -94.997 1.00 89.75 416 ALA A N 1
ATOM 3249 C CA . ALA A 1 416 ? 45.373 11.755 -95.795 1.00 89.75 416 ALA A CA 1
ATOM 3250 C C . ALA A 1 416 ? 46.855 11.587 -96.179 1.00 89.75 416 ALA A C 1
ATOM 3252 O O . ALA A 1 416 ? 47.252 11.869 -97.318 1.00 89.75 416 ALA A O 1
ATOM 3253 N N . HIS A 1 417 ? 47.692 11.121 -95.249 1.00 90.00 417 HIS A N 1
ATOM 3254 C CA . HIS A 1 417 ? 49.092 10.808 -95.515 1.00 90.00 417 HIS A CA 1
ATOM 3255 C C . HIS A 1 417 ? 49.244 9.629 -96.482 1.00 90.00 417 HIS A C 1
ATOM 3257 O O . HIS A 1 417 ? 50.070 9.715 -97.390 1.00 90.00 417 HIS A O 1
ATOM 3263 N N . GLU A 1 418 ? 48.434 8.580 -96.359 1.00 93.06 418 GLU A N 1
ATOM 3264 C CA . GLU A 1 418 ? 48.413 7.434 -97.267 1.00 93.06 418 GLU A CA 1
ATOM 3265 C C . GLU A 1 418 ? 47.992 7.861 -98.677 1.00 93.06 418 GLU A C 1
ATOM 3267 O O . GLU A 1 418 ? 48.672 7.541 -99.654 1.00 93.06 418 GLU A O 1
ATOM 3272 N N . ALA A 1 419 ? 46.954 8.692 -98.802 1.00 90.06 419 ALA A N 1
ATOM 3273 C CA . ALA A 1 419 ? 46.566 9.291 -100.076 1.00 90.06 419 ALA A CA 1
ATOM 3274 C C . ALA A 1 419 ? 47.712 10.110 -100.699 1.00 90.06 419 ALA A C 1
ATOM 3276 O O . ALA A 1 419 ? 47.962 10.031 -101.907 1.00 90.06 419 ALA A O 1
ATOM 3277 N N . LYS A 1 420 ? 48.459 10.864 -99.882 1.00 91.00 420 LYS A N 1
ATOM 3278 C CA . LYS A 1 420 ? 49.633 11.625 -100.334 1.00 91.00 420 LYS A CA 1
ATOM 3279 C C . LYS A 1 420 ? 50.783 10.716 -100.773 1.00 91.00 420 LYS A C 1
ATOM 3281 O O . LYS A 1 420 ? 51.414 11.008 -101.787 1.00 91.00 420 LYS A O 1
ATOM 3286 N N . VAL A 1 421 ? 51.042 9.622 -100.055 1.00 91.38 421 VAL A N 1
ATOM 3287 C CA . VAL A 1 421 ? 52.029 8.600 -100.438 1.00 91.38 421 VAL A CA 1
ATOM 3288 C C . VAL A 1 421 ? 51.634 7.949 -101.758 1.00 91.38 421 VAL A C 1
ATOM 3290 O O . VAL A 1 421 ? 52.463 7.855 -102.656 1.00 91.38 421 VAL A O 1
ATOM 3293 N N . ASN A 1 422 ? 50.365 7.581 -101.929 1.00 90.44 422 ASN A N 1
ATOM 3294 C CA . ASN A 1 422 ? 49.860 7.012 -103.177 1.00 90.44 422 ASN A CA 1
ATOM 3295 C C . ASN A 1 422 ? 50.013 7.988 -104.351 1.00 90.44 422 ASN A C 1
ATOM 3297 O O . ASN A 1 422 ? 50.453 7.587 -105.429 1.00 90.44 422 ASN A O 1
ATOM 3301 N N . LYS A 1 423 ? 49.741 9.281 -104.134 1.00 91.38 423 LYS A N 1
ATOM 3302 C CA . LYS A 1 423 ? 49.990 10.327 -105.135 1.00 91.38 423 LYS A CA 1
ATOM 3303 C C . LYS A 1 423 ? 51.475 10.442 -105.489 1.00 91.38 423 LYS A C 1
ATOM 3305 O O . LYS A 1 423 ? 51.811 10.435 -106.669 1.00 91.38 423 LYS A O 1
ATOM 3310 N N . LEU A 1 424 ? 52.358 10.504 -104.493 1.00 89.50 424 LEU A N 1
ATOM 3311 C CA . LEU A 1 424 ? 53.809 10.554 -104.707 1.00 89.50 424 LEU A CA 1
ATOM 3312 C C . LEU A 1 424 ? 54.329 9.302 -105.421 1.00 89.50 424 LEU A C 1
ATOM 3314 O O . LEU A 1 424 ? 55.181 9.413 -106.294 1.00 89.50 424 LEU A O 1
ATOM 3318 N N . ASN A 1 425 ? 53.804 8.120 -105.099 1.00 90.06 425 ASN A N 1
ATOM 3319 C CA . ASN A 1 425 ? 54.151 6.875 -105.782 1.00 90.06 425 ASN A CA 1
ATOM 3320 C C . ASN A 1 425 ? 53.699 6.892 -107.249 1.00 90.06 425 ASN A C 1
ATOM 3322 O O . ASN A 1 425 ? 54.443 6.437 -108.115 1.00 90.06 425 ASN A O 1
ATOM 3326 N N . ALA A 1 426 ? 52.519 7.445 -107.549 1.00 88.44 426 ALA A N 1
ATOM 3327 C CA . ALA A 1 426 ? 52.060 7.635 -108.924 1.00 88.44 426 ALA A CA 1
ATOM 3328 C C . ALA A 1 426 ? 52.947 8.635 -109.687 1.00 88.44 426 ALA A C 1
ATOM 3330 O O . ALA A 1 426 ? 53.369 8.352 -110.807 1.00 88.44 426 ALA A O 1
ATOM 3331 N N . GLU A 1 427 ? 53.293 9.766 -109.065 1.00 89.19 427 GLU A N 1
ATOM 3332 C CA . GLU A 1 427 ? 54.243 10.738 -109.622 1.00 89.19 427 GLU A CA 1
ATOM 3333 C C . GLU A 1 427 ? 55.623 10.106 -109.853 1.00 89.19 427 GLU A C 1
ATOM 3335 O O . GLU A 1 427 ? 56.217 10.299 -110.911 1.00 89.19 427 GLU A O 1
ATOM 3340 N N . PHE A 1 428 ? 56.123 9.300 -108.913 1.00 89.38 428 PHE A N 1
ATOM 3341 C CA . PHE A 1 428 ? 57.385 8.576 -109.052 1.00 89.38 428 PHE A CA 1
ATOM 3342 C C . PHE A 1 428 ? 57.334 7.543 -110.182 1.00 89.38 428 PHE A C 1
ATOM 3344 O O . PHE A 1 428 ? 58.303 7.410 -110.926 1.00 89.38 428 PHE A O 1
ATOM 3351 N N . ALA A 1 429 ? 56.212 6.839 -110.357 1.00 86.56 429 ALA A N 1
ATOM 3352 C CA . ALA A 1 429 ? 56.020 5.913 -111.469 1.00 86.56 429 ALA A CA 1
ATOM 3353 C C . ALA A 1 429 ? 56.048 6.641 -112.823 1.00 86.56 429 ALA A C 1
ATOM 3355 O O . ALA A 1 429 ? 56.718 6.182 -113.749 1.00 86.56 429 ALA A O 1
ATOM 3356 N N . GLU A 1 430 ? 55.392 7.799 -112.932 1.00 86.56 430 GLU A N 1
ATOM 3357 C CA . GLU A 1 430 ? 55.471 8.652 -114.124 1.00 86.56 430 GLU A CA 1
ATOM 3358 C C . GLU A 1 430 ? 56.891 9.181 -114.353 1.00 86.56 430 GLU A C 1
ATOM 3360 O O . GLU A 1 430 ? 57.397 9.151 -115.474 1.00 86.56 430 GLU A O 1
ATOM 3365 N N . LEU A 1 431 ? 57.590 9.585 -113.293 1.00 88.06 431 LEU A N 1
ATOM 3366 C CA . LEU A 1 431 ? 58.974 10.045 -113.379 1.00 88.06 431 LEU A CA 1
ATOM 3367 C C . LEU A 1 431 ? 59.936 8.911 -113.772 1.00 88.06 431 LEU A C 1
ATOM 3369 O O . LEU A 1 431 ? 60.875 9.141 -114.531 1.00 88.06 431 LEU A O 1
ATOM 3373 N N . SER A 1 432 ? 59.681 7.676 -113.328 1.00 87.31 432 SER A N 1
ATOM 3374 C CA . SER A 1 432 ? 60.406 6.476 -113.761 1.00 87.31 432 SER A CA 1
ATOM 3375 C C . SER A 1 432 ? 60.180 6.196 -115.245 1.00 87.31 432 SER A C 1
ATOM 3377 O O . SER A 1 432 ? 61.154 6.016 -115.973 1.00 87.31 432 SER A O 1
ATOM 3379 N N . LYS A 1 433 ? 58.931 6.255 -115.730 1.00 86.81 433 LYS A N 1
ATOM 3380 C CA . LYS A 1 433 ? 58.629 6.146 -117.170 1.00 86.81 433 LYS A CA 1
ATOM 3381 C C . LYS A 1 433 ? 59.320 7.247 -117.972 1.00 86.81 433 LYS A C 1
ATOM 3383 O O . LYS A 1 433 ? 59.900 6.972 -119.018 1.00 86.81 433 LYS A O 1
ATOM 3388 N N . ALA A 1 434 ? 59.304 8.485 -117.477 1.00 83.12 434 ALA A N 1
ATOM 3389 C CA . ALA A 1 434 ? 59.991 9.608 -118.108 1.00 83.12 434 ALA A CA 1
ATOM 3390 C C . ALA A 1 434 ? 61.513 9.403 -118.132 1.00 83.12 434 ALA A C 1
ATOM 3392 O O . ALA A 1 434 ? 62.155 9.691 -119.138 1.00 83.12 434 ALA A O 1
ATOM 3393 N N . LYS A 1 435 ? 62.096 8.858 -117.057 1.00 87.75 435 LYS A N 1
ATOM 3394 C CA . LYS A 1 435 ? 63.516 8.491 -116.989 1.00 87.75 435 LYS A CA 1
ATOM 3395 C C . LYS A 1 435 ? 63.864 7.389 -117.992 1.00 87.75 435 LYS A C 1
ATOM 3397 O O . LYS A 1 435 ? 64.892 7.492 -118.655 1.00 87.75 435 LYS A O 1
ATOM 3402 N N . GLU A 1 436 ? 63.032 6.359 -118.116 1.00 84.75 436 GLU A N 1
ATOM 3403 C CA . GLU A 1 436 ? 63.204 5.292 -119.108 1.00 84.75 436 GLU A CA 1
ATOM 3404 C C . GLU A 1 436 ? 63.094 5.834 -120.539 1.00 84.75 436 GLU A C 1
ATOM 3406 O O . GLU A 1 436 ? 63.976 5.580 -121.358 1.00 84.75 436 GLU A O 1
ATOM 3411 N N . ALA A 1 437 ? 62.084 6.660 -120.827 1.00 81.00 437 ALA A N 1
ATOM 3412 C CA . ALA A 1 437 ? 61.922 7.319 -122.123 1.00 81.00 437 ALA A CA 1
ATOM 3413 C C . ALA A 1 437 ? 63.106 8.244 -122.452 1.00 81.00 437 ALA A C 1
ATOM 3415 O O . ALA A 1 437 ? 63.618 8.236 -123.573 1.00 81.00 437 ALA A O 1
ATOM 3416 N N . LEU A 1 438 ? 63.595 9.000 -121.464 1.00 85.31 438 LEU A N 1
ATOM 3417 C CA . LEU A 1 438 ? 64.783 9.830 -121.618 1.00 85.31 438 LEU A CA 1
ATOM 3418 C C . LEU A 1 438 ? 66.010 8.967 -121.922 1.00 85.31 438 LEU A C 1
ATOM 3420 O O . LEU A 1 438 ? 66.756 9.308 -122.833 1.00 85.31 438 LEU A O 1
ATOM 3424 N N . ALA A 1 439 ? 66.206 7.843 -121.226 1.00 80.69 439 ALA A N 1
ATOM 3425 C CA . ALA A 1 439 ? 67.310 6.922 -121.496 1.00 80.69 439 ALA A CA 1
ATOM 3426 C C . ALA A 1 439 ? 67.267 6.375 -122.933 1.00 80.69 439 ALA A C 1
ATOM 3428 O O . ALA A 1 439 ? 68.307 6.332 -123.589 1.00 80.69 439 ALA A O 1
ATOM 3429 N N . VAL A 1 440 ? 66.076 6.045 -123.448 1.00 83.62 440 VAL A N 1
ATOM 3430 C CA . VAL A 1 440 ? 65.879 5.656 -124.856 1.00 83.62 440 VAL A CA 1
ATOM 3431 C C . VAL A 1 440 ? 66.291 6.789 -125.799 1.00 83.62 440 VAL A C 1
ATOM 3433 O O . VAL A 1 440 ? 67.124 6.570 -126.676 1.00 83.62 440 VAL A O 1
ATOM 3436 N N . SER A 1 441 ? 65.798 8.012 -125.577 1.00 80.19 441 SER A N 1
ATOM 3437 C CA . SER A 1 441 ? 66.148 9.174 -126.412 1.00 80.19 441 SER A CA 1
ATOM 3438 C C . SER A 1 441 ? 67.645 9.512 -126.371 1.00 80.19 441 SER A C 1
ATOM 3440 O O . SER A 1 441 ? 68.230 9.916 -127.374 1.00 80.19 441 SER A O 1
ATOM 3442 N N . LEU A 1 442 ? 68.300 9.305 -125.224 1.00 83.00 442 LEU A N 1
ATOM 3443 C CA . LEU A 1 442 ? 69.734 9.527 -125.048 1.00 83.00 442 LEU A CA 1
ATOM 3444 C C . LEU A 1 442 ? 70.535 8.491 -125.844 1.00 83.00 442 LEU A C 1
ATOM 3446 O O . LEU A 1 442 ? 71.549 8.828 -126.450 1.00 83.00 442 LEU A O 1
ATOM 3450 N N . GLU A 1 443 ? 70.070 7.243 -125.887 1.00 81.12 443 GLU A N 1
ATOM 3451 C CA . GLU A 1 443 ? 70.697 6.182 -126.674 1.00 81.12 443 GLU A CA 1
ATOM 3452 C C . GLU A 1 443 ? 70.490 6.385 -128.187 1.00 81.12 443 GLU A C 1
ATOM 3454 O O . GLU A 1 443 ? 71.414 6.171 -128.975 1.00 81.12 443 GLU A O 1
ATOM 3459 N N . GLU A 1 444 ? 69.324 6.886 -128.602 1.00 81.00 444 GLU A N 1
ATOM 3460 C CA . GLU A 1 444 ? 69.076 7.338 -129.978 1.00 81.00 444 GLU A CA 1
ATOM 3461 C C . GLU A 1 444 ? 69.977 8.518 -130.363 1.00 81.00 444 GLU A C 1
ATOM 3463 O O . GLU A 1 444 ? 70.596 8.505 -131.429 1.00 81.00 444 GLU A O 1
ATOM 3468 N N . LEU A 1 445 ? 70.136 9.502 -129.475 1.00 81.12 445 LEU A N 1
ATOM 3469 C CA . LEU A 1 445 ? 71.006 10.655 -129.699 1.00 81.12 445 LEU A CA 1
ATOM 3470 C C . LEU A 1 445 ? 72.486 10.259 -129.745 1.00 81.12 445 LEU A C 1
ATOM 3472 O O . LEU A 1 445 ? 73.227 10.780 -130.575 1.00 81.12 445 LEU A O 1
ATOM 3476 N N . LYS A 1 446 ? 72.928 9.297 -128.922 1.00 81.50 446 LYS A N 1
ATOM 3477 C CA . LYS A 1 446 ? 74.274 8.709 -129.038 1.00 81.50 446 LYS A CA 1
ATOM 3478 C C . LYS A 1 446 ? 74.478 8.034 -130.390 1.00 81.50 446 LYS A C 1
ATOM 3480 O O . LYS A 1 446 ? 75.535 8.224 -130.986 1.00 81.50 446 LYS A O 1
ATOM 3485 N N . LYS A 1 447 ? 73.494 7.276 -130.892 1.00 80.12 447 LYS A N 1
ATOM 3486 C CA . LYS A 1 447 ? 73.560 6.675 -132.235 1.00 80.12 447 LYS A CA 1
ATOM 3487 C C . LYS A 1 447 ? 73.641 7.741 -133.327 1.00 80.12 447 LYS A C 1
ATOM 3489 O O . LYS A 1 447 ? 74.477 7.612 -134.216 1.00 80.12 447 LYS A O 1
ATOM 3494 N N . ALA A 1 448 ? 72.837 8.800 -133.232 1.00 77.38 448 ALA A N 1
ATOM 3495 C CA . ALA A 1 448 ? 72.880 9.925 -134.166 1.00 77.38 448 ALA A CA 1
ATOM 3496 C C . ALA A 1 448 ? 74.247 10.630 -134.141 1.00 77.38 448 ALA A C 1
ATOM 3498 O O . ALA A 1 448 ? 74.868 10.803 -135.185 1.00 77.38 448 ALA A O 1
ATOM 3499 N N . LYS A 1 449 ? 74.781 10.934 -132.951 1.00 79.62 449 LYS A N 1
ATOM 3500 C CA . LYS A 1 449 ? 76.124 11.513 -132.789 1.00 79.62 449 LYS A CA 1
ATOM 3501 C C . LYS A 1 449 ? 77.237 10.594 -133.285 1.00 79.62 449 LYS A C 1
ATOM 3503 O O . LYS A 1 449 ? 78.207 11.082 -133.850 1.00 79.62 449 LYS A O 1
ATOM 3508 N N . ALA A 1 450 ? 77.132 9.282 -133.083 1.00 75.12 450 ALA A N 1
ATOM 3509 C CA . ALA A 1 450 ? 78.100 8.323 -133.614 1.00 75.12 450 ALA A CA 1
ATOM 3510 C C . ALA A 1 450 ? 78.066 8.274 -135.150 1.00 75.12 450 ALA A C 1
ATOM 3512 O O . ALA A 1 450 ? 79.118 8.183 -135.779 1.00 75.12 450 ALA A O 1
ATOM 3513 N N . ALA A 1 451 ? 76.879 8.389 -135.755 1.00 75.38 451 ALA A N 1
ATOM 3514 C CA . ALA A 1 451 ? 76.739 8.529 -137.201 1.00 75.38 451 ALA A CA 1
ATOM 3515 C C . ALA A 1 451 ? 77.393 9.828 -137.704 1.00 75.38 451 ALA A C 1
ATOM 3517 O O . ALA A 1 451 ? 78.178 9.780 -138.645 1.00 75.38 451 ALA A O 1
ATOM 3518 N N . GLU A 1 452 ? 77.162 10.949 -137.017 1.00 77.25 452 GLU A N 1
ATOM 3519 C CA . GLU A 1 452 ? 77.770 12.252 -137.320 1.00 77.25 452 GLU A CA 1
ATOM 3520 C C . GLU A 1 452 ? 79.307 12.217 -137.190 1.00 77.25 452 GLU A C 1
ATOM 3522 O O . GLU A 1 452 ? 80.027 12.728 -138.044 1.00 77.25 452 GLU A O 1
ATOM 3527 N N . ILE A 1 453 ? 79.839 11.550 -136.156 1.00 77.31 453 ILE A N 1
ATOM 3528 C CA . ILE A 1 453 ? 81.286 11.343 -135.973 1.00 77.31 453 ILE A CA 1
ATOM 3529 C C . ILE A 1 453 ? 81.869 10.494 -137.107 1.00 77.31 453 ILE A C 1
ATOM 3531 O O . ILE A 1 453 ? 82.934 10.834 -137.620 1.00 77.31 453 ILE A O 1
ATOM 3535 N N . ASN A 1 454 ? 81.190 9.423 -137.524 1.00 74.56 454 ASN A N 1
ATOM 3536 C CA . ASN A 1 454 ? 81.633 8.606 -138.656 1.00 74.56 454 ASN A CA 1
ATOM 3537 C C . ASN A 1 454 ? 81.635 9.410 -139.964 1.00 74.56 454 ASN A C 1
ATOM 3539 O O . ASN A 1 454 ? 82.547 9.271 -140.780 1.00 74.56 454 ASN A O 1
ATOM 3543 N N . GLU A 1 455 ? 80.648 10.284 -140.153 1.00 76.25 455 GLU A N 1
ATOM 3544 C CA . GLU A 1 455 ? 80.562 11.178 -141.308 1.00 76.25 455 GLU A CA 1
ATOM 3545 C C . GLU A 1 455 ? 81.700 12.215 -141.298 1.00 76.25 455 GLU A C 1
ATOM 3547 O O . GLU A 1 455 ? 82.389 12.404 -142.304 1.00 76.25 455 GLU A O 1
ATOM 3552 N N . LEU A 1 456 ? 82.001 12.801 -140.134 1.00 75.56 456 LEU A N 1
ATOM 3553 C CA . LEU A 1 456 ? 83.153 13.688 -139.948 1.00 75.56 456 LEU A CA 1
ATOM 3554 C C . LEU A 1 456 ? 84.493 12.958 -140.147 1.00 75.56 456 LEU A C 1
ATOM 3556 O O . LEU A 1 456 ? 85.396 13.504 -140.781 1.00 75.56 456 LEU A O 1
ATOM 3560 N N . GLN A 1 457 ? 84.637 11.712 -139.686 1.00 72.69 457 GLN A N 1
ATOM 3561 C CA . GLN A 1 457 ? 85.834 10.897 -139.935 1.00 72.69 457 GLN A CA 1
ATOM 3562 C C . GLN A 1 457 ? 86.013 10.559 -141.425 1.00 72.69 457 GLN A C 1
ATOM 3564 O O . GLN A 1 457 ? 87.145 10.543 -141.923 1.00 72.69 457 GLN A O 1
ATOM 3569 N N . ALA A 1 458 ? 84.922 10.354 -142.169 1.00 70.50 458 ALA A N 1
ATOM 3570 C CA . ALA A 1 458 ? 84.966 10.186 -143.620 1.00 70.50 458 ALA A CA 1
ATOM 3571 C C . ALA A 1 458 ? 85.414 11.474 -144.340 1.00 70.50 458 ALA A C 1
ATOM 3573 O O . ALA A 1 458 ? 86.183 11.409 -145.304 1.00 70.50 458 ALA A O 1
ATOM 3574 N N . ILE A 1 459 ? 85.000 12.648 -143.851 1.00 72.06 459 ILE A N 1
ATOM 3575 C CA . ILE A 1 459 ? 85.451 13.952 -144.362 1.00 72.06 459 ILE A CA 1
ATOM 3576 C C . ILE A 1 459 ? 86.946 14.168 -144.083 1.00 72.06 459 ILE A C 1
ATOM 3578 O O . ILE A 1 459 ? 87.676 14.555 -144.995 1.00 72.06 459 ILE A O 1
ATOM 3582 N N . ILE A 1 460 ? 87.427 13.845 -142.878 1.00 72.69 460 ILE A N 1
ATOM 3583 C CA . ILE A 1 460 ? 88.854 13.943 -142.512 1.00 72.69 460 ILE A CA 1
ATOM 3584 C C . ILE A 1 460 ? 89.719 13.006 -143.376 1.00 72.69 460 ILE A C 1
ATOM 3586 O O . ILE A 1 460 ? 90.792 13.376 -143.852 1.00 72.69 460 ILE A O 1
ATOM 3590 N N . SER A 1 461 ? 89.229 11.801 -143.666 1.00 70.31 461 SER A N 1
ATOM 3591 C CA . SER A 1 461 ? 89.929 10.868 -144.563 1.00 70.31 461 SER A CA 1
ATOM 3592 C C . SER A 1 461 ? 90.005 11.398 -146.006 1.00 70.31 461 SER A C 1
ATOM 3594 O O . SER A 1 461 ? 90.972 11.139 -146.721 1.00 70.31 461 SER A O 1
ATOM 3596 N N . ARG A 1 462 ? 89.016 12.197 -146.435 1.00 70.62 462 ARG A N 1
ATOM 3597 C CA . ARG A 1 462 ? 89.029 12.926 -147.715 1.00 70.62 462 ARG A CA 1
ATOM 3598 C C . ARG A 1 462 ? 89.974 14.133 -147.699 1.00 70.62 462 ARG A C 1
ATOM 3600 O O . ARG A 1 462 ? 90.588 14.403 -148.729 1.00 70.62 462 ARG A O 1
ATOM 3607 N N . SER A 1 463 ? 90.123 14.837 -146.572 1.00 66.75 463 SER A N 1
ATOM 3608 C CA . SER A 1 463 ? 91.030 15.992 -146.451 1.00 66.75 463 SER A CA 1
ATOM 3609 C C . SER A 1 463 ? 92.509 15.604 -146.499 1.00 66.75 463 SER A C 1
ATOM 3611 O O . SER A 1 463 ? 93.289 16.313 -147.130 1.00 66.75 463 SER A O 1
ATOM 3613 N N . ALA A 1 464 ? 92.886 14.433 -145.976 1.00 65.81 464 ALA A N 1
ATOM 3614 C CA . ALA A 1 464 ? 94.246 13.894 -146.122 1.00 65.81 464 ALA A CA 1
ATOM 3615 C C . ALA A 1 464 ? 94.651 13.664 -147.600 1.00 65.81 464 ALA A C 1
ATOM 3617 O O . ALA A 1 464 ? 95.818 13.777 -147.974 1.00 65.81 464 ALA A O 1
ATOM 3618 N N . GLY A 1 465 ? 93.680 13.393 -148.484 1.00 65.12 465 GLY A N 1
ATOM 3619 C CA . GLY A 1 465 ? 93.908 13.293 -149.930 1.00 65.12 465 GLY A CA 1
ATOM 3620 C C . GLY A 1 465 ? 94.196 14.638 -150.614 1.00 65.12 465 GLY A C 1
ATOM 3621 O O . GLY A 1 465 ? 94.832 14.660 -151.669 1.00 65.12 465 GLY A O 1
ATOM 3622 N N . PHE A 1 466 ? 93.764 15.756 -150.021 1.00 66.94 466 PHE A N 1
ATOM 3623 C CA . PHE A 1 466 ? 94.052 17.100 -150.525 1.00 66.94 466 PHE A CA 1
ATOM 3624 C C . PHE A 1 466 ? 95.437 17.602 -150.091 1.00 66.94 466 PHE A C 1
ATOM 3626 O O . PHE A 1 466 ? 96.104 18.241 -150.900 1.00 66.94 466 PHE A O 1
ATOM 3633 N N . GLU A 1 467 ? 95.931 17.241 -148.901 1.00 65.44 467 GLU A N 1
ATOM 3634 C CA . GLU A 1 467 ? 97.293 17.593 -148.446 1.00 65.44 467 GLU A CA 1
ATOM 3635 C C . GLU A 1 467 ? 98.390 17.032 -149.365 1.00 65.44 467 GLU A C 1
ATOM 3637 O O . GLU A 1 467 ? 99.293 17.761 -149.774 1.00 65.44 467 GLU A O 1
ATOM 3642 N N . ASN A 1 468 ? 98.261 15.777 -149.810 1.00 66.94 468 ASN A N 1
ATOM 3643 C CA . ASN A 1 468 ? 99.191 15.189 -150.786 1.00 66.94 468 ASN A CA 1
ATOM 3644 C C . ASN A 1 468 ? 99.159 15.896 -152.153 1.00 66.94 468 ASN A C 1
ATOM 3646 O O . ASN A 1 468 ? 100.142 15.869 -152.892 1.00 66.94 468 ASN A O 1
ATOM 3650 N N . LYS A 1 469 ? 98.037 16.534 -152.504 1.00 69.12 469 LYS A N 1
ATOM 3651 C CA . LYS A 1 469 ? 97.871 17.273 -153.763 1.00 69.12 469 LYS A CA 1
ATOM 3652 C C . LYS A 1 469 ? 98.443 18.692 -153.672 1.00 69.12 469 LYS A C 1
ATOM 3654 O O . LYS A 1 469 ? 98.981 19.181 -154.660 1.00 69.12 469 LYS A O 1
ATOM 3659 N N . VAL A 1 470 ? 98.387 19.313 -152.491 1.00 72.50 470 VAL A N 1
ATOM 3660 C CA . VAL A 1 470 ? 99.030 20.605 -152.196 1.00 72.50 470 VAL A CA 1
ATOM 3661 C C . VAL A 1 470 ? 100.556 20.474 -152.217 1.00 72.50 470 VAL A C 1
ATOM 3663 O O . VAL A 1 470 ? 101.208 21.246 -152.915 1.00 72.50 470 VAL A O 1
ATOM 3666 N N . ALA A 1 471 ? 101.124 19.442 -151.586 1.00 70.69 471 ALA A N 1
ATOM 3667 C CA . ALA A 1 471 ? 102.575 19.217 -151.590 1.00 70.69 471 ALA A CA 1
ATOM 3668 C C . ALA A 1 471 ? 103.156 19.013 -153.008 1.00 70.69 471 ALA A C 1
ATOM 3670 O O . ALA A 1 471 ? 104.271 19.441 -153.310 1.00 70.69 471 ALA A O 1
ATOM 3671 N N . LEU A 1 472 ? 102.386 18.387 -153.907 1.00 72.69 472 LEU A N 1
ATOM 3672 C CA . LEU A 1 472 ? 102.780 18.160 -155.302 1.00 72.69 472 LEU A CA 1
ATOM 3673 C C . LEU A 1 472 ? 102.763 19.463 -156.124 1.00 72.69 472 LEU A C 1
ATOM 3675 O O . LEU A 1 472 ? 103.670 19.692 -156.922 1.00 72.69 472 LEU A O 1
ATOM 3679 N N . LEU A 1 473 ? 101.784 20.341 -155.874 1.00 72.81 473 LEU A N 1
ATOM 3680 C CA . LEU A 1 473 ? 101.692 21.663 -156.504 1.00 72.81 473 LEU A CA 1
ATOM 3681 C C . LEU A 1 473 ? 102.763 22.639 -155.991 1.00 72.81 473 LEU A C 1
ATOM 3683 O O . LEU A 1 473 ? 103.277 23.444 -156.765 1.00 72.81 473 LEU A O 1
ATOM 3687 N N . GLU A 1 474 ? 103.156 22.561 -154.718 1.00 72.44 474 GLU A N 1
ATOM 3688 C CA . GLU A 1 474 ? 104.247 23.379 -154.166 1.00 72.44 474 GLU A CA 1
ATOM 3689 C C . GLU A 1 474 ? 105.615 22.994 -154.755 1.00 72.44 474 GLU A C 1
ATOM 3691 O O . GLU A 1 474 ? 106.417 23.871 -155.090 1.00 72.44 474 GLU A O 1
ATOM 3696 N N . ALA A 1 475 ? 105.858 21.699 -154.989 1.00 72.62 475 ALA A N 1
ATOM 3697 C CA . ALA A 1 475 ? 107.056 21.226 -155.687 1.00 72.62 475 ALA A CA 1
ATOM 3698 C C . ALA A 1 475 ? 107.098 21.666 -157.166 1.00 72.62 475 ALA A C 1
ATOM 3700 O O . ALA A 1 475 ? 108.171 21.933 -157.715 1.00 72.62 475 ALA A O 1
ATOM 3701 N N . GLU A 1 476 ? 105.939 21.756 -157.820 1.00 76.69 476 GLU A N 1
ATOM 3702 C CA . GLU A 1 476 ? 105.814 22.216 -159.206 1.00 76.69 476 GLU A CA 1
ATOM 3703 C C . GLU A 1 476 ? 105.991 23.743 -159.320 1.00 76.69 476 GLU A C 1
ATOM 3705 O O . GLU A 1 476 ? 106.696 24.219 -160.213 1.00 76.69 476 GLU A O 1
ATOM 3710 N N . ASN A 1 477 ? 105.484 24.509 -158.347 1.00 73.12 477 ASN A N 1
ATOM 3711 C CA . ASN A 1 477 ? 105.730 25.951 -158.237 1.00 73.12 477 ASN A CA 1
ATOM 3712 C C . ASN A 1 477 ? 107.215 26.284 -158.029 1.00 73.12 477 ASN A C 1
ATOM 3714 O O . ASN A 1 477 ? 107.725 27.213 -158.653 1.00 73.12 477 ASN A O 1
ATOM 3718 N N . ALA A 1 478 ? 107.945 25.507 -157.223 1.00 76.19 478 ALA A N 1
ATOM 3719 C CA . ALA A 1 478 ? 109.387 25.705 -157.047 1.00 76.19 478 ALA A CA 1
ATOM 3720 C C . ALA A 1 478 ? 110.175 25.497 -158.359 1.00 76.19 478 ALA A C 1
ATOM 3722 O O . ALA A 1 478 ? 111.118 26.238 -158.648 1.00 76.19 478 ALA A O 1
ATOM 3723 N N . LYS A 1 479 ? 109.759 24.536 -159.200 1.00 75.69 479 LYS A N 1
ATOM 3724 C CA . LYS A 1 479 ? 110.356 24.315 -160.531 1.00 75.69 479 LYS A CA 1
ATOM 3725 C C . LYS A 1 479 ? 110.068 25.465 -161.497 1.00 75.69 479 LYS A C 1
ATOM 3727 O O . LYS A 1 479 ? 110.967 25.879 -162.228 1.00 75.69 479 LYS A O 1
ATOM 3732 N N . LEU A 1 480 ? 108.845 25.996 -161.491 1.00 76.81 480 LEU A N 1
ATOM 3733 C CA . LEU A 1 480 ? 108.473 27.150 -162.316 1.00 76.81 480 LEU A CA 1
ATOM 3734 C C . LEU A 1 480 ? 109.212 28.424 -161.887 1.00 76.81 480 LEU A C 1
ATOM 3736 O O . LEU A 1 480 ? 109.676 29.171 -162.746 1.00 76.81 480 LEU A O 1
ATOM 3740 N N . GLN A 1 481 ? 109.413 28.631 -160.584 1.00 74.69 481 GLN A N 1
ATOM 3741 C CA . GLN A 1 481 ? 110.142 29.791 -160.068 1.00 74.69 481 GLN A CA 1
ATOM 3742 C C . GLN A 1 481 ? 111.619 29.799 -160.498 1.00 74.69 481 GLN A C 1
ATOM 3744 O O . GLN A 1 481 ? 112.149 30.845 -160.870 1.00 74.69 481 GLN A O 1
ATOM 3749 N N . ASN A 1 482 ? 112.274 28.634 -160.538 1.00 74.19 482 ASN A N 1
ATOM 3750 C CA . ASN A 1 482 ? 113.634 28.522 -161.079 1.00 74.19 482 ASN A CA 1
ATOM 3751 C C . ASN A 1 482 ? 113.684 28.809 -162.589 1.00 74.19 482 ASN A C 1
ATOM 3753 O O . ASN A 1 482 ? 114.624 29.445 -163.062 1.00 74.19 482 ASN A O 1
ATOM 3757 N N . LYS A 1 483 ? 112.646 28.416 -163.340 1.00 75.31 483 LYS A N 1
ATOM 3758 C CA . LYS A 1 483 ? 112.541 28.704 -164.779 1.00 75.31 483 LYS A CA 1
ATOM 3759 C C . LYS A 1 483 ? 112.358 30.196 -165.076 1.00 75.31 483 LYS A C 1
ATOM 3761 O O . LYS A 1 483 ? 112.881 30.685 -166.074 1.00 75.31 483 LYS A O 1
ATOM 3766 N N . ILE A 1 484 ? 111.652 30.920 -164.206 1.00 75.88 484 ILE A N 1
ATOM 3767 C CA . ILE A 1 484 ? 111.489 32.379 -164.298 1.00 75.88 484 ILE A CA 1
ATOM 3768 C C . ILE A 1 484 ? 112.834 33.087 -164.086 1.00 75.88 484 ILE A C 1
ATOM 3770 O O . ILE A 1 484 ? 113.200 33.943 -164.886 1.00 75.88 484 ILE A O 1
ATOM 3774 N N . ASN A 1 485 ? 113.620 32.667 -163.092 1.00 73.81 485 ASN A N 1
ATOM 3775 C CA . ASN A 1 485 ? 114.931 33.267 -162.825 1.00 73.81 485 ASN A CA 1
ATOM 3776 C C . ASN A 1 485 ? 115.936 33.053 -163.981 1.00 73.81 485 ASN A C 1
ATOM 3778 O O . ASN A 1 485 ? 116.722 33.950 -164.285 1.00 73.81 485 ASN A O 1
ATOM 3782 N N . GLU A 1 486 ? 115.895 31.900 -164.662 1.00 73.31 486 GLU A N 1
ATOM 3783 C CA . GLU A 1 486 ? 116.692 31.653 -165.879 1.00 73.31 486 GLU A CA 1
ATOM 3784 C C . GLU A 1 486 ? 116.286 32.571 -167.045 1.00 73.31 486 GLU A C 1
ATOM 3786 O O . GLU A 1 486 ? 117.144 33.080 -167.770 1.00 73.31 486 GLU A O 1
ATOM 3791 N N . LEU A 1 487 ? 114.981 32.802 -167.228 1.00 72.19 487 LEU A N 1
ATOM 3792 C CA . LEU A 1 487 ? 114.463 33.662 -168.296 1.00 72.19 487 LEU A CA 1
ATOM 3793 C C . LEU A 1 487 ? 114.762 35.148 -168.048 1.00 72.19 487 LEU A C 1
ATOM 3795 O O . LEU A 1 487 ? 115.074 35.869 -168.997 1.00 72.19 487 LEU A O 1
ATOM 3799 N N . ASP A 1 488 ? 114.752 35.601 -166.794 1.00 71.31 488 ASP A N 1
ATOM 3800 C CA . ASP A 1 488 ? 115.129 36.976 -166.443 1.00 71.31 488 ASP A CA 1
ATOM 3801 C C . ASP A 1 488 ? 116.630 37.242 -166.653 1.00 71.31 488 ASP A C 1
ATOM 3803 O O . ASP A 1 488 ? 117.008 38.313 -167.141 1.00 71.31 488 ASP A O 1
ATOM 3807 N N . ALA A 1 489 ? 117.492 36.250 -166.399 1.00 68.38 489 ALA A N 1
ATOM 3808 C CA . ALA A 1 489 ? 118.917 36.336 -166.724 1.00 68.38 489 ALA A CA 1
ATOM 3809 C C . ALA A 1 489 ? 119.167 36.403 -168.248 1.00 68.38 489 ALA A C 1
ATOM 3811 O O . ALA A 1 489 ? 120.008 37.180 -168.709 1.00 68.38 489 ALA A O 1
ATOM 3812 N N . ALA A 1 490 ? 118.398 35.653 -169.047 1.00 67.69 490 ALA A N 1
ATOM 3813 C CA . ALA A 1 490 ? 118.476 35.684 -170.511 1.00 67.69 490 ALA A CA 1
ATOM 3814 C C . ALA A 1 490 ? 117.967 37.012 -171.112 1.00 67.69 490 ALA A C 1
ATOM 3816 O O . ALA A 1 490 ? 118.563 37.537 -172.057 1.00 67.69 490 ALA A O 1
ATOM 3817 N N . ASN A 1 491 ? 116.915 37.604 -170.537 1.00 64.56 491 ASN A N 1
ATOM 3818 C CA . ASN A 1 491 ? 116.383 38.900 -170.972 1.00 64.56 491 ASN A CA 1
ATOM 3819 C C . ASN A 1 491 ? 117.332 40.070 -170.663 1.00 64.56 491 ASN A C 1
ATOM 3821 O O . ASN A 1 491 ? 117.468 40.980 -171.485 1.00 64.56 491 ASN A O 1
ATOM 3825 N N . GLN A 1 492 ? 118.041 40.049 -169.528 1.00 68.00 492 GLN A N 1
ATOM 3826 C CA . GLN A 1 492 ? 119.072 41.057 -169.243 1.00 68.00 492 GLN A CA 1
ATOM 3827 C C . GLN A 1 492 ? 120.275 40.948 -170.199 1.00 68.00 492 GLN A C 1
ATOM 3829 O O . GLN A 1 492 ? 120.822 41.975 -170.607 1.00 68.00 492 GLN A O 1
ATOM 3834 N N . ALA A 1 493 ? 120.638 39.736 -170.636 1.00 62.84 493 ALA A N 1
ATOM 3835 C CA . ALA A 1 493 ? 121.682 39.519 -171.642 1.00 62.84 493 ALA A CA 1
ATOM 3836 C C . ALA A 1 493 ? 121.267 39.992 -173.055 1.00 62.84 493 ALA A C 1
ATOM 3838 O O . ALA A 1 493 ? 122.080 40.581 -173.771 1.00 62.84 493 ALA A O 1
ATOM 3839 N N . GLN A 1 494 ? 119.996 39.823 -173.445 1.00 62.44 494 GLN A N 1
ATOM 3840 C CA . GLN A 1 494 ? 119.468 40.354 -174.713 1.00 62.44 494 GLN A CA 1
ATOM 3841 C C . GLN A 1 494 ? 119.352 41.887 -174.727 1.00 62.44 494 GLN A C 1
ATOM 3843 O O . GLN A 1 494 ? 119.606 42.514 -175.758 1.00 62.44 494 GLN A O 1
ATOM 3848 N N . ALA A 1 495 ? 119.037 42.520 -173.592 1.00 58.78 495 ALA A N 1
ATOM 3849 C CA . ALA A 1 495 ? 118.990 43.980 -173.488 1.00 58.78 495 ALA A CA 1
ATOM 3850 C C . ALA A 1 495 ? 120.371 44.641 -173.702 1.00 58.78 495 ALA A C 1
ATOM 3852 O O . ALA A 1 495 ? 120.447 45.724 -174.286 1.00 58.78 495 ALA A O 1
ATOM 3853 N N . ALA A 1 496 ? 121.463 43.975 -173.307 1.00 59.84 496 ALA A N 1
ATOM 3854 C CA . ALA A 1 496 ? 122.830 44.445 -173.548 1.00 59.84 496 ALA A CA 1
ATOM 3855 C C . ALA A 1 496 ? 123.232 44.373 -175.039 1.00 59.84 496 ALA A C 1
ATOM 3857 O O . ALA A 1 496 ? 123.826 45.319 -175.556 1.00 59.84 496 ALA A O 1
ATOM 3858 N N . GLN A 1 497 ? 122.822 43.321 -175.764 1.00 59.72 497 GLN A N 1
ATOM 3859 C CA . GLN A 1 497 ? 123.094 43.163 -177.205 1.00 59.72 497 GLN A CA 1
ATOM 3860 C C . GLN A 1 497 ? 122.318 44.159 -178.092 1.00 59.72 497 GLN A C 1
ATOM 3862 O O . GLN A 1 497 ? 122.815 44.595 -179.133 1.00 59.72 497 GLN A O 1
ATOM 3867 N N . ILE A 1 498 ? 121.118 44.582 -177.680 1.00 61.34 498 ILE A N 1
ATOM 3868 C CA . ILE A 1 498 ? 120.326 45.593 -178.408 1.00 61.34 498 ILE A CA 1
ATOM 3869 C C . ILE A 1 498 ? 120.954 46.999 -178.286 1.00 61.34 498 ILE A C 1
ATOM 3871 O O . ILE A 1 498 ? 120.855 47.804 -179.218 1.00 61.34 498 ILE A O 1
ATOM 3875 N N . GLY A 1 499 ? 121.669 47.285 -177.191 1.00 63.34 499 GLY A N 1
ATOM 3876 C CA . GLY A 1 499 ? 122.408 48.539 -177.000 1.00 63.34 499 GLY A CA 1
ATOM 3877 C C . GLY A 1 499 ? 123.564 48.736 -177.993 1.00 63.34 499 GLY A C 1
ATOM 3878 O O . GLY A 1 499 ? 123.777 49.852 -178.474 1.00 63.34 499 GLY A O 1
ATOM 3879 N N . GLU A 1 500 ? 124.263 47.663 -178.372 1.00 59.78 500 GLU A N 1
ATOM 3880 C CA . GLU A 1 500 ? 125.341 47.703 -179.375 1.00 59.78 500 GLU A CA 1
ATOM 3881 C C . GLU A 1 500 ? 124.809 47.828 -180.813 1.00 59.78 500 GLU A C 1
ATOM 3883 O O . GLU A 1 500 ? 125.375 48.562 -181.629 1.00 59.78 500 GLU A O 1
ATOM 3888 N N . LEU A 1 501 ? 123.656 47.224 -181.114 1.00 58.12 501 LEU A N 1
ATOM 3889 C CA . LEU A 1 501 ? 123.012 47.276 -182.435 1.00 58.12 501 LEU A CA 1
ATOM 3890 C C . LEU A 1 501 ? 122.473 48.672 -182.802 1.00 58.12 501 LEU A C 1
ATOM 3892 O O . LEU A 1 501 ? 122.500 49.072 -183.969 1.00 58.12 501 LEU A O 1
ATOM 3896 N N . ILE A 1 502 ? 122.043 49.464 -181.815 1.00 62.25 502 ILE A N 1
ATOM 3897 C CA . ILE A 1 502 ? 121.595 50.853 -182.030 1.00 62.25 502 ILE A CA 1
ATOM 3898 C C . ILE A 1 502 ? 122.774 51.781 -182.380 1.00 62.25 502 ILE A C 1
ATOM 3900 O O . ILE A 1 502 ? 122.594 52.754 -183.118 1.00 62.25 502 ILE A O 1
ATOM 3904 N N . ARG A 1 503 ? 123.992 51.468 -181.918 1.00 62.94 503 ARG A N 1
ATOM 3905 C CA . ARG A 1 503 ? 125.205 52.230 -182.248 1.00 62.94 503 ARG A CA 1
ATOM 3906 C C . ARG A 1 503 ? 125.616 52.028 -183.712 1.00 62.94 503 ARG A C 1
ATOM 3908 O O . ARG A 1 503 ? 125.868 53.012 -184.401 1.00 62.94 503 ARG A O 1
ATOM 3915 N N . VAL A 1 504 ? 125.565 50.789 -184.209 1.00 65.38 504 VAL A N 1
ATOM 3916 C CA . VAL A 1 504 ? 125.890 50.434 -185.608 1.00 65.38 504 VAL A CA 1
ATOM 3917 C C . VAL A 1 504 ? 124.860 51.000 -186.596 1.00 65.38 504 VAL A C 1
ATOM 3919 O O . VAL A 1 504 ? 125.206 51.466 -187.681 1.00 65.38 504 VAL A O 1
ATOM 3922 N N . LYS A 1 505 ? 123.580 51.068 -186.207 1.00 59.66 505 LYS A N 1
ATOM 3923 C CA . LYS A 1 505 ? 122.517 51.616 -187.069 1.00 59.66 505 LYS A CA 1
ATOM 3924 C C . LYS A 1 505 ? 122.649 53.126 -187.326 1.00 59.66 505 LYS A C 1
ATOM 3926 O O . LYS A 1 505 ? 122.169 53.618 -188.344 1.00 59.66 505 LYS A O 1
ATOM 3931 N N . ARG A 1 506 ? 123.315 53.870 -186.434 1.00 63.75 506 ARG A N 1
ATOM 3932 C CA . ARG A 1 506 ? 123.566 55.313 -186.597 1.00 63.75 506 ARG A CA 1
ATOM 3933 C C . ARG A 1 506 ? 124.693 55.606 -187.599 1.00 63.75 506 ARG A C 1
ATOM 3935 O O . ARG A 1 506 ? 124.687 56.671 -188.205 1.00 63.75 506 ARG A O 1
ATOM 3942 N N . GLU A 1 507 ? 125.606 54.661 -187.810 1.00 57.88 507 GLU A N 1
ATOM 3943 C CA . GLU A 1 507 ? 126.714 54.779 -188.768 1.00 57.88 507 GLU A CA 1
ATOM 3944 C C . GLU A 1 507 ? 126.278 54.412 -190.203 1.00 57.88 507 GLU A C 1
ATOM 3946 O O . GLU A 1 507 ? 126.745 55.025 -191.161 1.00 57.88 507 GLU A O 1
ATOM 3951 N N . LEU A 1 508 ? 125.301 53.506 -190.367 1.00 56.03 508 LEU A N 1
ATOM 3952 C CA . LEU A 1 508 ? 124.796 53.083 -191.685 1.00 56.03 508 LEU A CA 1
ATOM 3953 C C . LEU A 1 508 ? 123.962 54.165 -192.406 1.00 56.03 508 LEU A C 1
ATOM 3955 O O . LEU A 1 508 ? 124.028 54.298 -193.627 1.00 56.03 508 LEU A O 1
ATOM 3959 N N . ALA A 1 509 ? 123.230 54.994 -191.654 1.00 58.53 509 ALA A N 1
ATOM 3960 C CA . ALA A 1 509 ? 122.399 56.064 -192.218 1.00 58.53 509 ALA A CA 1
ATOM 3961 C C . ALA A 1 509 ? 123.213 57.180 -192.915 1.00 58.53 509 ALA A C 1
ATOM 3963 O O . ALA A 1 509 ? 122.662 57.933 -193.714 1.00 58.53 509 ALA A O 1
ATOM 3964 N N . GLY A 1 510 ? 124.523 57.280 -192.649 1.00 59.56 510 GLY A N 1
ATOM 3965 C CA . GLY A 1 510 ? 125.416 58.227 -193.327 1.00 59.56 510 GLY A CA 1
ATOM 3966 C C . GLY A 1 510 ? 125.824 57.810 -194.746 1.00 59.56 510 GLY A C 1
ATOM 3967 O O . GLY A 1 510 ? 126.222 58.664 -195.534 1.00 59.56 510 GLY A O 1
ATOM 3968 N N . LEU A 1 511 ? 125.709 56.522 -195.093 1.00 57.16 511 LEU A N 1
ATOM 3969 C CA . LEU A 1 511 ? 126.185 55.970 -196.371 1.00 57.16 511 LEU A CA 1
ATOM 3970 C C . LEU A 1 511 ? 125.094 55.908 -197.452 1.00 57.16 511 LEU A C 1
ATOM 3972 O O . LEU A 1 511 ? 125.394 56.048 -198.637 1.00 57.16 511 LEU A O 1
ATOM 3976 N N . GLU A 1 512 ? 123.824 55.760 -197.073 1.00 53.62 512 GLU A N 1
ATOM 3977 C CA . GLU A 1 512 ? 122.730 55.559 -198.038 1.00 53.62 512 GLU A CA 1
ATOM 3978 C C . GLU A 1 512 ? 122.298 56.837 -198.776 1.00 53.62 512 GLU A C 1
ATOM 3980 O O . GLU A 1 512 ? 121.828 56.765 -199.910 1.00 53.62 512 GLU A O 1
ATOM 3985 N N . ALA A 1 513 ? 122.502 58.029 -198.210 1.00 53.97 513 ALA A N 1
ATOM 3986 C CA . ALA A 1 513 ? 122.101 59.261 -198.896 1.00 53.97 513 ALA A CA 1
ATOM 3987 C C . ALA A 1 513 ? 123.068 59.661 -200.029 1.00 53.97 513 ALA A C 1
ATOM 3989 O O . ALA A 1 513 ? 122.623 60.181 -201.051 1.00 53.97 513 ALA A O 1
ATOM 3990 N N . TRP A 1 514 ? 124.360 59.328 -199.907 1.00 59.28 514 TRP A N 1
ATOM 3991 C CA . TRP A 1 514 ? 125.352 59.526 -200.975 1.00 59.28 514 TRP A CA 1
ATOM 3992 C C . TRP A 1 514 ? 125.013 58.706 -202.234 1.00 59.28 514 TRP A C 1
ATOM 3994 O O . TRP A 1 514 ? 125.306 59.111 -203.356 1.00 59.28 514 TRP A O 1
ATOM 4004 N N . HIS A 1 515 ? 124.303 57.583 -202.071 1.00 61.22 515 HIS A N 1
ATOM 4005 C CA . HIS A 1 515 ? 123.892 56.722 -203.180 1.00 61.22 515 HIS A CA 1
ATOM 4006 C C . HIS A 1 515 ? 122.757 57.326 -204.034 1.00 61.22 515 HIS A C 1
ATOM 4008 O O . HIS A 1 515 ? 122.673 57.052 -205.238 1.00 61.22 515 HIS A O 1
ATOM 4014 N N . LYS A 1 516 ? 121.898 58.172 -203.452 1.00 62.16 516 LYS A N 1
ATOM 4015 C CA . LYS A 1 516 ? 120.729 58.732 -204.153 1.00 62.16 516 LYS A CA 1
ATOM 4016 C C . LYS A 1 516 ? 121.093 59.876 -205.107 1.00 62.16 516 LYS A C 1
ATOM 4018 O O . LYS A 1 516 ? 120.422 60.083 -206.111 1.00 62.16 516 LYS A O 1
ATOM 4023 N N . GLU A 1 517 ? 122.190 60.577 -204.839 1.00 60.09 517 GLU A N 1
ATOM 4024 C CA . GLU A 1 517 ? 122.707 61.651 -205.697 1.00 60.09 517 GLU A CA 1
ATOM 4025 C C . GLU A 1 517 ? 123.329 61.118 -207.002 1.00 60.09 517 GLU A C 1
ATOM 4027 O O . GLU A 1 517 ? 123.317 61.792 -208.031 1.00 60.09 517 GLU A O 1
ATOM 4032 N N . ALA A 1 518 ? 123.790 59.864 -206.997 1.00 54.94 518 ALA A N 1
ATOM 4033 C CA . ALA A 1 518 ? 124.414 59.222 -208.151 1.00 54.94 518 ALA A CA 1
ATOM 4034 C C . ALA A 1 518 ? 123.414 58.657 -209.179 1.00 54.94 518 ALA A C 1
ATOM 4036 O O . ALA A 1 518 ? 123.793 58.396 -210.320 1.00 54.94 518 ALA A O 1
ATOM 4037 N N . THR A 1 519 ? 122.151 58.426 -208.804 1.00 60.72 519 THR A N 1
ATOM 4038 C CA . THR A 1 519 ? 121.274 57.543 -209.591 1.00 60.72 519 THR A CA 1
ATOM 4039 C C . THR A 1 519 ? 120.496 58.225 -210.711 1.00 60.72 519 THR A C 1
ATOM 4041 O O . THR A 1 519 ? 120.243 57.580 -211.720 1.00 60.72 519 THR A O 1
ATOM 4044 N N . GLU A 1 520 ? 120.141 59.507 -210.634 1.00 56.69 520 GLU A N 1
ATOM 4045 C CA . GLU A 1 520 ? 119.179 60.063 -211.612 1.00 56.69 520 GLU A CA 1
ATOM 4046 C C . GLU A 1 520 ? 119.750 61.092 -212.594 1.00 56.69 520 GLU A C 1
ATOM 4048 O O . GLU A 1 520 ? 119.078 61.480 -213.548 1.00 56.69 520 GLU A O 1
ATOM 4053 N N . GLN A 1 521 ? 121.057 61.361 -212.520 1.00 55.62 521 GLN A N 1
ATOM 4054 C CA . GLN A 1 521 ? 121.817 61.848 -213.683 1.00 55.62 521 GLN A CA 1
ATOM 4055 C C . GLN A 1 521 ? 121.805 60.837 -214.855 1.00 55.62 521 GLN A C 1
ATOM 4057 O O . GLN A 1 521 ? 122.047 61.217 -215.999 1.00 55.62 521 GLN A O 1
ATOM 4062 N N . ILE A 1 522 ? 121.472 59.565 -214.593 1.00 59.00 522 ILE A N 1
ATOM 4063 C CA . ILE A 1 522 ? 121.437 58.480 -215.586 1.00 59.00 522 ILE A CA 1
ATOM 4064 C C . ILE A 1 522 ? 120.123 58.478 -216.394 1.00 59.00 522 ILE A C 1
ATOM 4066 O O . ILE A 1 522 ? 120.149 58.243 -217.601 1.00 59.00 522 ILE A O 1
ATOM 4070 N N . ALA A 1 523 ? 118.984 58.849 -215.797 1.00 57.34 523 ALA A N 1
ATOM 4071 C CA . ALA A 1 523 ? 117.682 58.826 -216.481 1.00 57.34 523 ALA A CA 1
ATOM 4072 C C . ALA A 1 523 ? 117.525 59.927 -217.558 1.00 57.34 523 ALA A C 1
ATOM 4074 O O . ALA A 1 523 ? 116.746 59.787 -218.500 1.00 57.34 523 ALA A O 1
ATOM 4075 N N . ALA A 1 524 ? 118.308 61.009 -217.477 1.00 52.78 524 ALA A N 1
ATOM 4076 C CA . ALA A 1 524 ? 118.301 62.107 -218.449 1.00 52.78 524 ALA A CA 1
ATOM 4077 C C . ALA A 1 524 ? 118.929 61.751 -219.818 1.00 52.78 524 ALA A C 1
ATOM 4079 O O . ALA A 1 524 ? 118.790 62.519 -220.775 1.00 52.78 524 ALA A O 1
ATOM 4080 N N . LEU A 1 525 ? 119.613 60.605 -219.933 1.00 56.59 525 LEU A N 1
ATOM 4081 C CA . LEU A 1 525 ? 120.343 60.195 -221.140 1.00 56.59 525 LEU A CA 1
ATOM 4082 C C . LEU A 1 525 ? 119.642 59.099 -221.958 1.00 56.59 525 LEU A C 1
ATOM 4084 O O . LEU A 1 525 ? 119.906 58.996 -223.152 1.00 56.59 525 LEU A O 1
ATOM 4088 N N . GLU A 1 526 ? 118.672 58.381 -221.383 1.00 58.34 526 GLU A N 1
ATOM 4089 C CA . GLU A 1 526 ? 117.793 57.435 -222.110 1.00 58.34 526 GLU A CA 1
ATOM 4090 C C . GLU A 1 526 ? 116.636 58.124 -222.854 1.00 58.34 526 GLU A C 1
ATOM 4092 O O . GLU A 1 526 ? 115.779 57.505 -223.487 1.00 58.34 526 GLU A O 1
ATOM 4097 N N . ALA A 1 527 ? 116.677 59.452 -222.831 1.00 54.22 527 ALA A N 1
ATOM 4098 C CA . ALA A 1 527 ? 116.156 60.336 -223.842 1.00 54.22 527 ALA A CA 1
ATOM 4099 C C . ALA A 1 527 ? 116.202 59.766 -225.273 1.00 54.22 527 ALA A C 1
ATOM 4101 O O . ALA A 1 527 ? 117.046 58.959 -225.653 1.00 54.22 527 ALA A O 1
ATOM 4102 N N . LYS A 1 528 ? 115.424 60.426 -226.134 1.00 52.75 528 LYS A N 1
ATOM 4103 C CA . LYS A 1 528 ? 115.888 60.827 -227.474 1.00 52.75 528 LYS A CA 1
ATOM 4104 C C . LYS A 1 528 ? 116.176 59.719 -228.499 1.00 52.75 528 LYS A C 1
ATOM 4106 O O . LYS A 1 528 ? 116.416 60.075 -229.648 1.00 52.75 528 LYS A O 1
ATOM 4111 N N . LEU A 1 529 ? 116.076 58.429 -228.172 1.00 43.94 529 LEU A N 1
ATOM 4112 C CA . LEU A 1 529 ? 116.473 57.350 -229.089 1.00 43.94 529 LEU A CA 1
ATOM 4113 C C . LEU A 1 529 ? 115.322 56.589 -229.786 1.00 43.94 529 LEU A C 1
ATOM 4115 O O . LEU A 1 529 ? 115.592 55.692 -230.578 1.00 43.94 529 LEU A O 1
ATOM 4119 N N . GLY A 1 530 ? 114.046 56.918 -229.544 1.00 50.31 530 GLY A N 1
ATOM 4120 C CA . GLY A 1 530 ? 112.924 56.066 -229.992 1.00 50.31 530 GLY A CA 1
ATOM 4121 C C . GLY A 1 530 ? 112.071 56.541 -231.176 1.00 50.31 530 GLY A C 1
ATOM 4122 O O . GLY A 1 530 ? 111.368 55.729 -231.768 1.00 50.31 530 GLY A O 1
ATOM 4123 N N . GLY A 1 531 ? 112.128 57.822 -231.556 1.00 50.78 531 GLY A N 1
ATOM 4124 C CA . GLY A 1 531 ? 111.260 58.452 -232.570 1.00 50.78 531 GLY A CA 1
ATOM 4125 C C . GLY A 1 531 ? 111.514 58.076 -234.040 1.00 50.78 531 GLY A C 1
ATOM 4126 O O . GLY A 1 531 ? 111.116 58.824 -234.924 1.00 50.78 531 GLY A O 1
ATOM 4127 N N . ILE A 1 532 ? 112.195 56.963 -234.331 1.00 47.94 532 ILE A N 1
ATOM 4128 C CA . ILE A 1 532 ? 112.567 56.550 -235.703 1.00 47.94 532 ILE A CA 1
ATOM 4129 C C . ILE A 1 532 ? 112.046 55.134 -236.046 1.00 47.94 532 ILE A C 1
ATOM 4131 O O . ILE A 1 532 ? 112.221 54.657 -237.165 1.00 47.94 532 ILE A O 1
ATOM 4135 N N . ARG A 1 533 ? 111.342 54.447 -235.131 1.00 44.44 533 ARG A N 1
ATOM 4136 C CA . ARG A 1 533 ? 111.052 53.004 -235.273 1.00 44.44 533 ARG A CA 1
ATOM 4137 C C . ARG A 1 533 ? 109.662 52.584 -235.802 1.00 44.44 533 ARG A C 1
ATOM 4139 O O . ARG A 1 533 ? 109.405 51.387 -235.822 1.00 44.44 533 ARG A O 1
ATOM 4146 N N . ASP A 1 534 ? 108.827 53.489 -236.332 1.00 47.56 534 ASP A N 1
ATOM 4147 C CA . ASP A 1 534 ? 107.414 53.183 -236.687 1.00 47.56 534 ASP A CA 1
ATOM 4148 C C . ASP A 1 534 ? 107.028 53.014 -238.192 1.00 47.56 534 ASP A C 1
ATOM 4150 O O . ASP A 1 534 ? 105.857 52.787 -238.472 1.00 47.56 534 ASP A O 1
ATOM 4154 N N . ILE A 1 535 ? 107.913 53.080 -239.211 1.00 49.69 535 ILE A N 1
ATOM 4155 C CA . ILE A 1 535 ? 107.446 53.430 -240.595 1.00 49.69 535 ILE A CA 1
ATOM 4156 C C . ILE A 1 535 ? 107.470 52.357 -241.723 1.00 49.69 535 ILE A C 1
ATOM 4158 O O . ILE A 1 535 ? 106.890 52.600 -242.774 1.00 49.69 535 ILE A O 1
ATOM 4162 N N . VAL A 1 536 ? 107.972 51.124 -241.558 1.00 46.03 536 VAL A N 1
ATOM 4163 C CA . VAL A 1 536 ? 107.700 50.019 -242.541 1.00 46.03 536 VAL A CA 1
ATOM 4164 C C . VAL A 1 536 ? 107.282 48.717 -241.826 1.00 46.03 536 VAL A C 1
ATOM 4166 O O . VAL A 1 536 ? 107.489 47.606 -242.296 1.00 46.03 536 VAL A O 1
ATOM 4169 N N . LEU A 1 537 ? 106.628 48.911 -240.672 1.00 29.81 537 LEU A N 1
ATOM 4170 C CA . LEU A 1 537 ? 105.922 47.941 -239.823 1.00 29.81 537 LEU A CA 1
ATOM 4171 C C . LEU A 1 537 ? 106.789 46.734 -239.411 1.00 29.81 537 LEU A C 1
ATOM 4173 O O . LEU A 1 537 ? 106.622 45.623 -239.896 1.00 29.81 537 LEU A O 1
ATOM 4177 N N . GLY A 1 538 ? 107.783 46.852 -238.537 1.00 28.39 538 GLY A N 1
ATOM 4178 C CA . GLY A 1 538 ? 107.825 47.696 -237.341 1.00 28.39 538 GLY A CA 1
ATOM 4179 C C . GLY A 1 538 ? 108.187 46.838 -236.124 1.00 28.39 538 GLY A C 1
ATOM 4180 O O . GLY A 1 538 ? 107.426 46.728 -235.180 1.00 28.39 538 GLY A O 1
ATOM 4181 N N . THR A 1 539 ? 109.339 46.168 -236.224 1.00 26.84 539 THR A N 1
ATOM 4182 C CA . THR A 1 539 ? 110.254 45.767 -235.140 1.00 26.84 539 THR A CA 1
ATOM 4183 C C . THR A 1 539 ? 109.708 45.102 -233.870 1.00 26.84 539 THR A C 1
ATOM 4185 O O . THR A 1 539 ? 109.308 45.755 -232.917 1.00 26.84 539 THR A O 1
ATOM 4188 N N . ALA A 1 540 ? 109.991 43.803 -233.795 1.00 28.47 540 ALA A N 1
ATOM 4189 C CA . ALA A 1 540 ? 111.101 43.242 -233.014 1.00 28.47 540 ALA A CA 1
ATOM 4190 C C . ALA A 1 540 ? 110.671 42.175 -231.990 1.00 28.47 540 ALA A C 1
ATOM 4192 O O . ALA A 1 540 ? 109.925 42.462 -231.057 1.00 28.47 540 ALA A O 1
ATOM 4193 N N . PRO A 1 541 ? 111.225 40.957 -232.116 1.00 38.19 541 PRO A N 1
ATOM 4194 C CA . PRO A 1 541 ? 111.434 40.070 -230.989 1.00 38.19 541 PRO A CA 1
ATOM 4195 C C . PRO A 1 541 ? 112.600 40.605 -230.144 1.00 38.19 541 PRO A C 1
ATOM 4197 O O . PRO A 1 541 ? 113.521 41.243 -230.657 1.00 38.19 541 PRO A O 1
ATOM 4200 N N . GLY A 1 542 ? 112.581 40.302 -228.854 1.00 27.95 542 GLY A N 1
ATOM 4201 C CA . GLY A 1 542 ? 113.691 40.579 -227.949 1.00 27.95 542 GLY A CA 1
ATOM 4202 C C . GLY A 1 542 ? 113.158 40.653 -226.530 1.00 27.95 542 GLY A C 1
ATOM 4203 O O . GLY A 1 542 ? 112.513 41.626 -226.169 1.00 27.95 542 GLY A O 1
ATOM 4204 N N . GLN A 1 543 ? 113.256 39.597 -225.722 1.00 30.12 543 GLN A N 1
ATOM 4205 C CA . GLN A 1 543 ? 114.518 39.226 -225.065 1.00 30.12 543 GLN A CA 1
ATOM 4206 C C . GLN A 1 543 ? 115.245 40.494 -224.572 1.00 30.12 543 GLN A C 1
ATOM 4208 O O . GLN A 1 543 ? 115.724 41.290 -225.371 1.00 30.12 543 GLN A O 1
ATOM 4213 N N . ASN A 1 544 ? 115.226 40.769 -223.262 1.00 48.66 544 ASN A N 1
ATOM 4214 C CA . ASN A 1 544 ? 116.189 40.169 -222.323 1.00 48.66 544 ASN A CA 1
ATOM 4215 C C . ASN A 1 544 ? 117.604 40.441 -222.853 1.00 48.66 544 ASN A C 1
ATOM 4217 O O . ASN A 1 544 ? 117.959 39.802 -223.842 1.00 48.66 544 ASN A O 1
ATOM 4221 N N . PRO A 1 545 ? 118.395 41.387 -222.313 1.00 38.78 545 PRO A N 1
ATOM 4222 C CA . PRO A 1 545 ? 119.204 41.086 -221.120 1.00 38.78 545 PRO A CA 1
ATOM 4223 C C . PRO A 1 545 ? 119.590 42.347 -220.305 1.00 38.78 545 PRO A C 1
ATOM 4225 O O . PRO A 1 545 ? 119.561 43.471 -220.784 1.00 38.78 545 PRO A O 1
ATOM 4228 N N . ALA A 1 546 ? 119.883 42.231 -219.019 1.00 25.92 546 ALA A N 1
ATOM 4229 C CA . ALA A 1 546 ? 121.245 42.242 -218.480 1.00 25.92 546 ALA A CA 1
ATOM 4230 C C . ALA A 1 546 ? 121.058 42.065 -216.962 1.00 25.92 546 ALA A C 1
ATOM 4232 O O . ALA A 1 546 ? 120.273 42.789 -216.368 1.00 25.92 546 ALA A O 1
ATOM 4233 N N . VAL A 1 547 ? 121.641 41.127 -216.219 1.00 48.34 547 VAL A N 1
ATOM 4234 C CA . VAL A 1 547 ? 122.898 40.386 -216.348 1.00 48.34 547 VAL A CA 1
ATOM 4235 C C . VAL A 1 547 ? 124.026 41.275 -216.834 1.00 48.34 547 VAL A C 1
ATOM 4237 O O . VAL A 1 547 ? 124.235 41.422 -218.034 1.00 48.34 547 VAL A O 1
ATOM 4240 N N . SER A 1 548 ? 124.822 41.772 -215.890 1.00 31.44 548 SER A N 1
ATOM 4241 C CA . SER A 1 548 ? 126.202 41.295 -215.756 1.00 31.44 548 SER A CA 1
ATOM 4242 C C . SER A 1 548 ? 126.927 41.991 -214.606 1.00 31.44 548 SER A C 1
ATOM 4244 O O . SER A 1 548 ? 127.370 43.113 -214.791 1.00 31.44 548 SER A O 1
ATOM 4246 N N . LYS A 1 549 ? 127.182 41.215 -213.535 1.00 35.62 549 LYS A N 1
ATOM 4247 C CA . LYS A 1 549 ? 128.487 41.113 -212.839 1.00 35.62 549 LYS A CA 1
ATOM 4248 C C . LYS A 1 549 ? 129.030 42.408 -212.166 1.00 35.62 549 LYS A C 1
ATOM 4250 O O . LYS A 1 549 ? 128.489 43.482 -212.353 1.00 35.62 549 LYS A O 1
ATOM 4255 N N . PRO A 1 550 ? 130.204 42.378 -211.510 1.00 44.81 550 PRO A N 1
ATOM 4256 C CA . PRO A 1 550 ? 130.716 41.477 -210.469 1.00 44.81 550 PRO A CA 1
ATOM 4257 C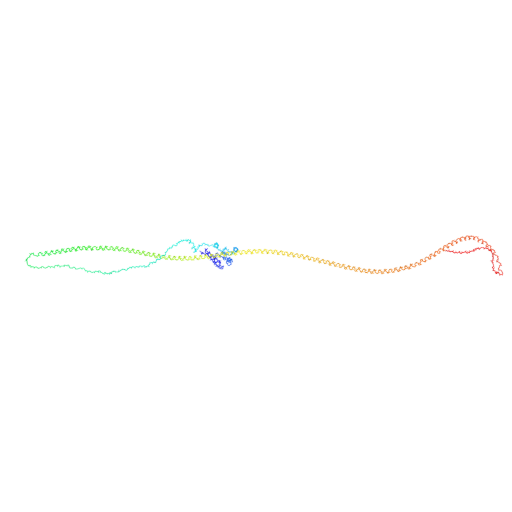 C . PRO A 1 550 ? 131.324 42.274 -209.280 1.00 44.81 550 PRO A C 1
ATOM 4259 O O . PRO A 1 550 ? 131.301 43.499 -209.270 1.00 44.81 550 PRO A O 1
ATOM 4262 N N . LYS A 1 551 ? 131.992 41.539 -208.377 1.00 34.12 551 LYS A N 1
ATOM 4263 C CA . LYS A 1 551 ? 132.864 41.946 -207.251 1.00 34.12 551 LYS A CA 1
ATOM 4264 C C . LYS A 1 551 ? 132.133 42.086 -205.918 1.00 34.12 551 LYS A C 1
ATOM 4266 O O . LYS A 1 551 ? 131.420 43.045 -205.674 1.00 34.12 551 LYS A O 1
ATOM 4271 N N . GLU A 1 552 ? 132.095 41.003 -205.145 1.00 40.72 552 GLU A N 1
ATOM 4272 C CA . GLU A 1 552 ? 133.176 40.542 -204.242 1.00 40.72 552 GLU A CA 1
ATOM 4273 C C . GLU A 1 552 ? 133.288 41.447 -203.015 1.00 40.72 552 GLU A C 1
ATOM 4275 O O . GLU A 1 552 ? 133.994 42.448 -203.008 1.00 40.72 552 GLU A O 1
ATOM 4280 N N . SER A 1 553 ? 132.542 41.058 -201.983 1.00 34.75 553 SER A N 1
ATOM 4281 C CA . SER A 1 553 ? 132.645 41.507 -200.596 1.00 34.75 553 SER A CA 1
ATOM 4282 C C . SER A 1 553 ? 131.827 40.493 -199.782 1.00 34.75 553 SER A C 1
ATOM 4284 O O . SER A 1 553 ? 130.632 40.362 -200.029 1.00 34.75 553 SER A O 1
ATOM 4286 N N . TYR A 1 554 ? 132.458 39.558 -199.064 1.00 39.03 554 TYR A N 1
ATOM 4287 C CA . TYR A 1 554 ? 132.864 39.695 -197.651 1.00 39.03 554 TYR A CA 1
ATOM 4288 C C . TYR A 1 554 ? 131.667 39.978 -196.723 1.00 39.03 554 TYR A C 1
ATOM 4290 O O . TYR A 1 554 ? 130.958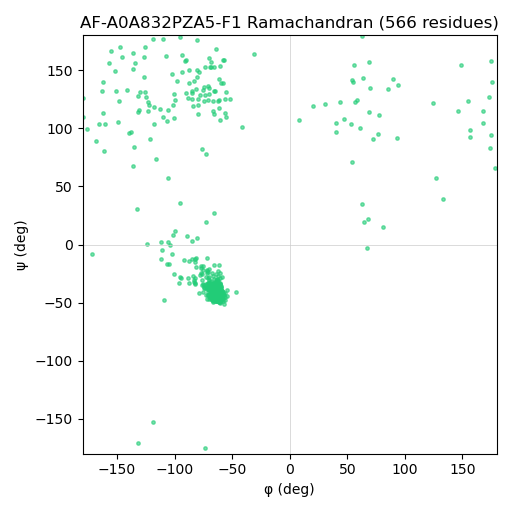 40.954 -196.939 1.00 39.03 554 TYR A O 1
ATOM 4298 N N . GLY A 1 555 ? 131.389 39.208 -195.670 1.00 38.12 555 GLY A N 1
ATOM 4299 C CA . GLY A 1 555 ? 132.090 38.071 -195.053 1.00 38.12 555 GLY A CA 1
ATOM 4300 C C . GLY A 1 555 ? 131.059 37.160 -194.368 1.00 38.12 555 GLY A C 1
ATOM 4301 O O . GLY A 1 555 ? 129.942 37.587 -194.096 1.00 38.12 555 GLY A O 1
ATOM 4302 N N . ASP A 1 556 ? 131.265 35.851 -194.270 1.00 39.12 556 ASP A N 1
ATOM 4303 C CA . ASP A 1 556 ? 132.315 35.134 -193.531 1.00 39.12 556 ASP A CA 1
ATOM 4304 C C . ASP A 1 556 ? 132.358 35.457 -192.036 1.00 39.12 556 ASP A C 1
ATOM 4306 O O . ASP A 1 556 ? 132.542 36.606 -191.641 1.00 39.12 556 ASP A O 1
ATOM 4310 N N . VAL A 1 557 ? 132.226 34.383 -191.246 1.00 38.22 557 VAL A N 1
ATOM 4311 C CA . VAL A 1 557 ? 133.049 33.951 -190.091 1.00 38.22 557 VAL A CA 1
ATOM 4312 C C . VAL A 1 557 ? 132.149 33.050 -189.224 1.00 38.22 557 VAL A C 1
ATOM 4314 O O . VAL A 1 557 ? 131.201 33.511 -188.600 1.00 38.22 557 VAL A O 1
ATOM 4317 N N . TRP A 1 558 ? 132.214 31.735 -189.475 1.00 36.47 558 TRP A N 1
ATOM 4318 C CA . TRP A 1 558 ? 132.877 30.698 -188.646 1.00 36.47 558 TRP A CA 1
ATOM 4319 C C . TRP A 1 558 ? 132.052 30.303 -187.409 1.00 36.47 558 TRP A C 1
ATOM 4321 O O . TRP A 1 558 ? 131.749 31.122 -186.558 1.00 36.47 558 TRP A O 1
ATOM 4331 N N . ALA A 1 559 ? 131.513 29.086 -187.347 1.00 39.38 559 ALA A N 1
ATOM 4332 C CA . ALA A 1 559 ? 132.199 27.830 -187.014 1.00 39.38 559 ALA A CA 1
ATOM 4333 C C . ALA A 1 559 ? 132.648 27.745 -185.548 1.00 39.38 559 ALA A C 1
ATOM 4335 O O . ALA A 1 559 ? 133.585 28.436 -185.157 1.00 39.38 559 ALA A O 1
ATOM 4336 N N . SER A 1 560 ? 132.030 26.805 -184.817 1.00 38.41 560 SER A N 1
ATOM 4337 C CA . SER A 1 560 ? 132.589 25.905 -183.778 1.00 38.41 560 SER A CA 1
ATOM 4338 C C . SER A 1 560 ? 131.524 25.653 -182.701 1.00 38.41 560 SER A C 1
ATOM 4340 O O . SER A 1 560 ? 130.961 26.607 -182.183 1.00 38.41 560 SER A O 1
ATOM 4342 N N . LYS A 1 561 ? 131.022 24.425 -182.517 1.00 40.12 561 LYS A N 1
ATOM 4343 C CA . LYS A 1 561 ? 131.639 23.175 -182.005 1.00 40.12 561 LYS A CA 1
ATOM 4344 C C . LYS A 1 561 ? 131.394 23.029 -180.504 1.00 40.12 561 LYS A C 1
ATOM 4346 O O . LYS A 1 561 ? 131.556 24.011 -179.798 1.00 40.12 561 LYS A O 1
ATOM 4351 N N . ASP A 1 562 ? 131.054 21.791 -180.129 1.00 39.31 562 ASP A N 1
ATOM 4352 C CA . ASP A 1 562 ? 131.418 21.036 -178.916 1.00 39.31 562 ASP A CA 1
ATOM 4353 C C . ASP A 1 562 ? 131.362 21.819 -177.587 1.00 39.31 562 ASP A C 1
ATOM 4355 O O . ASP A 1 562 ? 132.024 22.831 -177.418 1.00 39.31 562 ASP A O 1
ATOM 4359 N N . SER A 1 563 ? 130.606 21.416 -176.570 1.00 42.03 563 SER A N 1
ATOM 4360 C CA . SER A 1 563 ? 130.776 20.181 -175.788 1.00 42.03 563 SER A CA 1
ATOM 4361 C C . SER A 1 563 ? 129.729 20.224 -174.646 1.00 42.03 563 SER A C 1
ATOM 4363 O O . SER A 1 563 ? 129.361 21.321 -174.232 1.00 42.03 563 SER A O 1
ATOM 4365 N N . GLU A 1 564 ? 129.065 19.119 -174.278 1.00 43.50 564 GLU A N 1
ATOM 4366 C CA . GLU A 1 564 ? 129.324 18.321 -173.046 1.00 43.50 564 GLU A CA 1
ATOM 4367 C C . GLU A 1 564 ? 129.284 19.145 -171.739 1.00 43.50 564 GLU A C 1
ATOM 4369 O O . GLU A 1 564 ? 129.831 20.235 -171.680 1.00 43.50 564 GLU A O 1
ATOM 4374 N N . ASP A 1 565 ? 128.773 18.723 -170.586 1.00 44.66 565 ASP A N 1
ATOM 4375 C CA . ASP A 1 565 ? 128.136 17.521 -170.036 1.00 44.66 565 ASP A CA 1
ATOM 4376 C C . ASP A 1 565 ? 127.960 17.842 -168.524 1.00 44.66 565 ASP A C 1
ATOM 4378 O O . ASP A 1 565 ? 128.715 18.659 -167.991 1.00 44.66 565 ASP A O 1
ATOM 4382 N N . SER A 1 566 ? 127.036 17.163 -167.827 1.00 46.44 566 SER A N 1
ATOM 4383 C CA . SER A 1 566 ? 126.849 17.109 -166.352 1.00 46.44 566 SER A CA 1
ATOM 4384 C C . SER A 1 566 ? 126.472 18.422 -165.617 1.00 46.44 566 SER A C 1
ATOM 4386 O O . SER A 1 566 ? 126.948 19.496 -165.945 1.00 46.44 566 SER A O 1
ATOM 4388 N N . GLY A 1 567 ? 125.632 18.494 -164.581 1.00 44.62 567 GLY A N 1
ATOM 4389 C CA . GLY A 1 567 ? 124.960 17.542 -163.697 1.00 44.62 567 GLY A CA 1
ATOM 4390 C C . GLY A 1 567 ? 124.678 18.286 -162.373 1.00 44.62 567 GLY A C 1
ATOM 4391 O O . GLY A 1 567 ? 125.617 18.820 -161.785 1.00 44.62 567 GLY A O 1
ATOM 4392 N N . GLY A 1 568 ? 123.412 18.357 -161.930 1.00 38.47 568 GLY A N 1
ATOM 4393 C CA . GLY A 1 568 ? 122.975 19.044 -160.699 1.00 38.47 568 GLY A CA 1
ATOM 4394 C C . GLY A 1 568 ? 121.515 19.473 -160.730 1.00 38.47 568 GLY A C 1
ATOM 4395 O O . GLY A 1 568 ? 121.233 20.456 -161.446 1.00 38.47 568 GLY A O 1
#

Solvent-accessible surface area (backbone atoms only — not comparable to full-atom values): 34378 Å² total; per-residue (Å²): 128,88,85,71,55,52,30,32,38,37,38,53,83,48,70,65,63,41,51,50,53,40,51,52,28,47,78,70,56,34,38,60,43,80,34,95,48,70,77,52,53,69,69,55,66,81,60,55,32,36,42,37,34,40,75,38,94,60,20,64,57,51,48,39,48,42,47,68,36,94,69,54,36,79,38,51,32,36,38,33,33,71,78,74,52,69,73,57,52,57,54,44,64,71,41,96,56,39,62,78,42,78,46,64,51,75,86,61,90,57,54,64,58,55,49,46,50,72,74,52,72,72,78,90,67,82,83,80,84,70,96,79,84,84,81,90,86,86,92,75,89,78,89,73,86,85,76,91,78,83,90,81,90,79,85,84,88,85,82,88,90,88,87,86,93,78,85,88,81,85,86,90,82,87,85,88,86,82,89,81,85,88,84,83,88,79,90,82,85,89,79,92,85,90,80,88,84,89,79,94,83,76,93,82,69,71,72,61,59,59,54,54,52,52,54,49,53,54,48,51,54,48,52,52,51,50,51,53,49,50,51,50,53,48,50,52,51,49,52,52,54,60,61,46,50,60,57,55,48,52,56,51,48,53,51,52,51,54,51,49,54,53,48,53,54,49,49,54,52,49,55,53,49,50,55,50,48,52,53,49,50,55,50,50,53,50,52,51,51,51,50,54,51,51,51,53,50,51,53,53,51,54,53,50,50,54,50,51,52,54,51,52,53,51,50,53,53,49,51,54,50,52,51,54,51,49,54,52,49,53,52,50,50,54,51,51,52,54,49,49,55,52,49,50,53,50,50,52,52,52,50,52,51,49,53,51,53,52,50,53,50,51,55,51,51,54,50,48,52,52,52,48,54,50,50,53,49,53,49,52,53,47,50,53,51,49,54,50,50,52,52,51,50,49,53,49,51,52,53,49,52,51,50,53,52,52,50,50,54,50,50,54,50,47,54,53,49,50,53,49,50,53,50,51,51,51,52,48,51,52,50,49,51,50,51,52,52,47,51,52,53,51,54,51,48,48,51,53,50,50,51,51,49,53,53,51,50,53,49,53,60,52,49,59,61,48,54,64,51,50,58,53,50,54,57,50,49,54,54,51,53,54,52,51,56,55,50,54,55,52,50,57,55,51,56,56,56,54,58,57,53,58,58,56,55,63,60,53,65,70,58,60,60,68,56,62,74,66,58,61,77,57,65,72,65,76,48,96,80,69,95,79,63,75,86,87,80,58,82,81,90,74,78,85,89,76,87,79,88,84,84,93,76,88,78,92,82,81,91,82,79,89,76,90,78,90,86,134

Nearest PDB structures (foldseek):
  7cci-assembly1_A  TM=8.288E-01  e=1.046E-06  Acinetobacter baumannii
  4kfc-assembly1_B  TM=7.522E-01  e=2.433E-07  Escherichia coli K-12
  1fsp-assembly1_A  TM=8.153E-01  e=7.270E-05  Bacillus subtilis

Foldseek 3Di:
DPQAAAEEEEADPDPVVVVVVCVLQVQLRHHYDYDPDLVVVVVPPPHQAYEFECPPDNRLVSLLVLCPDPRSVPHQYEYEYAPDDPVNLVVLVPDPSHHPHYYYPPDPDCVVVVVCCVRPPDDDDPGDDDPPPDPDDDDDDDDDDDDDDDDDDDDDDDDDDDDDDDDDDDDDDDDDDDDDDDDDDDDDDDDDDDDDDDDDDDPDPPVVVVVVVVVVVVVVVVVVVVVVVVVVVVVVVVVVVVVVVVVVVVVVVVVVVVVVVVVVVVVVVVVVVVVVVVVVVVVVVVVVVVVVVVVVVVVVVVVVVVVVVVVVVVVVVVVVVVVVVVVVVVVVVVVVVVVVVVVVVVVVVVVVVVVVVVVVVVVVVVVVVVVVVVVVVVVVVVVVVVVVVVVVVVVVVVVVVVVVVVVVVVVVVVVVVVVVVVVVVVVVVVVVVVVVVVVVVVVVVVVVVVVVVVVVVVVVVVVVVVVVVVVVVVVVVVVVVVVVVVVVVVVVVVVVVVVVVVVVVVVVVVPVVVVVVPPCVVVVPVPDDPPPAPPPDGDDDDDDDDDDDDDDDDDDDDDDDDDDDDDD

Secondary structure (DSSP, 8-state):
---PPPEEEEE-SSHHHHHHHHHHHHHTT-EEEE-SSHHHHHHT-S-SEEEEETTTTTHHHHHHHHHHSTTGGGS-EEEEESS--HHHHHHHHTSTT--SEEEESS--TTHHHHHHHHHS----PPPP--S----S------------------PPP---------------------------------------------TTSSHHHHHHHHHHHHHHHHHHHHHHHHHHHHHHHHHHHHHHHHHHHHHHHHHHHHHHHHHHHHHHHHHHHHHHHHHHHHHHHHHHHHHHHHHHHHHHHHHHHHHHHHHHHHHHHHHHHHHHHHHHHHHHHHHHHHHHHHHHHHHHHHHHHHHHHHHHHHHHHHHHHHHHHHHHHHHHHHHHHHHHHHHHHHHHHHHHHHHHHHHHHHHHHHHHHHHHHHHHHHHHHHHHHHHHHHHHHHHHHHHHHHHHHHHHHHHHHHHHHHHHHHHHHHHHHHHHHHHHHHHHHHHHHHHHHHHHHHHHHHHHHHHHHHHHHTTTTTTTTS-S--TTS-SSS-------------------------------

Mean predicted aligned error: 23.78 Å

Sequence (568 aa):
MSSTRPRILILEDDAGDREYLSQLCHNQGYEPVIVDSFEEGEKAVPLAAIVLCADIRNGFNVSHRFRKDPVLGEVPLILTTAKATQKILDRHKMLPTKADEYVMKPFSDGLIEQALGRLVPVSDLPPEISDEAIQDADDQVIELEVVDVIQEEIVPPDLAPEPPDLAPAPPDLAPEPSDLAPELPEVEISDFDLDDDTPVSGLYDHAAVVSQEIELHLAEIGELKEEIRALKLRNSSLSEELATIPKAFEGRLAKLEDENEALKARLASAEGLEQSLEAVNARADQAQAELSEYQTSSQAYESRIQELQSQSQAYESRIQELQSQNQAYESRIQELQSQDQAYESRIQELQSQNQKIQVENQELLESNQKNQAQAEQAQLDLEHATGFFERLEIGYKDSIAMLEAEKAAALESVDAHEAKVNKLNAEFAELSKAKEALAVSLEELKKAKAAEINELQAIISRSAGFENKVALLEAENAKLQNKINELDAANQAQAAQIGELIRVKRELAGLEAWHKEATEQIAALEAKLGGIRDIVLGTAPGQNPAVSKPKESYGDVWASKDSEDSGG

Radius of gyration: 134.18 Å; Cα contacts (8 Å, |Δi|>4): 189; chains: 1; bounding box: 258×97×421 Å